Protein 3KLD (pdb70)

Nearest PDB structures (foldseek):
  3kld-assembly1_A  TM=1.003E+00  e=3.729E-74  Mus musculus
  3jxa-assembly2_B  TM=9.283E-01  e=9.295E-67  Mus musculus
  3jxa-assembly1_A  TM=9.192E-01  e=3.477E-63  Mus musculus
  1cs6-assembly1_A-2  TM=8.653E-01  e=1.131E-44  Gallus gallus
  8k53-assembly1_B  TM=8.735E-01  e=2.070E-40  Homo sapiens

InterPro domains:
  IPR003598 Immunoglobulin subtype 2 [SM00408] (41-107)
  IPR003598 Immunoglobulin subtype 2 [SM00408] (238-302)
  IPR003598 Immunoglobulin subtype 2 [SM00408] (328-391)
  IPR003598 Immunoglobulin subtype 2 [SM00408] (420-484)
  IPR003598 Immunoglobulin subtype 2 [SM00408] (510-583)
  IPR003599 Immunoglobulin domain subtype [SM00409] (32-119)
  IPR003599 Immunoglobulin domain subtype [SM00409] (129-215)
  IPR003599 Immunoglobulin domain subtype [SM00409] (232-313)
  IPR003599 Immunoglobulin domain subtype [SM00409] (322-402)
  IPR003599 Immunoglobulin domain subtype [SM00409] (414-495)
  IPR003599 Immunoglobulin domain subtype [SM00409] (504-594)
  IPR003961 Fibronectin type III [PF00041] (599-690)
  IPR003961 Fibronectin type III [PF00041] (804-894)
  IPR003961 Fibronectin type III [PS50853] (599-697)
  IPR003961 Fibronectin type III [PS50853] (702-799)
  IPR003961 Fibronectin type III [PS50853] (804-899)
  IPR003961 Fibronectin type III [PS50853] (900-995)
  IPR003961 Fibronectin type III [SM00060] (597-683)
  IPR003961 Fibronectin type III [SM00060] (700-786)
  IPR003961 Fibronectin type III [SM00060] (801-886)

Sequence (638 aa):
GSGPVFVQEPSHVMFPLDSEEKKVKLSCEVKGNPKPHIRWKLNGTDVDIRYSVVDGSLLINNPNKTQDAGTYQCIATNSFGTIVSREAKLQFAYLENFKTRTRSTVSVRRGQGMVLLCGPPPHSGELSYAWIFNEYPSYQDNRRFVSQETGNLYIAKVEKSDVGNYTCVVTNTVTNHKVLGPPTPLILRNDGVMGEYEPKIEVQFPETVPAEKGTTVKLECFALGNPVPTILWRRADGKPIARKARRHKSNGILEIPNFQQEDAGSYECVAENSRGKNVAKGQLTFYAQPNWVQIINDIHVAMEESVFWECKANGRPKPTYRWLKNGDPLLTRDRIQIEQGTLNITIVNLSDAGMYQCVAENKHGVIFSSAELSVIGDPYWAYSGAYGPEHWVTSSVSCGGSHQSPIDILDHHARVYQELQLDGFDNESSNKTWMKNTGKTVAILLKDDYFVSGAGLPGRFKAEKVEFHWGHSNGSAGSEHSVNGRRFPVEMQIFFYNPDDFDSFQTAISENRIIGAMAIFFQVSPRDNSALDPIIHGLKGVVHHEKETFLDPFILRDLLPASLGSYYRYTGSLTTPPCSEIVEWIVFRRPVPISYHQLEAFYSIFTTEQQDHVKSVEYLRNNFRPQQALNDRVVSKS

Structure (mmCIF, N/CA/C/O backbone):
data_3KLD
#
_entry.id   3KLD
#
_cell.length_a   100.432
_cell.length_b   138.957
_cell.length_c   50.565
_cell.angle_alpha   90.000
_cell.angle_beta   90.000
_cell.angle_gamma   90.000
#
_symmetry.space_group_name_H-M   'P 21 21 2'
#
loop_
_entity.id
_entity.type
_entity.pdbx_description
1 polymer 'Contactin 4'
2 polymer 'Receptor-type tyrosine-protein phosphatase gamma'
3 non-polymer 2-acetamido-2-deoxy-beta-D-glucopyranose
4 water water
#
loop_
_atom_site.group_PDB
_atom_site.id
_atom_site.type_symbol
_atom_site.label_atom_id
_atom_site.label_alt_id
_atom_site.label_comp_id
_atom_site.label_asym_id
_atom_site.label_entity_id
_atom_site.label_seq_id
_atom_site.pdbx_PDB_ins_code
_atom_site.Cartn_x
_atom_site.Cartn_y
_atom_site.Cartn_z
_atom_site.occupancy
_atom_site.B_iso_or_equiv
_atom_site.auth_seq_id
_atom_site.auth_comp_id
_atom_site.auth_asym_id
_atom_site.auth_atom_id
_atom_site.pdbx_PDB_model_num
ATOM 1 N N . GLY A 1 3 ? 15.739 26.905 33.141 1.00 56.20 23 GLY A N 1
ATOM 2 C CA . GLY A 1 3 ? 17.167 27.121 33.246 1.00 44.25 23 GLY A CA 1
ATOM 3 C C . GLY A 1 3 ? 17.757 27.685 31.966 1.00 30.61 23 GLY A C 1
ATOM 4 O O . GLY A 1 3 ? 18.459 26.957 31.238 1.00 24.78 23 GLY A O 1
ATOM 5 N N . SER A 1 4 ? 17.490 28.962 31.662 1.00 22.59 24 SER A N 1
ATOM 6 C CA . SER A 1 4 ? 18.165 29.585 30.501 1.00 24.76 24 SER A CA 1
ATOM 7 C C . SER A 1 4 ? 18.210 31.120 30.545 1.00 20.53 24 SER A C 1
ATOM 8 O O . SER A 1 4 ? 17.271 31.769 31.032 1.00 23.44 24 SER A O 1
ATOM 11 N N . GLY A 1 5 ? 19.316 31.667 30.058 1.00 22.73 25 GLY A N 1
ATOM 12 C CA . GLY A 1 5 ? 19.512 33.109 29.944 1.00 24.70 25 GLY A CA 1
ATOM 13 C C . GLY A 1 5 ? 18.623 33.687 28.852 1.00 24.97 25 GLY A C 1
ATOM 14 O O . GLY A 1 5 ? 17.965 32.931 28.122 1.00 24.44 25 GLY A O 1
ATOM 15 N N . PRO A 1 6 ? 18.578 35.024 28.747 1.00 25.04 26 PRO A N 1
ATOM 16 C CA . PRO A 1 6 ? 17.694 35.690 27.802 1.00 19.65 26 PRO A CA 1
ATOM 17 C C . PRO A 1 6 ? 18.075 35.428 26.348 1.00 23.64 26 PRO A C 1
ATOM 18 O O . PRO A 1 6 ? 19.266 35.498 25.980 1.00 21.05 26 PRO A O 1
ATOM 22 N N . VAL A 1 7 ? 17.032 35.188 25.557 1.00 14.48 27 VAL A N 1
ATOM 23 C CA . VAL A 1 7 ? 17.073 35.005 24.108 1.00 16.94 27 VAL A CA 1
ATOM 24 C C . VAL A 1 7 ? 16.107 35.982 23.459 1.00 23.89 27 VAL A C 1
ATOM 25 O O . VAL A 1 7 ? 14.931 36.085 23.864 1.00 22.10 27 VAL A O 1
ATOM 29 N N . PHE A 1 8 ? 16.576 36.708 22.444 1.00 19.43 28 PHE A N 1
ATOM 30 C CA . PHE A 1 8 ? 15.689 37.627 21.765 1.00 17.43 28 PHE A CA 1
ATOM 31 C C . PHE A 1 8 ? 14.658 36.899 20.925 1.00 26.36 28 PHE A C 1
ATOM 32 O O . PHE A 1 8 ? 15.020 36.161 20.025 1.00 22.90 28 PHE A O 1
ATOM 40 N N . VAL A 1 9 ? 13.387 37.180 21.185 1.00 25.90 29 VAL A N 1
ATOM 41 C CA . VAL A 1 9 ? 12.266 36.701 20.385 1.00 24.91 29 VAL A CA 1
ATOM 42 C C . VAL A 1 9 ? 11.851 37.779 19.377 1.00 23.87 29 VAL A C 1
ATOM 43 O O . VAL A 1 9 ? 11.422 37.508 18.218 1.00 26.53 29 VAL A O 1
ATOM 47 N N . GLN A 1 10 ? 11.974 39.022 19.826 1.00 23.61 30 GLN A N 1
ATOM 48 C CA . GLN A 1 10 ? 11.665 40.148 18.963 1.00 29.89 30 GLN A CA 1
ATOM 49 C C . GLN A 1 10 ? 12.571 41.279 19.376 1.00 31.05 30 GLN A C 1
ATOM 50 O O . GLN A 1 10 ? 12.238 42.066 20.273 1.00 33.23 30 GLN A O 1
ATOM 56 N N . GLU A 1 11 ? 13.730 41.333 18.735 1.00 24.40 31 GLU A N 1
ATOM 57 C CA . GLU A 1 11 ? 14.724 42.372 19.006 1.00 27.81 31 GLU A CA 1
ATOM 58 C C . GLU A 1 11 ? 14.291 43.687 18.369 1.00 26.00 31 GLU A C 1
ATOM 59 O O . GLU A 1 11 ? 13.755 43.683 17.270 1.00 32.12 31 GLU A O 1
ATOM 65 N N . PRO A 1 12 ? 14.531 44.827 19.043 1.00 24.13 32 PRO A N 1
ATOM 66 C CA . PRO A 1 12 ? 14.128 46.120 18.472 1.00 26.41 32 PRO A CA 1
ATOM 67 C C . PRO A 1 12 ? 14.478 46.261 16.987 1.00 28.06 32 PRO A C 1
ATOM 68 O O . PRO A 1 12 ? 15.628 46.069 16.600 1.00 28.78 32 PRO A O 1
ATOM 72 N N . SER A 1 13 ? 13.496 46.625 16.174 1.00 27.72 33 SER A N 1
ATOM 73 C CA . SER A 1 13 ? 13.730 46.918 14.762 1.00 32.16 33 SER A CA 1
ATOM 74 C C . SER A 1 13 ? 13.463 48.383 14.486 1.00 31.22 33 SER A C 1
ATOM 75 O O . SER A 1 13 ? 12.679 49.007 15.206 1.00 31.60 33 SER A O 1
ATOM 78 N N . HIS A 1 14 ? 14.104 48.930 13.452 1.00 28.67 34 HIS A N 1
ATOM 79 C CA . HIS A 1 14 ? 13.787 50.290 12.980 1.00 36.62 34 HIS A CA 1
ATOM 80 C C . HIS A 1 14 ? 12.280 50.502 12.767 1.00 40.72 34 HIS A C 1
ATOM 81 O O . HIS A 1 14 ? 11.591 49.649 12.191 1.00 38.86 34 HIS A O 1
ATOM 88 N N . VAL A 1 15 ? 11.767 51.630 13.262 1.00 35.51 35 VAL A N 1
ATOM 89 C CA . VAL A 1 15 ? 10.353 51.949 13.094 1.00 31.61 35 VAL A CA 1
ATOM 90 C C . VAL A 1 15 ? 10.195 53.268 12.350 1.00 37.15 35 VAL A C 1
ATOM 91 O O . VAL A 1 15 ? 10.813 54.282 12.684 1.00 36.06 35 VAL A O 1
ATOM 95 N N . MET A 1 16 ? 9.399 53.229 11.295 1.00 38.70 36 MET A N 1
ATOM 96 C CA . MET A 1 16 ? 9.042 54.436 10.587 1.00 38.04 36 MET A CA 1
ATOM 97 C C . MET A 1 16 ? 7.608 54.759 10.977 1.00 43.43 36 MET A C 1
ATOM 98 O O . MET A 1 16 ? 6.684 53.988 10.725 1.00 47.55 36 MET A O 1
ATOM 103 N N . PHE A 1 17 ? 7.434 55.889 11.635 1.00 42.36 37 PHE A N 1
ATOM 104 C CA . PHE A 1 17 ? 6.120 56.358 11.999 1.00 51.68 37 PHE A CA 1
ATOM 105 C C . PHE A 1 17 ? 5.810 57.556 11.104 1.00 56.30 37 PHE A C 1
ATOM 106 O O . PHE A 1 17 ? 6.602 58.495 11.035 1.00 55.35 37 PHE A O 1
ATOM 114 N N . PRO A 1 18 ? 4.677 57.510 10.385 1.00 59.16 38 PRO A N 1
ATOM 115 C CA . PRO A 1 18 ? 4.172 58.649 9.607 1.00 58.25 38 PRO A CA 1
ATOM 116 C C . PRO A 1 18 ? 3.569 59.684 10.551 1.00 56.72 38 PRO A C 1
ATOM 117 O O . PRO A 1 18 ? 2.620 59.351 11.251 1.00 50.74 38 PRO A O 1
ATOM 121 N N . LEU A 1 19 ? 4.097 60.905 10.588 1.00 67.87 39 LEU A N 1
ATOM 122 C CA . LEU A 1 19 ? 3.658 61.885 11.592 1.00 83.93 39 LEU A CA 1
ATOM 123 C C . LEU A 1 19 ? 2.152 62.172 11.524 1.00 92.20 39 LEU A C 1
ATOM 124 O O . LEU A 1 19 ? 1.489 62.358 12.550 1.00 89.74 39 LEU A O 1
ATOM 129 N N . ASP A 1 20 ? 1.612 62.203 10.313 1.00 102.23 40 ASP A N 1
ATOM 130 C CA . ASP A 1 20 ? 0.190 62.455 10.148 1.00 112.92 40 ASP A CA 1
ATOM 131 C C . ASP A 1 20 ? -0.556 61.139 10.068 1.00 113.76 40 ASP A C 1
ATOM 132 O O . ASP A 1 20 ? -1.453 60.967 9.251 1.00 112.88 40 ASP A O 1
ATOM 137 N N . SER A 1 21 ? -0.163 60.208 10.926 1.00 117.07 41 SER A N 1
ATOM 138 C CA . SER A 1 21 ? -0.833 58.926 11.026 1.00 122.15 41 SER A CA 1
ATOM 139 C C . SER A 1 21 ? -2.132 59.130 11.779 1.00 133.21 41 SER A C 1
ATOM 140 O O . SER A 1 21 ? -2.555 60.261 12.014 1.00 134.36 41 SER A O 1
ATOM 143 N N . GLU A 1 22 ? -2.764 58.029 12.157 1.00 143.24 42 GLU A N 1
ATOM 144 C CA . GLU A 1 22 ? -3.979 58.100 12.943 1.00 154.20 42 GLU A CA 1
ATOM 145 C C . GLU A 1 22 ? -3.775 57.403 14.280 1.00 155.01 42 GLU A C 1
ATOM 146 O O . GLU A 1 22 ? -4.611 57.507 15.174 1.00 158.68 42 GLU A O 1
ATOM 152 N N . GLU A 1 23 ? -2.659 56.693 14.413 1.00 150.14 43 GLU A N 1
ATOM 153 C CA . GLU A 1 23 ? -2.319 56.048 15.677 1.00 145.01 43 GLU A CA 1
ATOM 154 C C . GLU A 1 23 ? -1.607 57.002 16.608 1.00 138.43 43 GLU A C 1
ATOM 155 O O . GLU A 1 23 ? -0.563 57.548 16.269 1.00 138.26 43 GLU A O 1
ATOM 161 N N . LYS A 1 24 ? -2.176 57.199 17.789 1.00 134.47 44 LYS A N 1
ATOM 162 C CA . LYS A 1 24 ? -1.551 58.049 18.788 1.00 131.28 44 LYS A CA 1
ATOM 163 C C . LYS A 1 24 ? -0.422 57.287 19.460 1.00 118.30 44 LYS A C 1
ATOM 164 O O . LYS A 1 24 ? 0.032 57.659 20.539 1.00 120.47 44 LYS A O 1
ATOM 170 N N . LYS A 1 25 ? 0.033 56.215 18.823 1.00 102.70 45 LYS A N 1
ATOM 171 C CA . LYS A 1 25 ? 1.013 55.353 19.467 1.00 88.22 45 LYS A CA 1
ATOM 172 C C . LYS A 1 25 ? 1.955 54.653 18.503 1.00 66.64 45 LYS A C 1
ATOM 173 O O . LYS A 1 25 ? 1.586 54.287 17.388 1.00 56.26 45 LYS A O 1
ATOM 179 N N . VAL A 1 26 ? 3.188 54.492 18.954 1.00 56.24 46 VAL A N 1
ATOM 180 C CA . VAL A 1 26 ? 4.159 53.703 18.235 1.00 52.82 46 VAL A CA 1
ATOM 181 C C . VAL A 1 26 ? 4.691 52.629 19.168 1.00 55.86 46 VAL A C 1
ATOM 182 O O . VAL A 1 26 ? 4.676 52.802 20.394 1.00 58.93 46 VAL A O 1
ATOM 186 N N . LYS A 1 27 ? 5.157 51.526 18.589 1.00 50.73 47 LYS A N 1
ATOM 187 C CA . LYS A 1 27 ? 5.693 50.419 19.375 1.00 45.08 47 LYS A CA 1
ATOM 188 C C . LYS A 1 27 ? 7.139 50.131 19.019 1.00 36.59 47 LYS A C 1
ATOM 189 O O . LYS A 1 27 ? 7.488 50.039 17.842 1.00 37.40 47 LYS A O 1
ATOM 195 N N . LEU A 1 28 ? 7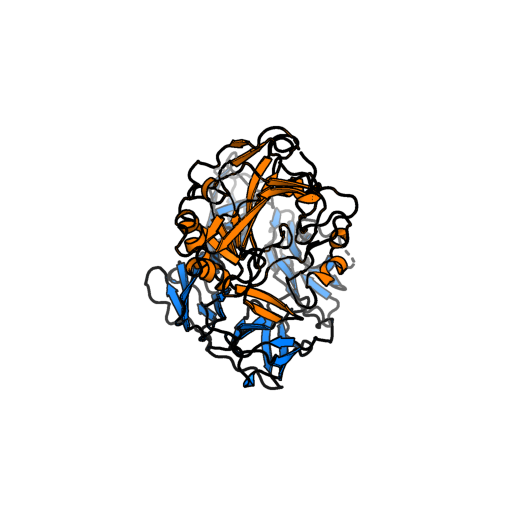.972 50.000 20.055 1.00 36.79 48 LEU A N 1
ATOM 196 C CA . LEU A 1 28 ? 9.342 49.509 19.911 1.00 33.91 48 LEU A CA 1
ATOM 197 C C . LEU A 1 28 ? 9.446 48.140 20.590 1.00 35.45 48 LEU A C 1
ATOM 198 O O . LEU A 1 28 ? 9.194 47.998 21.791 1.00 29.36 48 LEU A O 1
ATOM 203 N N . SER A 1 29 ? 9.778 47.124 19.795 1.00 30.73 49 SER A N 1
ATOM 204 C CA . SER A 1 29 ? 9.739 45.752 20.276 1.00 31.19 49 SER A CA 1
ATOM 205 C C . SER A 1 29 ? 10.968 45.414 21.086 1.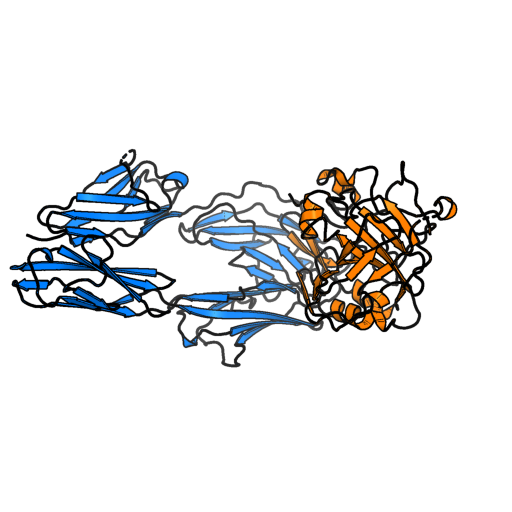00 26.60 49 SER A C 1
ATOM 206 O O . SER A 1 29 ? 12.073 45.816 20.737 1.00 29.24 49 SER A O 1
ATOM 209 N N . CYS A 1 30 ? 10.764 44.643 22.154 1.00 26.30 50 CYS A N 1
ATOM 210 C CA . CYS A 1 30 ? 11.849 43.990 22.859 1.00 26.32 50 CYS A CA 1
ATOM 211 C C . CYS A 1 30 ? 11.259 42.812 23.586 1.00 31.71 50 CYS A C 1
ATOM 212 O O . CYS A 1 30 ? 11.048 42.831 24.812 1.00 32.50 50 CYS A O 1
ATOM 215 N N . GLU A 1 31 ? 10.964 41.775 22.831 1.00 23.47 51 GLU A N 1
ATOM 216 C CA . GLU A 1 31 ? 10.396 40.589 23.457 1.00 24.39 51 GLU A CA 1
ATOM 217 C C . GLU A 1 31 ? 11.517 39.578 23.625 1.00 25.40 51 GLU A C 1
ATOM 218 O O . GLU A 1 31 ? 12.251 39.268 22.670 1.00 30.87 51 GLU A O 1
ATOM 224 N N . VAL A 1 32 ? 11.651 39.054 24.833 1.00 18.66 52 VAL A N 1
ATOM 225 C CA . VAL A 1 32 ? 12.779 38.211 25.182 1.00 22.52 52 VAL A CA 1
ATOM 226 C C . VAL A 1 32 ? 12.283 37.015 25.963 1.00 29.75 52 VAL A C 1
ATOM 227 O O . VAL A 1 32 ? 11.367 37.131 26.782 1.00 34.28 52 VAL A O 1
ATOM 231 N N . LYS A 1 33 ? 12.913 35.871 25.761 1.00 22.39 53 LYS A N 1
ATOM 232 C CA . LYS A 1 33 ? 12.493 34.680 26.485 1.00 19.90 53 LYS A CA 1
ATOM 233 C C . LYS A 1 33 ? 13.651 34.143 27.312 1.00 18.46 53 LYS A C 1
ATOM 234 O O . LYS A 1 33 ? 14.782 33.997 26.817 1.00 23.78 53 LYS A O 1
ATOM 240 N N . GLY A 1 34 ? 13.379 33.881 28.583 1.00 22.07 54 GLY A N 1
ATOM 241 C CA . GLY A 1 34 ? 14.318 33.192 29.445 1.00 19.14 54 GLY A CA 1
ATOM 242 C C . GLY A 1 34 ? 13.567 32.479 30.571 1.00 23.56 54 GLY A C 1
ATOM 243 O O . GLY A 1 34 ? 12.395 32.742 30.789 1.00 24.86 54 GLY A O 1
ATOM 244 N N . ASN A 1 35 ? 14.245 31.580 31.270 1.00 21.73 55 ASN A N 1
ATOM 245 C CA . ASN A 1 35 ? 13.759 31.015 32.538 1.00 25.76 55 ASN A CA 1
ATOM 246 C C . ASN A 1 35 ? 14.852 31.151 33.586 1.00 24.76 55 ASN A C 1
ATOM 247 O O . ASN A 1 35 ? 15.831 30.399 33.560 1.00 22.90 55 ASN A O 1
ATOM 252 N N . PRO A 1 36 ? 14.689 32.094 34.524 1.00 26.68 56 PRO A N 1
ATOM 253 C CA . PRO A 1 36 ? 13.478 32.908 34.725 1.00 23.53 56 PRO A CA 1
ATOM 254 C C . PRO A 1 36 ? 13.256 34.000 33.690 1.00 26.42 56 PRO A C 1
ATOM 255 O O . PRO A 1 36 ? 14.178 34.402 32.969 1.00 27.46 56 PRO A O 1
ATOM 259 N N . LYS A 1 37 ? 12.016 34.469 33.643 1.00 26.30 57 LYS A N 1
ATOM 260 C CA . LYS A 1 37 ? 11.617 35.552 32.799 1.00 32.09 57 LYS A CA 1
ATOM 261 C C . LYS A 1 37 ? 12.487 36.772 33.075 1.00 35.37 57 LYS A C 1
ATOM 262 O O . LYS A 1 37 ? 12.610 37.217 34.217 1.00 24.88 57 LYS A O 1
ATOM 268 N N . PRO A 1 38 ? 13.095 37.315 32.011 1.00 31.52 58 PRO A N 1
ATOM 269 C CA . PRO A 1 38 ? 14.038 38.434 32.081 1.00 21.88 58 PRO A CA 1
ATOM 270 C C . PRO A 1 38 ? 13.340 39.765 32.406 1.00 28.45 58 PRO A C 1
ATOM 271 O O . PRO A 1 38 ? 12.164 39.951 32.089 1.00 31.59 58 PRO A O 1
ATOM 275 N N . HIS A 1 39 ? 14.062 40.690 33.022 1.00 24.30 59 HIS A N 1
ATOM 276 C CA . HIS A 1 39 ? 13.542 42.037 33.129 1.00 27.02 59 HIS A CA 1
ATOM 277 C C . HIS A 1 39 ? 14.246 42.871 32.087 1.00 28.21 59 HIS A C 1
ATOM 278 O O . HIS A 1 39 ? 15.374 42.593 31.729 1.00 33.76 59 HIS A O 1
ATOM 285 N N . ILE A 1 40 ? 13.560 43.893 31.614 1.00 27.60 60 ILE A N 1
ATOM 286 C CA . ILE A 1 40 ? 13.975 44.622 30.453 1.00 23.51 60 ILE A CA 1
ATOM 287 C C . ILE A 1 40 ? 14.035 46.131 30.699 1.00 32.37 60 ILE A C 1
ATOM 288 O O . ILE A 1 40 ? 13.158 46.719 31.336 1.00 30.25 60 ILE A O 1
ATOM 293 N N . ARG A 1 41 ? 15.087 46.757 30.207 1.00 25.72 61 ARG A N 1
ATOM 294 C CA . ARG A 1 41 ? 15.138 48.190 30.254 1.00 29.62 61 ARG A CA 1
ATOM 295 C C . ARG A 1 41 ? 15.440 48.793 28.892 1.00 23.16 61 ARG A C 1
ATOM 296 O O . ARG A 1 41 ? 15.990 48.126 28.012 1.00 22.52 61 ARG A O 1
ATOM 304 N N . TRP A 1 42 ? 15.072 50.062 28.742 1.00 26.38 62 TRP A N 1
ATOM 305 C CA . TRP A 1 42 ? 15.182 50.763 27.482 1.00 28.14 62 TRP A CA 1
ATOM 306 C C . TRP A 1 42 ? 16.151 51.944 27.576 1.00 29.75 62 TRP A C 1
ATOM 307 O O . TRP A 1 42 ? 16.189 52.664 28.601 1.00 27.74 62 TRP A O 1
ATOM 318 N N . LYS A 1 43 ? 16.925 52.136 26.508 1.00 26.93 63 LYS A N 1
ATOM 319 C CA . LYS A 1 43 ? 17.757 53.335 26.331 1.00 33.47 63 LYS A CA 1
ATOM 320 C C . LYS A 1 43 ? 17.337 54.192 25.132 1.00 34.25 63 LYS A C 1
ATOM 321 O O . LYS A 1 43 ? 16.846 53.688 24.126 1.00 26.99 63 LYS A O 1
ATOM 327 N N . LEU A 1 44 ? 17.532 55.498 25.231 1.00 35.19 64 LEU A N 1
ATOM 328 C CA . LEU A 1 44 ? 17.297 56.364 24.077 1.00 32.63 64 LEU A CA 1
ATOM 329 C C . LEU A 1 44 ? 18.414 57.393 24.010 1.00 26.63 64 LEU A C 1
ATOM 330 O O . LEU A 1 44 ? 18.656 58.103 24.967 1.00 26.34 64 LEU A O 1
ATOM 335 N N . ASN A 1 45 ? 19.103 57.441 22.880 1.00 31.26 65 ASN A N 1
ATOM 336 C CA . ASN A 1 45 ? 20.289 58.269 22.728 1.00 39.39 65 ASN A CA 1
ATOM 337 C C . ASN A 1 45 ? 21.244 58.083 23.897 1.00 37.82 65 ASN A C 1
ATOM 338 O O . ASN A 1 45 ? 21.820 59.038 24.402 1.00 38.58 65 ASN A O 1
ATOM 343 N N . GLY A 1 46 ? 21.390 56.843 24.336 1.00 37.64 66 GLY A N 1
ATOM 344 C CA . GLY A 1 46 ? 22.377 56.518 25.346 1.00 36.46 66 GLY A CA 1
ATOM 345 C C . GLY A 1 46 ? 22.013 56.834 26.784 1.00 39.91 66 GLY A C 1
ATOM 346 O O . GLY A 1 46 ? 22.845 56.675 27.670 1.00 43.80 66 GLY A O 1
ATOM 347 N N . THR A 1 47 ? 20.785 57.281 27.023 1.00 35.06 67 THR A N 1
ATOM 348 C CA . THR A 1 47 ? 20.323 57.526 28.385 1.00 32.39 67 THR A CA 1
ATOM 349 C C . THR A 1 47 ? 19.107 56.655 28.619 1.00 29.67 67 THR A C 1
ATOM 350 O O . THR A 1 47 ? 18.427 56.257 27.680 1.00 32.88 67 THR A O 1
ATOM 354 N N . ASP A 1 48 ? 18.820 56.358 29.870 1.00 30.86 68 ASP A N 1
ATOM 355 C CA . ASP A 1 48 ? 17.724 55.449 30.172 1.00 33.52 68 ASP A CA 1
ATOM 356 C C . ASP A 1 48 ? 16.359 56.079 30.098 1.00 38.97 68 ASP A C 1
ATOM 357 O O . ASP A 1 48 ? 16.156 57.250 30.470 1.00 41.58 68 ASP A O 1
ATOM 362 N N . VAL A 1 49 ? 15.430 55.276 29.596 1.00 35.46 69 VAL A N 1
ATOM 363 C CA . VAL A 1 49 ? 14.044 55.671 29.479 1.00 34.28 69 VAL A CA 1
ATOM 364 C C . VAL A 1 49 ? 13.384 55.412 30.819 1.00 36.79 69 VAL A C 1
ATOM 365 O O . VAL A 1 49 ? 13.135 54.277 31.214 1.00 37.30 69 VAL A O 1
ATOM 369 N N . ASP A 1 50 ? 13.151 56.479 31.544 1.00 42.01 70 ASP A N 1
ATOM 370 C CA . ASP A 1 50 ? 12.510 56.385 32.836 1.00 54.73 70 ASP A CA 1
ATOM 371 C C . ASP A 1 50 ? 11.004 56.422 32.602 1.00 55.18 70 ASP A C 1
ATOM 372 O O . ASP A 1 50 ? 10.418 57.496 32.421 1.00 48.15 70 ASP A O 1
ATOM 377 N N . ILE A 1 51 ? 10.383 55.251 32.580 1.00 50.98 71 ILE A N 1
ATOM 378 C CA . ILE A 1 51 ? 8.956 55.161 32.290 1.00 55.23 71 ILE A CA 1
ATOM 379 C C . ILE A 1 51 ? 8.093 56.053 33.170 1.00 51.88 71 ILE A C 1
ATOM 380 O O . ILE A 1 51 ? 8.372 56.222 34.355 1.00 58.51 71 ILE A O 1
ATOM 385 N N . ARG A 1 56 ? 4.113 59.178 30.040 1.00 63.40 76 ARG A N 1
ATOM 386 C CA . ARG A 1 56 ? 3.300 58.626 28.949 1.00 67.59 76 ARG A CA 1
ATOM 387 C C . ARG A 1 56 ? 3.926 57.404 28.248 1.00 67.58 76 ARG A C 1
ATOM 388 O O . ARG A 1 56 ? 3.399 56.882 27.249 1.00 56.56 76 ARG A O 1
ATOM 396 N N . TYR A 1 57 ? 5.069 56.964 28.754 1.00 65.62 77 TYR A N 1
ATOM 397 C CA . TYR A 1 57 ? 5.674 55.743 28.260 1.00 53.63 77 TYR A CA 1
ATOM 398 C C . TYR A 1 57 ? 5.072 54.561 28.982 1.00 58.52 77 TYR A C 1
ATOM 399 O O . TYR A 1 57 ? 4.806 54.609 30.185 1.00 63.17 77 TYR A O 1
ATOM 408 N N . SER A 1 58 ? 4.910 53.484 28.233 1.00 57.96 78 SER A N 1
ATOM 409 C CA . SER A 1 58 ? 4.367 52.237 28.723 1.00 54.84 78 SER A CA 1
ATOM 410 C C . SER A 1 58 ? 5.345 51.121 28.351 1.00 55.34 78 SER A C 1
ATOM 411 O O . SER A 1 58 ? 6.101 51.264 27.394 1.00 54.44 78 SER A O 1
ATOM 414 N N . VAL A 1 59 ? 5.338 50.013 29.091 1.00 54.59 79 VAL A N 1
ATOM 415 C CA . VAL A 1 59 ? 6.132 48.838 28.704 1.00 56.25 79 VAL A CA 1
ATOM 416 C C . VAL A 1 59 ? 5.340 47.539 28.856 1.00 59.49 79 VAL A C 1
ATOM 417 O O . VAL A 1 59 ? 5.069 47.090 29.968 1.00 61.43 79 VAL A O 1
ATOM 421 N N . VAL A 1 60 ? 4.974 46.930 27.736 1.00 58.45 80 VAL A N 1
ATOM 422 C CA . VAL A 1 60 ? 4.188 45.709 27.773 1.00 60.54 80 VAL A CA 1
ATOM 423 C C . VAL A 1 60 ? 4.961 44.527 27.204 1.00 56.74 80 VAL A C 1
ATOM 424 O O . VAL A 1 60 ? 5.385 44.556 26.047 1.00 55.53 80 VAL A O 1
ATOM 428 N N . ASP A 1 61 ? 5.144 43.487 28.014 1.00 60.14 81 ASP A N 1
ATOM 429 C CA . ASP A 1 61 ? 5.930 42.333 27.582 1.00 62.04 81 ASP A CA 1
ATOM 430 C C . ASP A 1 61 ? 7.274 42.776 27.014 1.00 54.81 81 ASP A C 1
ATOM 431 O O . ASP A 1 61 ? 7.701 42.301 25.948 1.00 54.19 81 ASP A O 1
ATOM 436 N N . GLY A 1 62 ? 7.917 43.710 27.713 1.00 48.96 82 GLY A N 1
ATOM 437 C CA . GLY A 1 62 ? 9.208 44.224 27.300 1.00 39.52 82 GLY A CA 1
ATOM 438 C C . GLY A 1 62 ? 9.169 45.296 26.224 1.00 36.62 82 GLY A C 1
ATOM 439 O O . GLY A 1 62 ? 10.149 46.018 26.038 1.00 39.02 82 GLY A O 1
ATOM 440 N N . SER A 1 63 ? 8.057 45.404 25.502 1.00 32.21 83 SER A N 1
ATOM 441 C CA . SER A 1 63 ? 7.993 46.351 24.394 1.00 40.45 83 SER A CA 1
ATOM 442 C C . SER A 1 63 ? 7.591 47.754 24.849 1.00 40.87 83 SER A C 1
ATOM 443 O O . SER A 1 63 ? 6.668 47.922 25.638 1.00 51.05 83 SER A O 1
ATOM 446 N N . LEU A 1 64 ? 8.328 48.752 24.373 1.00 33.14 84 LEU A N 1
ATOM 447 C CA . LEU A 1 64 ? 8.106 50.140 24.729 1.00 36.51 84 LEU A CA 1
ATOM 448 C C . LEU A 1 64 ? 6.967 50.734 23.897 1.00 41.10 84 LEU A C 1
ATOM 449 O O . LEU A 1 64 ? 7.045 50.785 22.663 1.00 38.59 84 LEU A O 1
ATOM 454 N N . LEU A 1 65 ? 5.904 51.152 24.581 1.00 33.13 85 LEU A N 1
ATOM 455 C CA . LEU A 1 65 ? 4.748 51.756 23.931 1.00 44.54 85 LEU A CA 1
ATOM 456 C C . LEU A 1 65 ? 4.704 53.224 24.241 1.00 44.83 85 LEU A C 1
ATOM 457 O O . LEU A 1 65 ? 4.675 53.620 25.418 1.00 47.39 85 LEU A O 1
ATOM 462 N N . ILE A 1 66 ? 4.706 54.030 23.186 1.00 48.89 86 ILE A N 1
ATOM 463 C CA . ILE A 1 66 ? 4.617 55.482 23.341 1.00 49.54 86 ILE A CA 1
ATOM 464 C C . ILE A 1 66 ? 3.259 56.013 22.897 1.00 49.94 86 ILE A C 1
ATOM 465 O O . ILE A 1 66 ? 2.889 55.896 21.734 1.00 52.78 86 ILE A O 1
ATOM 470 N N . ASN A 1 67 ? 2.506 56.578 23.830 1.00 53.60 87 ASN A N 1
ATOM 471 C CA . ASN A 1 67 ? 1.313 57.313 23.447 1.00 65.26 87 ASN A CA 1
ATOM 472 C C . ASN A 1 67 ? 1.679 58.741 23.080 1.00 64.52 87 ASN A C 1
ATOM 473 O O . ASN A 1 67 ? 2.574 59.336 23.679 1.00 60.50 87 ASN A O 1
ATOM 478 N N . ASN A 1 68 ? 0.985 59.281 22.087 1.00 71.94 88 ASN A N 1
ATOM 479 C CA . ASN A 1 68 ? 1.240 60.636 21.630 1.00 75.26 88 ASN A CA 1
ATOM 480 C C . ASN A 1 68 ? 2.686 60.816 21.214 1.00 63.85 88 ASN A C 1
ATOM 481 O O . ASN A 1 68 ? 3.384 61.659 21.772 1.00 66.33 88 ASN A O 1
ATOM 486 N N . PRO A 1 69 ? 3.151 60.017 20.248 1.00 56.78 89 PRO A N 1
ATOM 487 C CA . PRO A 1 69 ? 4.522 60.170 19.759 1.00 55.95 89 PRO A CA 1
ATOM 488 C C . PRO A 1 69 ? 4.769 61.595 19.296 1.00 57.79 89 PRO A C 1
ATOM 489 O O . PRO A 1 69 ? 3.872 62.234 18.758 1.00 65.34 89 PRO A O 1
ATOM 493 N N . ASN A 1 70 ? 5.980 62.090 19.504 1.00 58.40 90 ASN A N 1
ATOM 494 C CA . ASN A 1 70 ? 6.303 63.478 19.181 1.00 63.34 90 ASN A CA 1
ATOM 495 C C . ASN A 1 70 ? 7.740 63.561 18.693 1.00 57.94 90 ASN A C 1
ATOM 496 O O . ASN A 1 70 ? 8.673 63.314 19.456 1.00 62.65 90 ASN A O 1
ATOM 501 N N . LYS A 1 71 ? 7.912 63.871 17.414 1.00 56.36 91 LYS A N 1
ATOM 502 C CA . LYS A 1 71 ? 9.233 63.919 16.803 1.00 57.95 91 LYS A CA 1
ATOM 503 C C . LYS A 1 71 ? 10.289 64.424 17.792 1.00 60.45 91 LYS A C 1
ATOM 504 O O . LYS A 1 71 ? 11.325 63.799 18.008 1.00 54.60 91 LYS A O 1
ATOM 510 N N . THR A 1 72 ? 10.000 65.549 18.426 1.00 62.25 92 THR A N 1
ATOM 511 C CA . THR A 1 72 ? 10.971 66.203 19.292 1.00 62.66 92 THR A CA 1
ATOM 512 C C . THR A 1 72 ? 11.482 65.366 20.467 1.00 58.75 92 THR A C 1
ATOM 513 O O . THR A 1 72 ? 12.687 65.261 20.686 1.00 61.99 92 THR A O 1
ATOM 517 N N . GLN A 1 73 ? 10.569 64.795 21.240 1.00 54.05 93 GLN A N 1
ATOM 518 C CA . GLN A 1 73 ? 10.963 64.023 22.409 1.00 57.25 93 GLN A CA 1
ATOM 519 C C . GLN A 1 73 ? 11.257 62.543 22.105 1.00 55.51 93 GLN A C 1
ATOM 520 O O . GLN A 1 73 ? 12.021 61.905 22.834 1.00 52.82 93 GLN A O 1
ATOM 526 N N . ASP A 1 74 ? 10.664 62.009 21.035 1.00 44.35 94 ASP A N 1
ATOM 527 C CA . ASP A 1 74 ? 10.679 60.562 20.795 1.00 40.22 94 ASP A CA 1
ATOM 528 C C . ASP A 1 74 ? 11.615 60.088 19.678 1.00 40.85 94 ASP A C 1
ATOM 529 O O . ASP A 1 74 ? 12.126 58.970 19.743 1.00 45.70 94 ASP A O 1
ATOM 534 N N . ALA A 1 75 ? 11.842 60.909 18.658 1.00 37.93 95 ALA A N 1
ATOM 535 C CA . ALA A 1 75 ? 12.767 60.531 17.574 1.00 39.29 95 ALA A CA 1
ATOM 536 C C . ALA A 1 75 ? 14.178 60.294 18.122 1.00 43.42 95 ALA A C 1
ATOM 537 O O . ALA A 1 75 ? 14.655 61.078 18.948 1.00 36.32 95 ALA A O 1
ATOM 539 N N . GLY A 1 76 ? 14.830 59.206 17.695 1.00 40.84 96 GLY A N 1
ATOM 540 C CA . GLY A 1 76 ? 16.185 58.905 18.136 1.00 31.23 96 GLY A CA 1
ATOM 541 C C . GLY A 1 76 ? 16.564 57.436 18.037 1.00 29.64 96 GLY A C 1
ATOM 542 O O . GLY A 1 76 ? 15.852 56.666 17.397 1.00 29.85 96 GLY A O 1
ATOM 543 N N . THR A 1 77 ? 17.686 57.065 18.662 1.00 26.66 97 THR A N 1
ATOM 544 C CA . THR A 1 77 ? 18.219 55.701 18.620 1.00 30.38 97 THR A CA 1
ATOM 545 C C . THR A 1 77 ? 17.894 54.955 19.927 1.00 28.55 97 THR A C 1
ATOM 546 O O . THR A 1 77 ? 18.316 55.382 21.000 1.00 26.93 97 THR A O 1
ATOM 550 N N . TYR A 1 78 ? 17.128 53.866 19.836 1.00 24.56 98 TYR A N 1
ATOM 551 C CA . TYR A 1 78 ? 16.728 53.095 21.017 1.00 25.97 98 TYR A CA 1
ATOM 552 C C . TYR A 1 78 ? 17.518 51.802 21.119 1.00 31.51 98 TYR A C 1
ATOM 553 O O . TYR A 1 78 ? 18.075 51.329 20.136 1.00 29.75 98 TYR A O 1
ATOM 562 N N . GLN A 1 79 ? 17.532 51.223 22.311 1.00 33.22 99 GLN A N 1
ATOM 563 C CA . GLN A 1 79 ? 18.191 49.938 22.537 1.00 29.45 99 GLN A CA 1
ATOM 564 C C . GLN A 1 79 ? 17.569 49.347 23.787 1.00 22.81 99 GLN A C 1
ATOM 565 O O . GLN A 1 79 ? 17.215 50.082 24.707 1.00 23.96 99 GLN A O 1
ATOM 571 N N . CYS A 1 80 ? 17.386 48.034 23.824 1.00 21.13 100 CYS A N 1
ATOM 572 C CA . CYS A 1 80 ? 16.943 47.426 25.056 1.00 24.44 100 CYS A CA 1
ATOM 573 C C . CYS A 1 80 ? 18.016 46.487 25.597 1.00 25.49 100 CYS A C 1
ATOM 574 O O . CYS A 1 80 ? 18.933 46.066 24.864 1.00 24.87 100 CYS A O 1
ATOM 577 N N . ILE A 1 81 ? 17.890 46.181 26.888 1.00 23.16 101 ILE A N 1
ATOM 578 C CA . ILE A 1 81 ? 18.826 45.350 27.623 1.00 24.57 101 ILE A CA 1
ATOM 579 C C . ILE A 1 81 ? 18.003 44.425 28.473 1.00 30.41 101 ILE A C 1
ATOM 580 O O . ILE A 1 81 ? 17.135 44.890 29.206 1.00 27.10 101 ILE A O 1
ATOM 585 N N . ALA A 1 82 ? 18.251 43.120 28.354 1.00 27.55 102 ALA A N 1
ATOM 586 C CA . ALA A 1 82 ? 17.446 42.114 29.030 1.00 23.62 102 ALA A CA 1
ATOM 587 C C . ALA A 1 82 ? 18.323 41.354 29.986 1.00 22.91 102 ALA A C 1
ATOM 588 O O . ALA A 1 82 ? 19.432 40.961 29.644 1.00 26.00 102 ALA A O 1
ATOM 590 N N . THR A 1 83 ? 17.805 41.101 31.180 1.00 18.99 103 THR A N 1
ATOM 591 C CA . THR A 1 83 ? 18.584 40.445 32.201 1.00 19.52 103 THR A CA 1
ATOM 592 C C . THR A 1 83 ? 17.746 39.432 32.955 1.00 24.57 103 THR A C 1
ATOM 593 O O . THR A 1 83 ? 16.607 39.724 33.316 1.00 27.53 103 THR A O 1
ATOM 597 N N . ASN A 1 84 ? 18.307 38.250 33.183 1.00 21.87 104 ASN A N 1
ATOM 598 C CA . ASN A 1 84 ? 17.806 37.367 34.229 1.00 20.82 104 ASN A CA 1
ATOM 599 C C . ASN A 1 84 ? 18.946 36.791 35.058 1.00 25.54 104 ASN A C 1
ATOM 600 O O . ASN A 1 84 ? 20.068 37.251 34.945 1.00 23.69 104 ASN A O 1
ATOM 605 N N . SER A 1 85 ? 18.666 35.804 35.902 1.00 23.78 105 SER A N 1
ATOM 606 C CA . SER A 1 85 ? 19.711 35.294 36.813 1.00 32.50 105 SER A CA 1
ATOM 607 C C . SER A 1 85 ? 20.936 34.731 36.093 1.00 28.70 105 SER A C 1
ATOM 608 O O . SER A 1 85 ? 22.035 34.741 36.643 1.00 21.00 105 SER A O 1
ATOM 611 N N . PHE A 1 86 ? 20.753 34.244 34.867 1.00 19.89 106 PHE A N 1
ATOM 612 C CA . PHE A 1 86 ? 21.882 33.724 34.085 1.00 27.13 106 PHE A CA 1
ATOM 613 C C . PHE A 1 86 ? 22.706 34.769 33.328 1.00 29.12 106 PHE A C 1
ATOM 614 O O . PHE A 1 86 ? 23.785 34.455 32.795 1.00 27.33 106 PHE A O 1
ATOM 622 N N . GLY A 1 87 ? 22.209 35.998 33.280 1.00 23.91 107 GLY A N 1
ATOM 623 C CA . GLY A 1 87 ? 23.011 37.098 32.770 1.00 16.89 107 GLY A CA 1
ATOM 624 C C . GLY A 1 87 ? 22.258 38.078 31.901 1.00 24.42 107 GLY A C 1
ATOM 625 O O . GLY A 1 87 ? 21.023 38.068 31.832 1.00 22.91 107 GLY A O 1
ATOM 626 N N . THR A 1 88 ? 23.025 38.881 31.175 1.00 20.52 108 THR A N 1
ATOM 627 C CA . THR A 1 88 ? 22.495 40.031 30.464 1.00 20.56 108 THR A CA 1
ATOM 628 C C . THR A 1 88 ? 22.906 40.092 28.992 1.00 19.60 108 THR A C 1
ATOM 629 O O . THR A 1 88 ? 24.057 39.805 28.652 1.00 22.43 108 THR A O 1
ATOM 633 N N . ILE A 1 89 ? 21.962 40.450 28.121 1.00 21.61 109 ILE A N 1
ATOM 634 C CA . ILE A 1 89 ? 22.296 40.765 26.736 1.00 20.07 109 ILE A CA 1
ATOM 635 C C . ILE A 1 89 ? 21.823 42.186 26.352 1.00 22.39 109 ILE A C 1
ATOM 636 O O . ILE A 1 89 ? 20.816 42.670 26.882 1.00 20.55 109 ILE A O 1
ATOM 641 N N . VAL A 1 90 ? 22.541 42.814 25.432 1.00 22.34 110 VAL A N 1
ATOM 642 C CA . VAL A 1 90 ? 22.132 44.084 24.826 1.00 23.63 110 VAL A CA 1
ATOM 643 C C . VAL A 1 90 ? 21.623 43.913 23.390 1.00 25.43 110 VAL A C 1
ATOM 644 O O . VAL A 1 90 ? 22.176 43.125 22.625 1.00 25.63 110 VAL A O 1
ATOM 648 N N . SER A 1 91 ? 20.573 44.642 23.026 1.00 21.70 111 SER A N 1
ATOM 649 C CA . SER A 1 91 ? 20.009 44.569 21.660 1.00 19.72 111 SER A CA 1
ATOM 650 C C . SER A 1 91 ? 20.811 45.386 20.663 1.00 24.95 111 SER A C 1
ATOM 651 O O . SER A 1 91 ? 21.603 46.250 21.032 1.00 26.60 111 SER A O 1
ATOM 654 N N . ARG A 1 92 ? 20.580 45.132 19.389 1.00 25.75 112 ARG A N 1
ATOM 655 C CA . ARG A 1 92 ? 21.038 46.055 18.357 1.00 33.82 112 ARG A CA 1
ATOM 656 C C . ARG A 1 92 ? 20.338 47.376 18.618 1.00 37.61 112 ARG A C 1
ATOM 657 O O . ARG A 1 92 ? 19.303 47.394 19.280 1.00 34.26 112 ARG A O 1
ATOM 665 N N . GLU A 1 93 ? 20.877 48.464 18.061 1.00 34.44 113 GLU A N 1
ATOM 666 C CA . GLU A 1 93 ? 20.216 49.768 18.070 1.00 34.53 113 GLU A CA 1
ATOM 667 C C . GLU A 1 93 ? 19.097 49.829 17.030 1.00 38.40 113 GLU A C 1
ATOM 668 O O . GLU A 1 93 ? 19.171 49.189 15.990 1.00 36.66 113 GLU A O 1
ATOM 674 N N . ALA A 1 94 ? 18.030 50.559 17.335 1.00 31.41 114 ALA A N 1
ATOM 675 C CA . ALA A 1 94 ? 16.945 50.716 16.383 1.00 25.77 114 ALA A CA 1
ATOM 676 C C . ALA A 1 94 ? 16.556 52.182 16.352 1.00 28.95 114 ALA A C 1
ATOM 677 O O . ALA A 1 94 ? 16.358 52.790 17.399 1.00 29.65 114 ALA A O 1
ATOM 679 N N . LYS A 1 95 ? 16.427 52.746 15.156 1.00 33.32 115 LYS A N 1
ATOM 680 C CA . LYS A 1 95 ? 15.996 54.131 15.038 1.00 40.96 115 LYS A CA 1
ATOM 681 C C . LYS A 1 95 ? 14.477 54.277 14.887 1.00 34.98 115 LYS A C 1
ATOM 682 O O . LYS A 1 95 ? 13.838 53.606 14.079 1.00 38.21 115 LYS A O 1
ATOM 688 N N . LEU A 1 96 ? 13.910 55.158 15.697 1.00 33.26 116 LEU A N 1
ATOM 689 C CA . LEU A 1 96 ? 12.530 55.551 15.563 1.00 28.65 116 LEU A CA 1
ATOM 690 C C . LEU A 1 96 ? 12.526 56.842 14.776 1.00 33.12 116 LEU A C 1
ATOM 691 O O . LEU A 1 96 ? 13.098 57.839 15.207 1.00 33.04 116 LEU A O 1
ATOM 696 N N . GLN A 1 97 ? 11.853 56.831 13.640 1.00 28.84 117 GLN A N 1
ATOM 697 C CA . GLN A 1 97 ? 11.922 57.931 12.721 1.00 35.60 117 GLN A CA 1
ATOM 698 C C . GLN A 1 97 ? 10.514 58.423 12.462 1.00 42.88 117 GLN A C 1
ATOM 699 O O . GLN A 1 97 ? 9.597 57.632 12.240 1.00 45.43 117 GLN A O 1
ATOM 705 N N . PHE A 1 98 ? 10.331 59.733 12.531 1.00 38.99 118 PHE A N 1
ATOM 706 C CA . PHE A 1 98 ? 9.059 60.306 12.157 1.00 43.60 118 PHE A CA 1
ATOM 707 C C . PHE A 1 98 ? 9.198 60.796 10.726 1.00 46.44 118 PHE A C 1
ATOM 708 O O . PHE A 1 98 ? 9.995 61.683 10.461 1.00 54.72 118 PHE A O 1
ATOM 716 N N . ALA A 1 99 ? 8.451 60.188 9.807 1.00 42.77 119 ALA A N 1
ATOM 717 C CA . ALA A 1 99 ? 8.455 60.592 8.406 1.00 43.81 119 ALA A CA 1
ATOM 718 C C . ALA A 1 99 ? 7.385 61.652 8.114 1.00 43.72 119 ALA A C 1
ATOM 719 O O . ALA A 1 99 ? 6.193 61.422 8.319 1.00 44.85 119 ALA A O 1
ATOM 721 N N . TYR A 1 100 ? 7.800 62.812 7.622 1.00 40.16 120 TYR A N 1
ATOM 722 C CA . TYR A 1 100 ? 6.829 63.867 7.376 1.00 28.01 120 TYR A CA 1
ATOM 723 C C . TYR A 1 100 ? 7.257 64.804 6.256 1.00 31.73 120 TYR A C 1
ATOM 724 O O . TYR A 1 100 ? 8.398 64.776 5.823 1.00 40.31 120 TYR A O 1
ATOM 733 N N . LEU A 1 101 ? 6.323 65.610 5.776 1.00 29.06 121 LEU A N 1
ATOM 734 C CA . LEU A 1 101 ? 6.631 66.677 4.809 1.00 28.56 121 LEU A CA 1
ATOM 735 C C . LEU A 1 101 ? 5.677 67.870 4.928 1.00 36.03 121 LEU A C 1
ATOM 736 O O . LEU A 1 101 ? 4.512 67.785 4.561 1.00 37.00 121 LEU A O 1
ATOM 741 N N . GLU A 1 102 ? 6.176 69.000 5.403 1.00 35.15 122 GLU A N 1
ATOM 742 C CA . GLU A 1 102 ? 5.306 70.162 5.588 1.00 40.20 122 GLU A CA 1
ATOM 743 C C . GLU A 1 102 ? 4.898 70.871 4.282 1.00 45.47 122 GLU A C 1
ATOM 744 O O . GLU A 1 102 ? 5.460 70.643 3.214 1.00 39.38 122 GLU A O 1
ATOM 750 N N . ASN A 1 103 ? 3.903 71.739 4.366 1.00 41.32 123 ASN A N 1
ATOM 751 C CA . ASN A 1 103 ? 3.580 72.531 3.211 1.00 44.27 123 ASN A CA 1
ATOM 752 C C . ASN A 1 103 ? 4.609 73.637 3.098 1.00 40.07 123 ASN A C 1
ATOM 753 O O . ASN A 1 103 ? 5.345 73.918 4.052 1.00 37.15 123 ASN A O 1
ATOM 758 N N . PHE A 1 104 ? 4.707 74.218 1.912 1.00 39.67 124 PHE A N 1
ATOM 759 C CA . PHE A 1 104 ? 5.543 75.382 1.735 1.00 41.62 124 PHE A CA 1
ATOM 760 C C . PHE A 1 104 ? 4.861 76.505 2.524 1.00 43.98 124 PHE A C 1
ATOM 761 O O . PHE A 1 104 ? 3.641 76.650 2.448 1.00 43.58 124 PHE A O 1
ATOM 769 N N . LYS A 1 105 ? 5.634 77.277 3.280 1.00 47.10 125 LYS A N 1
ATOM 770 C CA . LYS A 1 105 ? 5.068 78.349 4.095 1.00 60.50 125 LYS A CA 1
ATOM 771 C C . LYS A 1 105 ? 4.531 79.488 3.243 1.00 63.07 125 LYS A C 1
ATOM 772 O O . LYS A 1 105 ? 3.315 79.653 3.086 1.00 62.18 125 LYS A O 1
ATOM 778 N N . THR A 1 106 ? 5.441 80.294 2.710 1.00 66.99 126 THR A N 1
ATOM 779 C CA . THR A 1 106 ? 5.027 81.459 1.925 1.00 71.97 126 THR A CA 1
ATOM 780 C C . THR A 1 106 ? 4.250 80.995 0.703 1.00 66.66 126 THR A C 1
ATOM 781 O O . THR A 1 106 ? 4.657 80.051 0.023 1.00 61.96 126 THR A O 1
ATOM 785 N N . ARG A 1 107 ? 3.122 81.642 0.440 1.00 66.37 127 ARG A N 1
ATOM 786 C CA . ARG A 1 107 ? 2.292 81.254 -0.683 1.00 69.68 127 ARG A CA 1
ATOM 787 C C . ARG A 1 107 ? 2.511 82.156 -1.884 1.00 66.96 127 ARG A C 1
ATOM 788 O O . ARG A 1 107 ? 1.674 82.189 -2.789 1.00 78.07 127 ARG A O 1
ATOM 796 N N . THR A 1 108 ? 3.637 82.872 -1.908 1.00 43.98 128 THR A N 1
ATOM 797 C CA . THR A 1 108 ? 3.814 83.890 -2.925 1.00 60.17 128 THR A CA 1
ATOM 798 C C . THR A 1 108 ? 5.247 84.067 -3.441 1.00 64.47 128 THR A C 1
ATOM 799 O O . THR A 1 108 ? 6.184 84.298 -2.667 1.00 63.94 128 THR A O 1
ATOM 803 N N . ARG A 1 109 ? 5.396 83.986 -4.761 1.00 57.98 129 ARG A N 1
ATOM 804 C CA . ARG A 1 109 ? 6.679 84.225 -5.398 1.00 47.60 129 ARG A CA 1
ATOM 805 C C . ARG A 1 109 ? 6.702 85.545 -6.175 1.00 45.96 129 ARG A C 1
ATOM 806 O O . ARG A 1 109 ? 5.734 85.909 -6.841 1.00 39.55 129 ARG A O 1
ATOM 814 N N . SER A 1 110 ? 7.814 86.261 -6.093 1.00 46.32 130 SER A N 1
ATOM 815 C CA . SER A 1 110 ? 7.979 87.436 -6.941 1.00 50.00 130 SER A CA 1
ATOM 816 C C . SER A 1 110 ? 8.174 86.970 -8.375 1.00 43.62 130 SER A C 1
ATOM 817 O O . SER A 1 110 ? 8.698 85.869 -8.627 1.00 39.27 130 SER A O 1
ATOM 820 N N . THR A 1 111 ? 7.713 87.789 -9.306 1.00 37.64 131 THR A N 1
ATOM 821 C CA . THR A 1 111 ? 7.962 87.551 -10.703 1.00 33.24 131 THR A CA 1
ATOM 822 C C . THR A 1 111 ? 9.453 87.724 -10.849 1.00 36.37 131 THR A C 1
ATOM 823 O O . THR A 1 111 ? 10.047 88.613 -10.253 1.00 40.51 131 THR A O 1
ATOM 827 N N . VAL A 1 112 ? 10.065 86.865 -11.643 1.00 32.77 132 VAL A N 1
ATOM 828 C CA . VAL A 1 112 ? 11.482 86.969 -11.881 1.00 30.00 132 VAL A CA 1
ATOM 829 C C . VAL A 1 112 ? 11.726 87.160 -13.378 1.00 34.75 132 VAL A C 1
ATOM 830 O O . VAL A 1 112 ? 10.968 86.665 -14.201 1.00 35.42 132 VAL A O 1
ATOM 834 N N . SER A 1 113 ? 12.779 87.888 -13.720 1.00 31.81 133 SER A N 1
ATOM 835 C CA . SER A 1 113 ? 13.091 88.139 -15.105 1.00 31.76 133 SER A CA 1
ATOM 836 C C . SER A 1 113 ? 14.499 87.664 -15.417 1.00 24.15 133 SER A C 1
ATOM 837 O O . SER A 1 113 ? 15.452 87.890 -14.675 1.00 27.94 133 SER A O 1
ATOM 840 N N . VAL A 1 114 ? 14.619 86.965 -16.522 1.00 29.61 134 VAL A N 1
ATOM 841 C CA . VAL A 1 114 ? 15.899 86.489 -17.011 1.00 29.78 134 VAL A CA 1
ATOM 842 C C . VAL A 1 114 ? 16.013 86.848 -18.513 1.00 35.28 134 VAL A C 1
ATOM 843 O O . VAL A 1 114 ? 15.016 87.024 -19.205 1.00 32.57 134 VAL A O 1
ATOM 847 N N . ARG A 1 115 ? 17.238 86.904 -19.006 1.00 28.12 135 ARG A N 1
ATOM 848 C CA . ARG A 1 115 ? 17.524 87.363 -20.347 1.00 31.86 135 ARG A CA 1
ATOM 849 C C . ARG A 1 115 ? 17.689 86.157 -21.290 1.00 33.58 135 ARG A C 1
ATOM 850 O O . ARG A 1 115 ? 18.134 85.072 -20.877 1.00 32.00 135 ARG A O 1
ATOM 858 N N . ARG A 1 116 ? 17.281 86.307 -22.544 1.00 31.34 136 ARG A N 1
ATOM 859 C CA . ARG A 1 116 ? 17.416 85.198 -23.465 1.00 30.70 136 ARG A CA 1
ATOM 860 C C . ARG A 1 116 ? 18.873 84.814 -23.556 1.00 27.97 136 ARG A C 1
ATOM 861 O O . ARG A 1 116 ? 19.741 85.670 -23.645 1.00 28.07 136 ARG A O 1
ATOM 869 N N . GLY A 1 117 ? 19.139 83.514 -23.568 1.00 23.84 137 GLY A N 1
ATOM 870 C CA . GLY A 1 117 ? 20.509 83.032 -23.609 1.00 29.34 137 GLY A CA 1
ATOM 871 C C . GLY A 1 117 ? 21.160 82.847 -22.237 1.00 33.00 137 GLY A C 1
ATOM 872 O O . GLY A 1 117 ? 22.278 82.326 -22.134 1.00 25.23 137 GLY A O 1
ATOM 873 N N . GLN A 1 118 ? 20.494 83.298 -21.178 1.00 27.51 138 GLN A N 1
ATOM 874 C CA . GLN A 1 118 ? 21.114 83.278 -19.862 1.00 22.90 138 GLN A CA 1
ATOM 875 C C . GLN A 1 118 ? 20.939 81.913 -19.161 1.00 26.24 138 GLN A C 1
ATOM 876 O O . GLN A 1 118 ? 19.942 81.215 -19.371 1.00 26.80 138 GLN A O 1
ATOM 882 N N . GLY A 1 119 ? 21.909 81.533 -18.330 1.00 23.65 139 GLY A N 1
ATOM 883 C CA . GLY A 1 119 ? 21.768 80.338 -17.523 1.00 24.14 139 GLY A CA 1
ATOM 884 C C . GLY A 1 119 ? 21.154 80.701 -16.178 1.00 29.39 139 GLY A C 1
ATOM 885 O O . GLY A 1 119 ? 21.476 81.756 -15.584 1.00 25.25 139 GLY A O 1
ATOM 886 N N . MET A 1 120 ? 20.271 79.829 -15.700 1.00 19.35 140 MET A N 1
ATOM 887 C CA . MET A 1 120 ? 19.607 80.032 -14.413 1.00 21.77 140 MET A CA 1
ATOM 888 C C . MET A 1 120 ? 19.209 78.736 -13.702 1.00 23.92 140 MET A C 1
ATOM 889 O O . MET A 1 120 ? 19.136 77.657 -14.311 1.00 26.69 140 MET A O 1
ATOM 894 N N . VAL A 1 121 ? 18.938 78.872 -12.406 1.00 21.30 141 VAL A N 1
ATOM 895 C CA . VAL A 1 121 ? 18.391 77.814 -11.588 1.00 18.26 141 VAL A CA 1
ATOM 896 C C . VAL A 1 121 ? 17.112 78.316 -10.928 1.00 29.18 141 VAL A C 1
ATOM 897 O O . VAL A 1 121 ? 17.082 79.406 -10.334 1.00 28.83 141 VAL A O 1
ATOM 901 N N . LEU A 1 122 ? 16.051 77.536 -11.054 1.00 22.89 142 LEU A N 1
ATOM 902 C CA . LEU A 1 122 ? 14.856 77.749 -10.250 1.00 28.38 142 LEU A CA 1
ATOM 903 C C . LEU A 1 122 ? 15.017 76.889 -8.990 1.00 29.16 142 LEU A C 1
ATOM 904 O O . LEU A 1 122 ? 15.229 75.674 -9.091 1.00 25.87 142 LEU A O 1
ATOM 909 N N . LEU A 1 123 ? 14.933 77.521 -7.825 1.00 25.82 143 LEU A N 1
ATOM 910 C CA . LEU A 1 123 ? 15.173 76.849 -6.568 1.00 32.50 143 LEU A CA 1
ATOM 911 C C . LEU A 1 123 ? 13.881 76.250 -6.025 1.00 32.48 143 LEU A C 1
ATOM 912 O O . LEU A 1 123 ? 12.855 76.925 -5.955 1.00 30.07 143 LEU A O 1
ATOM 917 N N . CYS A 1 124 ? 13.944 74.988 -5.623 1.00 27.24 144 CYS A N 1
ATOM 918 C CA . CYS A 1 124 ? 12.780 74.360 -5.024 1.00 26.25 144 CYS A CA 1
ATOM 919 C C . CYS A 1 124 ? 12.535 74.905 -3.630 1.00 27.50 144 CYS A C 1
ATOM 920 O O . CYS A 1 124 ? 11.439 75.364 -3.319 1.00 34.35 144 CYS A O 1
ATOM 923 N N . GLY A 1 125 ? 13.550 74.831 -2.779 1.00 27.73 145 GLY A N 1
ATOM 924 C CA . GLY A 1 125 ? 13.391 75.249 -1.398 1.00 32.03 145 GLY A CA 1
ATOM 925 C C . GLY A 1 125 ? 12.336 74.430 -0.674 1.00 32.57 145 GLY A C 1
ATOM 926 O O . GLY A 1 125 ? 11.353 74.948 -0.169 1.00 27.29 145 GLY A O 1
ATOM 927 N N . PRO A 1 126 ? 12.551 73.126 -0.610 1.00 31.83 146 PRO A N 1
ATOM 928 C CA . PRO A 1 126 ? 11.617 72.182 -0.017 1.00 34.39 146 PRO A CA 1
ATOM 929 C C . PRO A 1 126 ? 11.381 72.514 1.447 1.00 32.88 146 PRO A C 1
ATOM 930 O O . PRO A 1 126 ? 12.305 72.962 2.110 1.00 30.10 146 PRO A O 1
ATOM 934 N N . PRO A 1 127 ? 10.167 72.270 1.949 1.00 30.12 147 PRO A N 1
ATOM 935 C CA . PRO A 1 127 ? 9.801 72.527 3.342 1.00 32.47 147 PRO A CA 1
ATOM 936 C C . PRO A 1 127 ? 10.460 71.508 4.268 1.00 29.57 147 PRO A C 1
ATOM 937 O O . PRO A 1 127 ? 10.997 70.498 3.792 1.00 35.42 147 PRO A O 1
ATOM 941 N N . PRO A 1 128 ? 10.438 71.778 5.583 1.00 30.95 148 PRO A N 1
ATOM 942 C CA . PRO A 1 128 ? 10.891 70.815 6.580 1.00 37.22 148 PRO A CA 1
ATOM 943 C C . PRO A 1 128 ? 10.218 69.450 6.353 1.00 36.29 148 PRO A C 1
ATOM 944 O O . PRO A 1 128 ? 9.015 69.332 6.085 1.00 34.42 148 PRO A O 1
ATOM 948 N N . HIS A 1 129 ? 11.021 68.417 6.485 1.00 34.64 149 HIS A N 1
ATOM 949 C CA . HIS A 1 129 ? 10.579 67.081 6.176 1.00 40.88 149 HIS A CA 1
ATOM 950 C C . HIS A 1 129 ? 11.512 66.117 6.857 1.00 44.33 149 HIS A C 1
ATOM 951 O O . HIS A 1 129 ? 12.576 66.493 7.334 1.00 42.53 149 HIS A O 1
ATOM 958 N N . SER A 1 130 ? 11.098 64.861 6.900 1.00 43.74 150 SER A N 1
ATOM 959 C CA . SER A 1 130 ? 11.983 63.788 7.277 1.00 41.70 150 SER A CA 1
ATOM 960 C C . SER A 1 130 ? 11.641 62.614 6.386 1.00 36.17 150 SER A C 1
ATOM 961 O O . SER A 1 130 ? 10.476 62.244 6.257 1.00 34.45 150 SER A O 1
ATOM 964 N N . GLY A 1 131 ? 12.661 62.053 5.757 1.00 35.70 151 GLY A N 1
ATOM 965 C CA . GLY A 1 131 ? 12.474 60.975 4.809 1.00 36.90 151 GLY A CA 1
ATOM 966 C C . GLY A 1 131 ? 12.995 61.460 3.480 1.00 38.22 151 GLY A C 1
ATOM 967 O O . GLY A 1 131 ? 13.037 62.667 3.228 1.00 40.25 151 GLY A O 1
ATOM 968 N N . GLU A 1 132 ? 13.395 60.524 2.631 1.00 30.46 152 GLU A N 1
ATOM 969 C CA . GLU A 1 132 ? 13.928 60.865 1.327 1.00 35.05 152 GLU A CA 1
ATOM 970 C C . GLU A 1 132 ? 12.847 61.484 0.422 1.00 36.65 152 GLU A C 1
ATOM 971 O O . GLU A 1 132 ? 11.713 60.993 0.351 1.00 37.65 152 GLU A O 1
ATOM 977 N N . LEU A 1 133 ? 13.220 62.554 -0.274 1.00 32.38 153 LEU A N 1
ATOM 978 C CA . LEU A 1 133 ? 12.305 63.294 -1.122 1.00 29.07 153 LEU A CA 1
ATOM 979 C C . LEU A 1 133 ? 12.651 63.032 -2.576 1.00 32.33 153 LEU A C 1
ATOM 980 O O . LEU A 1 133 ? 13.818 62.862 -2.898 1.00 30.27 153 LEU A O 1
ATOM 985 N N . SER A 1 134 ? 11.658 63.028 -3.460 1.00 31.01 154 SER A N 1
ATOM 986 C CA . SER A 1 134 ? 11.973 63.109 -4.883 1.00 31.27 154 SER A CA 1
ATOM 987 C C . SER A 1 134 ? 11.274 64.324 -5.498 1.00 33.29 154 SER A C 1
ATOM 988 O O . SER A 1 134 ? 10.320 64.844 -4.924 1.00 31.51 154 SER A O 1
ATOM 991 N N . TYR A 1 135 ? 11.733 64.770 -6.667 1.00 31.56 155 TYR A N 1
ATOM 992 C CA . TYR A 1 135 ? 11.267 66.050 -7.202 1.00 28.37 155 TYR A CA 1
ATOM 993 C C . TYR A 1 135 ? 10.835 66.047 -8.662 1.00 32.24 155 TYR A C 1
ATOM 994 O O . TYR A 1 135 ? 11.399 65.328 -9.510 1.00 32.08 155 TYR A O 1
ATOM 1003 N N . ALA A 1 136 ? 9.848 66.897 -8.947 1.00 27.70 156 ALA A N 1
ATOM 1004 C CA . ALA A 1 136 ? 9.409 67.174 -10.310 1.00 30.67 156 ALA A CA 1
ATOM 1005 C C . ALA A 1 136 ? 8.963 68.644 -10.387 1.00 38.48 156 ALA A C 1
ATOM 1006 O O . ALA A 1 136 ? 8.656 69.243 -9.358 1.00 38.96 156 ALA A O 1
ATOM 1008 N N . TRP A 1 137 ? 8.968 69.234 -11.584 1.00 32.80 157 TRP A N 1
ATOM 1009 C CA . TRP A 1 137 ? 8.427 70.575 -11.738 1.00 32.88 157 TRP A CA 1
ATOM 1010 C C . TRP A 1 137 ? 7.276 70.580 -12.713 1.00 33.06 157 TRP A C 1
ATOM 1011 O O . TRP A 1 137 ? 7.176 69.713 -13.578 1.00 35.89 157 TRP A O 1
ATOM 1022 N N . ILE A 1 138 ? 6.401 71.565 -12.553 1.00 33.83 158 ILE A N 1
ATOM 1023 C CA . ILE A 1 138 ? 5.314 71.799 -13.489 1.00 33.14 158 ILE A CA 1
ATOM 1024 C C . ILE A 1 138 ? 5.545 73.121 -14.179 1.00 40.54 158 ILE A C 1
ATOM 1025 O O . ILE A 1 138 ? 5.732 74.130 -13.505 1.00 40.00 158 ILE A O 1
ATOM 1030 N N . PHE A 1 139 ? 5.534 73.116 -15.513 1.00 42.44 159 PHE A N 1
ATOM 1031 C CA . PHE A 1 139 ? 5.713 74.338 -16.300 1.00 38.73 159 PHE A CA 1
ATOM 1032 C C . PHE A 1 139 ? 4.457 74.626 -17.112 1.00 41.00 159 PHE A C 1
ATOM 1033 O O . PHE A 1 139 ? 4.016 73.784 -17.899 1.00 36.61 159 PHE A O 1
ATOM 1041 N N . ASN A 1 140 ? 3.895 75.818 -16.920 1.00 35.33 160 ASN A N 1
ATOM 1042 C CA . ASN A 1 140 ? 2.628 76.158 -17.533 1.00 39.76 160 ASN A CA 1
ATOM 1043 C C . ASN A 1 140 ? 1.679 74.980 -17.524 1.00 48.81 160 ASN A C 1
ATOM 1044 O O . ASN A 1 140 ? 1.071 74.672 -18.555 1.00 52.27 160 ASN A O 1
ATOM 1049 N N . GLU A 1 141 ? 1.610 74.300 -16.376 1.00 44.11 161 GLU A N 1
ATOM 1050 C CA . GLU A 1 141 ? 0.554 73.328 -16.100 1.00 48.44 161 GLU A CA 1
ATOM 1051 C C . GLU A 1 141 ? 0.791 71.926 -16.684 1.00 46.39 161 GLU A C 1
ATOM 1052 O O . GLU A 1 141 ? -0.120 71.091 -16.695 1.00 41.99 161 GLU A O 1
ATOM 1058 N N . TYR A 1 142 ? 1.995 71.703 -17.201 1.00 44.38 162 TYR A N 1
ATOM 1059 C CA . TYR A 1 142 ? 2.379 70.449 -17.839 1.00 48.18 162 TYR A CA 1
ATOM 1060 C C . TYR A 1 142 ? 3.739 70.079 -17.262 1.00 38.19 162 TYR A C 1
ATOM 1061 O O . TYR A 1 142 ? 4.543 70.968 -16.979 1.00 38.93 162 TYR A O 1
ATOM 1070 N N . PRO A 1 143 ? 3.997 68.777 -17.054 1.00 35.60 163 PRO A N 1
ATOM 1071 C CA . PRO A 1 143 ? 5.335 68.461 -16.540 1.00 34.49 163 PRO A CA 1
ATOM 1072 C C . PRO A 1 143 ? 6.377 69.244 -17.349 1.00 41.06 163 PRO A C 1
ATOM 1073 O O . PRO A 1 143 ? 6.221 69.400 -18.563 1.00 42.30 163 PRO A O 1
ATOM 1077 N N . SER A 1 144 ? 7.401 69.757 -16.685 1.00 42.63 164 SER A N 1
ATOM 1078 C CA . SER A 1 144 ? 8.471 70.457 -17.370 1.00 39.77 164 SER A CA 1
ATOM 1079 C C . SER A 1 144 ? 9.372 69.433 -18.054 1.00 39.78 164 SER A C 1
ATOM 1080 O O . SER A 1 144 ? 9.951 68.573 -17.391 1.00 39.14 164 SER A O 1
ATOM 1083 N N . TYR A 1 145 ? 9.452 69.499 -19.384 1.00 41.46 165 TYR A N 1
ATOM 1084 C CA . TYR A 1 145 ? 10.214 68.521 -20.163 1.00 46.46 165 TYR A CA 1
ATOM 1085 C C . TYR A 1 145 ? 11.721 68.652 -19.884 1.00 43.31 165 TYR A C 1
ATOM 1086 O O . TYR A 1 145 ? 12.254 69.763 -19.834 1.00 38.26 165 TYR A O 1
ATOM 1095 N N . GLN A 1 146 ? 12.414 67.535 -19.684 1.00 36.12 166 GLN A N 1
ATOM 1096 C CA . GLN A 1 146 ? 13.846 67.629 -19.448 1.00 28.45 166 GLN A CA 1
ATOM 1097 C C . GLN A 1 146 ? 14.619 67.194 -20.672 1.00 36.03 166 GLN A C 1
ATOM 1098 O O . GLN A 1 146 ? 14.109 66.451 -21.501 1.00 41.47 166 GLN A O 1
ATOM 1104 N N . ASP A 1 147 ? 15.845 67.677 -20.798 1.00 28.68 167 ASP A N 1
ATOM 1105 C CA . ASP A 1 147 ? 16.646 67.408 -21.982 1.00 30.47 167 ASP A CA 1
ATOM 1106 C C . ASP A 1 147 ? 18.026 67.981 -21.742 1.00 32.05 167 ASP A C 1
ATOM 1107 O O . ASP A 1 147 ? 18.383 68.227 -20.595 1.00 31.16 167 ASP A O 1
ATOM 1112 N N . ASN A 1 148 ? 18.816 68.183 -22.796 1.00 30.70 168 ASN A N 1
ATOM 1113 C CA . ASN A 1 148 ? 20.180 68.647 -22.564 1.00 30.41 168 ASN A CA 1
ATOM 1114 C C . ASN A 1 148 ? 20.206 70.058 -21.970 1.00 29.99 168 ASN A C 1
ATOM 1115 O O . ASN A 1 148 ? 21.244 70.497 -21.489 1.00 31.73 168 ASN A O 1
ATOM 1120 N N . ARG A 1 149 ? 19.060 70.743 -21.994 1.00 27.91 169 ARG A N 1
ATOM 1121 C CA . ARG A 1 149 ? 18.988 72.193 -21.717 1.00 30.11 169 ARG A CA 1
ATOM 1122 C C . ARG A 1 149 ? 18.265 72.461 -20.399 1.00 35.29 169 ARG A C 1
ATOM 1123 O O . ARG A 1 149 ? 18.455 73.520 -19.775 1.00 29.69 169 ARG A O 1
ATOM 1131 N N . ARG A 1 150 ? 17.460 71.482 -19.972 1.00 30.08 170 ARG A N 1
ATOM 1132 C CA . ARG A 1 150 ? 16.656 71.593 -18.766 1.00 27.58 170 ARG A CA 1
ATOM 1133 C C . ARG A 1 150 ? 16.788 70.335 -17.927 1.00 30.66 170 ARG A C 1
ATOM 1134 O O . ARG A 1 150 ? 16.588 69.233 -18.421 1.00 32.77 170 ARG A O 1
ATOM 1142 N N . PHE A 1 151 ? 17.110 70.492 -16.648 1.00 29.37 171 PHE A N 1
ATOM 1143 C CA . PHE A 1 151 ? 17.384 69.322 -15.808 1.00 26.03 171 PHE A CA 1
ATOM 1144 C C . PHE A 1 151 ? 16.887 69.523 -14.388 1.00 27.81 171 PHE A C 1
ATOM 1145 O O . PHE A 1 151 ? 17.174 70.560 -13.760 1.00 25.39 171 PHE A O 1
ATOM 1153 N N . VAL A 1 152 ? 16.180 68.539 -13.852 1.00 24.54 172 VAL A N 1
ATOM 1154 C CA . VAL A 1 152 ? 15.820 68.567 -12.421 1.00 23.18 172 VAL A CA 1
ATOM 1155 C C . VAL A 1 152 ? 16.706 67.703 -11.526 1.00 30.27 172 VAL A C 1
ATOM 1156 O O . VAL A 1 152 ? 16.832 66.484 -11.727 1.00 29.00 172 VAL A O 1
ATOM 1160 N N . SER A 1 153 ? 17.320 68.314 -10.522 1.00 21.50 173 SER A N 1
ATOM 1161 C CA . SER A 1 153 ? 18.150 67.532 -9.584 1.00 24.81 173 SER A CA 1
ATOM 1162 C C . SER A 1 153 ? 17.286 66.773 -8.602 1.00 24.34 173 SER A C 1
ATOM 1163 O O . SER A 1 153 ? 16.327 67.333 -8.090 1.00 27.16 173 SER A O 1
ATOM 1166 N N . GLN A 1 154 ? 17.610 65.505 -8.331 1.00 27.58 174 GLN A N 1
ATOM 1167 C CA . GLN A 1 154 ? 16.901 64.787 -7.293 1.00 25.67 174 GLN A CA 1
ATOM 1168 C C . GLN A 1 154 ? 17.565 64.970 -5.945 1.00 24.77 174 GLN A C 1
ATOM 1169 O O . GLN A 1 154 ? 17.023 64.550 -4.952 1.00 33.16 174 GLN A O 1
ATOM 1175 N N . GLU A 1 155 ? 18.750 65.571 -5.900 1.00 25.52 175 GLU A N 1
ATOM 1176 C CA . GLU A 1 155 ? 19.348 65.903 -4.593 1.00 29.63 175 GLU A CA 1
ATOM 1177 C C . GLU A 1 155 ? 18.843 67.261 -4.066 1.00 30.48 175 GLU A C 1
ATOM 1178 O O . GLU A 1 155 ? 18.446 67.381 -2.901 1.00 30.85 175 GLU A O 1
ATOM 1184 N N . THR A 1 156 ? 18.891 68.291 -4.917 1.00 27.71 176 THR A N 1
ATOM 1185 C CA . THR A 1 156 ? 18.409 69.617 -4.497 1.00 28.54 176 THR A CA 1
ATOM 1186 C C . THR A 1 156 ? 16.936 69.856 -4.791 1.00 28.45 176 THR A C 1
ATOM 1187 O O . THR A 1 156 ? 16.255 70.642 -4.118 1.00 32.14 176 THR A O 1
ATOM 1191 N N . GLY A 1 157 ? 16.451 69.216 -5.837 1.00 32.17 177 GLY A N 1
ATOM 1192 C CA . GLY A 1 157 ? 15.110 69.470 -6.313 1.00 28.76 177 GLY A CA 1
ATOM 1193 C C . GLY A 1 157 ? 15.070 70.705 -7.188 1.00 25.53 177 GLY A C 1
ATOM 1194 O O . GLY A 1 157 ? 14.000 71.077 -7.628 1.00 26.08 177 GLY A O 1
ATOM 1195 N N . ASN A 1 158 ? 16.224 71.327 -7.456 1.00 20.18 178 ASN A N 1
ATOM 1196 C CA . ASN A 1 158 ? 16.259 72.499 -8.335 1.00 23.97 178 ASN A CA 1
ATOM 1197 C C . ASN A 1 158 ? 16.086 72.206 -9.801 1.00 24.56 178 ASN A C 1
ATOM 1198 O O . ASN A 1 158 ? 16.414 71.123 -10.269 1.00 21.41 178 ASN A O 1
ATOM 1203 N N . LEU A 1 159 ? 15.600 73.201 -10.542 1.00 21.05 179 LEU A N 1
ATOM 1204 C CA . LEU A 1 159 ? 15.445 73.046 -11.959 1.00 24.75 179 LEU A CA 1
ATOM 1205 C C . LEU A 1 159 ? 16.517 73.915 -12.602 1.00 26.92 179 LEU A C 1
ATOM 1206 O O . LEU A 1 159 ? 16.551 75.120 -12.396 1.00 25.44 179 LEU A O 1
ATOM 1211 N N . TYR A 1 160 ? 17.410 73.283 -13.352 1.00 22.80 180 TYR A N 1
ATOM 1212 C CA . TYR A 1 160 ? 18.538 73.969 -13.960 1.00 20.44 180 TYR A CA 1
ATOM 1213 C C . TYR A 1 160 ? 18.254 74.222 -15.437 1.00 23.03 180 TYR A C 1
ATOM 1214 O O . TYR A 1 160 ? 17.861 73.302 -16.144 1.00 24.49 180 TYR A O 1
ATOM 1223 N N . ILE A 1 161 ? 18.397 75.475 -15.889 1.00 20.52 181 ILE A N 1
ATOM 1224 C CA . ILE A 1 161 ? 18.147 75.809 -17.294 1.00 20.04 181 ILE A CA 1
ATOM 1225 C C . ILE A 1 161 ? 19.405 76.377 -17.912 1.00 27.00 181 ILE A C 1
ATOM 1226 O O . ILE A 1 161 ? 19.804 77.489 -17.616 1.00 25.66 181 ILE A O 1
ATOM 1231 N N . ALA A 1 162 ? 20.046 75.586 -18.754 1.00 26.15 182 ALA A N 1
ATOM 1232 C CA . ALA A 1 162 ? 21.383 75.912 -19.222 1.00 27.80 182 ALA A CA 1
ATOM 1233 C C . ALA A 1 162 ? 21.442 77.256 -19.931 1.00 24.99 182 ALA A C 1
ATOM 1234 O O . ALA A 1 162 ? 22.409 78.004 -19.794 1.00 25.82 182 ALA A O 1
ATOM 1236 N N . LYS A 1 163 ? 20.390 77.541 -20.684 1.00 28.25 183 LYS A N 1
ATOM 1237 C CA . LYS A 1 163 ? 20.332 78.690 -21.572 1.00 31.45 183 LYS A CA 1
ATOM 1238 C C . LYS A 1 163 ? 18.862 78.966 -21.781 1.00 28.69 183 LYS A C 1
ATOM 1239 O O . LYS A 1 163 ? 18.147 78.148 -22.337 1.00 29.33 183 LYS A O 1
ATOM 1245 N N . VAL A 1 164 ? 18.410 80.109 -21.304 1.00 25.06 184 VAL A N 1
ATOM 1246 C CA . VAL A 1 164 ? 17.002 80.425 -21.341 1.00 26.07 184 VAL A CA 1
ATOM 1247 C C . VAL A 1 164 ? 16.604 80.787 -22.771 1.00 36.56 184 VAL A C 1
ATOM 1248 O O . VAL A 1 164 ? 17.362 81.452 -23.473 1.00 36.97 184 VAL A O 1
ATOM 1252 N N . GLU A 1 165 ? 15.433 80.339 -23.210 1.00 27.97 185 GLU A N 1
ATOM 1253 C CA . GLU A 1 165 ? 14.910 80.724 -24.514 1.00 35.04 185 GLU A CA 1
ATOM 1254 C C . GLU A 1 165 ? 13.522 81.306 -24.315 1.00 33.97 185 GLU A C 1
ATOM 1255 O O . GLU A 1 165 ? 12.947 81.204 -23.225 1.00 31.16 185 GLU A O 1
ATOM 1261 N N . LYS A 1 166 ? 12.965 81.884 -25.371 1.00 36.68 186 LYS A N 1
ATOM 1262 C CA . LYS A 1 166 ? 11.691 82.595 -25.248 1.00 42.08 186 LYS A CA 1
ATOM 1263 C C . LYS A 1 166 ? 10.578 81.657 -24.786 1.00 41.33 186 LYS A C 1
ATOM 1264 O O . LYS A 1 166 ? 9.688 82.059 -24.032 1.00 38.16 186 LYS A O 1
ATOM 1270 N N . SER A 1 167 ? 10.629 80.408 -25.231 1.00 34.09 187 SER A N 1
ATOM 1271 C CA . SER A 1 167 ? 9.583 79.458 -24.876 1.00 38.91 187 SER A CA 1
ATOM 1272 C C . SER A 1 167 ? 9.517 79.158 -23.367 1.00 43.41 187 SER A C 1
ATOM 1273 O O . SER A 1 167 ? 8.502 78.676 -22.870 1.00 38.52 187 SER A O 1
ATOM 1276 N N . ASP A 1 168 ? 10.585 79.463 -22.635 1.00 46.32 188 ASP A N 1
ATOM 1277 C CA . ASP A 1 168 ? 10.595 79.223 -21.184 1.00 36.64 188 ASP A CA 1
ATOM 1278 C C . ASP A 1 168 ? 9.712 80.169 -20.363 1.00 32.71 188 ASP A C 1
ATOM 1279 O O . ASP A 1 168 ? 9.567 79.985 -19.159 1.00 27.60 188 ASP A O 1
ATOM 1284 N N . VAL A 1 169 ? 9.154 81.204 -20.985 1.00 30.06 189 VAL A N 1
ATOM 1285 C CA . VAL A 1 169 ? 8.371 82.158 -20.210 1.00 32.87 189 VAL A CA 1
ATOM 1286 C C . VAL A 1 169 ? 7.114 81.492 -19.706 1.00 36.55 189 VAL A C 1
ATOM 1287 O O . VAL A 1 169 ? 6.398 80.835 -20.467 1.00 40.80 189 VAL A O 1
ATOM 1291 N N . GLY A 1 170 ? 6.847 81.665 -18.420 1.00 34.93 190 GLY A N 1
ATOM 1292 C CA . GLY A 1 170 ? 5.644 81.121 -17.835 1.00 34.31 190 GLY A CA 1
ATOM 1293 C C . GLY A 1 170 ? 5.812 80.814 -16.369 1.00 39.78 190 GLY A C 1
ATOM 1294 O O . GLY A 1 170 ? 6.710 81.355 -15.712 1.00 42.35 190 GLY A O 1
ATOM 1295 N N . ASN A 1 171 ? 4.953 79.933 -15.863 1.00 35.81 191 ASN A N 1
ATOM 1296 C CA . ASN A 1 171 ? 4.869 79.656 -14.433 1.00 38.21 191 ASN A CA 1
ATOM 1297 C C . ASN A 1 171 ? 5.462 78.306 -14.075 1.00 40.23 191 ASN A C 1
ATOM 1298 O O . ASN A 1 171 ? 5.184 77.300 -14.739 1.00 40.12 191 ASN A O 1
ATOM 1303 N N . TYR A 1 172 ? 6.265 78.286 -13.022 1.00 35.68 192 TYR A N 1
ATOM 1304 C CA . TYR A 1 172 ? 6.919 77.043 -12.606 1.00 38.96 192 TYR A CA 1
ATOM 1305 C C . TYR A 1 172 ? 6.600 76.681 -11.156 1.00 36.62 192 TYR A C 1
ATOM 1306 O O . TYR A 1 172 ? 6.818 77.490 -10.249 1.00 40.87 192 TYR A O 1
ATOM 1315 N N . THR A 1 173 ? 6.095 75.473 -10.925 1.00 37.43 193 THR A N 1
ATOM 1316 C CA . THR A 1 173 ? 5.902 75.024 -9.555 1.00 37.44 193 THR A CA 1
ATOM 1317 C C . THR A 1 173 ? 6.677 73.729 -9.270 1.00 32.63 193 THR A C 1
ATOM 1318 O O . THR A 1 173 ? 6.757 72.835 -10.106 1.00 32.01 193 THR A O 1
ATOM 1322 N N . CYS A 1 174 ? 7.274 73.664 -8.089 1.00 32.20 194 CYS A N 1
ATOM 1323 C CA . CYS A 1 174 ? 8.082 72.529 -7.711 1.00 30.10 194 CYS A CA 1
ATOM 1324 C C . CYS A 1 174 ? 7.165 71.510 -7.074 1.00 29.32 194 CYS A C 1
ATOM 1325 O O . CYS A 1 174 ? 6.354 71.851 -6.218 1.00 33.55 194 CYS A O 1
ATOM 1328 N N . VAL A 1 175 ? 7.262 70.254 -7.482 1.00 30.20 195 VAL A N 1
ATOM 1329 C CA . VAL A 1 175 ? 6.444 69.247 -6.820 1.00 30.06 195 VAL A CA 1
ATOM 1330 C C . VAL A 1 175 ? 7.306 68.271 -6.019 1.00 29.38 195 VAL A C 1
ATOM 1331 O O . VAL A 1 175 ? 8.214 67.624 -6.543 1.00 28.91 195 VAL A O 1
ATOM 1335 N N . VAL A 1 176 ? 7.051 68.214 -4.724 1.00 25.73 196 VAL A N 1
ATOM 1336 C CA . VAL A 1 176 ? 7.944 67.471 -3.839 1.00 26.73 196 VAL A CA 1
ATOM 1337 C C . VAL A 1 176 ? 7.203 66.318 -3.210 1.00 28.28 196 VAL A C 1
ATOM 1338 O O . VAL A 1 176 ? 6.071 66.464 -2.759 1.00 24.10 196 VAL A O 1
ATOM 1342 N N . THR A 1 177 ? 7.839 65.155 -3.247 1.00 26.32 197 THR A N 1
ATOM 1343 C CA . THR A 1 177 ? 7.201 63.912 -2.852 1.00 32.64 197 THR A CA 1
ATOM 1344 C C . THR A 1 177 ? 8.050 63.307 -1.770 1.00 26.46 197 THR A C 1
ATOM 1345 O O . THR A 1 177 ? 9.257 63.179 -1.943 1.00 27.17 197 THR A O 1
ATOM 1349 N N . ASN A 1 178 ? 7.436 62.960 -0.642 1.00 23.91 198 ASN A N 1
ATOM 1350 C CA . ASN A 1 178 ? 8.158 62.208 0.379 1.00 23.36 198 ASN A CA 1
ATOM 1351 C C . ASN A 1 178 ? 8.111 60.720 -0.008 1.00 24.82 198 ASN A C 1
ATOM 1352 O O . ASN A 1 178 ? 7.027 60.138 -0.036 1.00 34.17 198 ASN A O 1
ATOM 1357 N N . THR A 1 179 ? 9.267 60.133 -0.332 1.00 26.94 199 THR A N 1
ATOM 1358 C CA . THR A 1 179 ? 9.327 58.721 -0.763 1.00 34.73 199 THR A CA 1
ATOM 1359 C C . THR A 1 179 ? 8.919 57.702 0.308 1.00 42.30 199 THR A C 1
ATOM 1360 O O . THR A 1 179 ? 8.689 56.528 0.000 1.00 47.38 199 THR A O 1
ATOM 1364 N N . VAL A 1 180 ? 8.826 58.134 1.563 1.00 42.06 200 VAL A N 1
ATOM 1365 C CA . VAL A 1 180 ? 8.468 57.215 2.650 1.00 35.70 200 VAL A CA 1
ATOM 1366 C C . VAL A 1 180 ? 6.965 57.139 2.880 1.00 39.48 200 VAL A C 1
ATOM 1367 O O . VAL A 1 180 ? 6.422 56.064 3.128 1.00 39.50 200 VAL A O 1
ATOM 1371 N N . THR A 1 181 ? 6.287 58.279 2.797 1.00 36.10 201 THR A N 1
ATOM 1372 C CA . THR A 1 181 ? 4.844 58.309 3.033 1.00 38.46 201 THR A CA 1
ATOM 1373 C C . THR A 1 181 ? 4.073 58.380 1.715 1.00 41.35 201 THR A C 1
ATOM 1374 O O . THR A 1 181 ? 2.850 58.258 1.685 1.00 36.67 201 THR A O 1
ATOM 1378 N N . ASN A 1 182 ? 4.810 58.575 0.627 1.00 43.74 202 ASN A N 1
ATOM 1379 C CA . ASN A 1 182 ? 4.221 58.824 -0.680 1.00 47.71 202 ASN A CA 1
ATOM 1380 C C . ASN A 1 182 ? 3.368 60.098 -0.711 1.00 42.90 202 ASN A C 1
ATOM 1381 O O . ASN A 1 182 ? 2.512 60.268 -1.577 1.00 44.68 202 ASN A O 1
ATOM 1386 N N . HIS A 1 183 ? 3.591 60.991 0.241 1.00 37.12 203 HIS A N 1
ATOM 1387 C CA . HIS A 1 183 ? 2.883 62.273 0.222 1.00 33.91 203 HIS A CA 1
ATOM 1388 C C . HIS A 1 183 ? 3.550 63.280 -0.703 1.00 31.76 203 HIS A C 1
ATOM 1389 O O . HIS A 1 183 ? 4.771 63.378 -0.762 1.00 29.08 203 HIS A O 1
ATOM 1396 N N . LYS A 1 184 ? 2.727 64.038 -1.417 1.00 34.96 204 LYS A N 1
ATOM 1397 C CA . LYS A 1 184 ? 3.174 65.069 -2.350 1.00 33.87 204 LYS A CA 1
ATOM 1398 C C . LYS A 1 184 ? 2.734 66.483 -1.904 1.00 40.02 204 LYS A C 1
ATOM 1399 O O . LYS A 1 184 ? 1.603 66.678 -1.437 1.00 37.29 204 LYS A O 1
ATOM 1405 N N . VAL A 1 185 ? 3.621 67.466 -2.042 1.00 35.04 205 VAL A N 1
ATOM 1406 C CA . VAL A 1 185 ? 3.231 68.869 -1.842 1.00 37.90 205 VAL A CA 1
ATOM 1407 C C . VAL A 1 185 ? 3.731 69.788 -2.970 1.00 37.90 205 VAL A C 1
ATOM 1408 O O . VAL A 1 185 ? 4.835 69.605 -3.494 1.00 37.65 205 VAL A O 1
ATOM 1412 N N . LEU A 1 186 ? 2.893 70.758 -3.332 1.00 34.64 206 LEU A N 1
ATOM 1413 C CA . LEU A 1 186 ? 3.194 71.753 -4.354 1.00 36.61 206 LEU A CA 1
ATOM 1414 C C . LEU A 1 186 ? 3.598 73.061 -3.702 1.00 41.17 206 LEU A C 1
ATOM 1415 O O . LEU A 1 186 ? 2.962 73.503 -2.745 1.00 39.58 206 LEU A O 1
ATOM 1420 N N . GLY A 1 187 ? 4.627 73.689 -4.253 1.00 39.68 207 GLY A N 1
ATOM 1421 C CA . GLY A 1 187 ? 5.021 75.011 -3.826 1.00 36.97 207 GLY A CA 1
ATOM 1422 C C . GLY A 1 187 ? 4.269 76.042 -4.624 1.00 38.20 207 GLY A C 1
ATOM 1423 O O . GLY A 1 187 ? 3.662 75.716 -5.636 1.00 34.46 207 GLY A O 1
ATOM 1424 N N . PRO A 1 188 ? 4.319 77.305 -4.177 1.00 37.96 208 PRO A N 1
ATOM 1425 C CA . PRO A 1 188 ? 3.772 78.437 -4.938 1.00 34.01 208 PRO A CA 1
ATOM 1426 C C . PRO A 1 188 ? 4.488 78.593 -6.284 1.00 35.66 208 PRO A C 1
ATOM 1427 O O . PRO A 1 188 ? 5.705 78.422 -6.361 1.00 34.01 208 PRO A O 1
ATOM 1431 N N . PRO A 1 189 ? 3.746 78.956 -7.335 1.00 39.59 209 PRO A N 1
ATOM 1432 C CA . PRO A 1 189 ? 4.362 79.100 -8.656 1.00 33.23 209 PRO A CA 1
ATOM 1433 C C . PRO A 1 189 ? 5.258 80.326 -8.696 1.00 33.09 209 PRO A C 1
ATOM 1434 O O . PRO A 1 189 ? 4.913 81.370 -8.150 1.00 39.45 209 PRO A O 1
ATOM 1438 N N . THR A 1 190 ? 6.399 80.202 -9.348 1.00 33.47 210 THR A N 1
ATOM 1439 C CA . THR A 1 190 ? 7.233 81.359 -9.578 1.00 43.16 210 THR A CA 1
ATOM 1440 C C . THR A 1 190 ? 7.064 81.828 -11.032 1.00 40.17 210 THR A C 1
ATOM 1441 O O . THR A 1 190 ? 7.383 81.117 -11.989 1.00 36.23 210 THR A O 1
ATOM 1445 N N . PRO A 1 191 ? 6.522 83.027 -11.207 1.00 39.04 211 PRO A N 1
ATOM 1446 C CA . PRO A 1 191 ? 6.241 83.457 -12.571 1.00 37.01 211 PRO A CA 1
ATOM 1447 C C . PRO A 1 191 ? 7.531 83.962 -13.173 1.00 35.57 211 PRO A C 1
ATOM 1448 O O . PRO A 1 191 ? 8.193 84.792 -12.556 1.00 38.88 211 PRO A O 1
ATOM 1452 N N . LEU A 1 192 ? 7.913 83.472 -14.340 1.00 33.12 212 LEU A N 1
ATOM 1453 C CA . LEU A 1 192 ? 9.128 83.984 -14.946 1.00 34.36 212 LEU A CA 1
ATOM 1454 C C . LEU A 1 192 ? 8.922 84.631 -16.324 1.00 32.27 212 LEU A C 1
ATOM 1455 O O . LEU A 1 192 ? 8.208 84.111 -17.187 1.00 3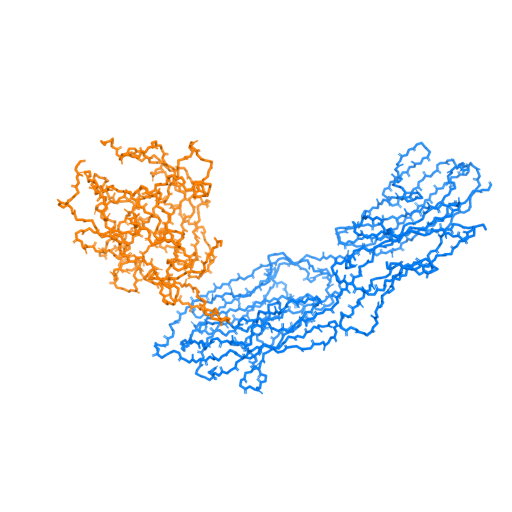5.99 212 LEU A O 1
ATOM 1460 N N . ILE A 1 193 ? 9.560 85.781 -16.523 1.00 29.49 213 ILE A N 1
ATOM 1461 C CA . ILE A 1 193 ? 9.409 86.507 -17.778 1.00 28.76 213 ILE A CA 1
ATOM 1462 C C . ILE A 1 193 ? 10.760 86.847 -18.395 1.00 32.26 213 ILE A C 1
ATOM 1463 O O . ILE A 1 193 ? 11.795 86.819 -17.722 1.00 31.88 213 ILE A O 1
ATOM 1468 N N . LEU A 1 194 ? 10.754 87.146 -19.688 1.00 32.40 214 LEU A N 1
ATOM 1469 C CA . LEU A 1 194 ? 11.960 87.645 -20.320 1.00 34.53 214 LEU A CA 1
ATOM 1470 C C . LEU A 1 194 ? 12.211 89.072 -19.872 1.00 35.28 214 LEU A C 1
ATOM 1471 O O . LEU A 1 194 ? 11.290 89.887 -19.829 1.00 35.03 214 LEU A O 1
ATOM 1476 N N . ARG A 1 195 ? 13.456 89.373 -19.532 1.00 33.72 215 ARG A N 1
ATOM 1477 C CA . ARG A 1 195 ? 13.867 90.763 -19.399 1.00 33.71 215 ARG A CA 1
ATOM 1478 C C . ARG A 1 195 ? 14.332 91.155 -20.796 1.00 33.97 215 ARG A C 1
ATOM 1479 O O . ARG A 1 195 ? 15.094 90.429 -21.449 1.00 38.17 215 ARG A O 1
ATOM 1487 N N . ASN A 1 196 ? 13.842 92.278 -21.267 1.00 28.44 216 ASN A N 1
ATOM 1488 C CA . ASN A 1 196 ? 14.090 92.669 -22.647 1.00 28.06 216 ASN A CA 1
ATOM 1489 C C . ASN A 1 196 ? 15.290 93.572 -22.793 1.00 31.26 216 ASN A C 1
ATOM 1490 O O . ASN A 1 196 ? 15.205 94.620 -23.422 1.00 31.05 216 ASN A O 1
ATOM 1495 N N . ASP A 1 197 ? 16.406 93.181 -22.193 1.00 31.09 217 ASP A N 1
ATOM 1496 C CA . ASP A 1 197 ? 17.658 93.755 -22.611 1.00 35.50 217 ASP A CA 1
ATOM 1497 C C . ASP A 1 197 ? 18.217 92.830 -23.683 1.00 37.61 217 ASP A C 1
ATOM 1498 O O . ASP A 1 197 ? 17.463 92.311 -24.506 1.00 48.39 217 ASP A O 1
ATOM 1503 N N . GLY A 1 198 ? 19.509 92.596 -23.716 1.00 36.07 218 GLY A N 1
ATOM 1504 C CA . GLY A 1 198 ? 19.987 91.806 -24.839 1.00 39.60 218 GLY A CA 1
ATOM 1505 C C . GLY A 1 198 ? 19.679 90.324 -24.828 1.00 41.10 218 GLY A C 1
ATOM 1506 O O . GLY A 1 198 ? 18.783 89.827 -24.142 1.00 42.92 218 GLY A O 1
ATOM 1507 N N . VAL A 1 199 ? 20.440 89.626 -25.651 1.00 32.83 219 VAL A N 1
ATOM 1508 C CA . VAL A 1 199 ? 20.691 88.227 -25.468 1.00 34.14 219 VAL A CA 1
ATOM 1509 C C . VAL A 1 199 ? 21.997 88.127 -24.690 1.00 31.27 219 VAL A C 1
ATOM 1510 O O . VAL A 1 199 ? 22.857 89.001 -24.819 1.00 32.85 219 VAL A O 1
ATOM 1514 N N . MET A 1 200 ? 22.157 87.058 -23.911 1.00 29.98 220 MET A N 1
ATOM 1515 C CA . MET A 1 200 ? 23.374 86.816 -23.156 1.00 26.58 220 MET A CA 1
ATOM 1516 C C . MET A 1 200 ? 24.454 86.388 -24.142 1.00 35.00 220 MET A C 1
ATOM 1517 O O . MET A 1 200 ? 24.180 85.643 -25.066 1.00 27.84 220 MET A O 1
ATOM 1522 N N . GLY A 1 201 ? 25.684 86.836 -23.953 1.00 28.92 221 GLY A N 1
ATOM 1523 C CA . GLY A 1 201 ? 26.745 86.354 -24.807 1.00 31.25 221 GLY A CA 1
ATOM 1524 C C . GLY A 1 201 ? 27.111 84.936 -24.418 1.00 34.34 221 GLY A C 1
ATOM 1525 O O . GLY A 1 201 ? 26.510 84.344 -23.512 1.00 32.16 221 GLY A O 1
ATOM 1526 N N . GLU A 1 202 ? 28.105 84.388 -25.107 1.00 31.26 222 GLU A N 1
ATOM 1527 C CA . GLU A 1 202 ? 28.566 83.017 -24.873 1.00 30.22 222 GLU A CA 1
ATOM 1528 C C . GLU A 1 202 ? 29.668 82.932 -23.838 1.00 36.10 222 GLU A C 1
ATOM 1529 O O . GLU A 1 202 ? 30.336 83.936 -23.529 1.00 31.52 222 GLU A O 1
ATOM 1535 N N . TYR A 1 203 ? 29.853 81.731 -23.279 1.00 30.91 223 TYR A N 1
ATOM 1536 C CA . TYR A 1 203 ? 30.761 81.570 -22.155 1.00 19.11 223 TYR A CA 1
ATOM 1537 C C . TYR A 1 203 ? 30.893 80.105 -21.753 1.00 28.19 223 TYR A C 1
ATOM 1538 O O . TYR A 1 203 ? 29.994 79.328 -22.066 1.00 29.31 223 TYR A O 1
ATOM 1547 N N . GLU A 1 204 ? 32.014 79.772 -21.087 1.00 23.80 224 GLU A N 1
ATOM 1548 C CA . GLU A 1 204 ? 32.387 78.417 -20.590 1.00 21.61 224 GLU A CA 1
ATOM 1549 C C . GLU A 1 204 ? 31.237 77.791 -19.844 1.00 26.97 224 GLU A C 1
ATOM 1550 O O . GLU A 1 204 ? 30.499 78.499 -19.151 1.00 26.15 224 GLU A O 1
ATOM 1556 N N . PRO A 1 205 ? 31.147 76.450 -19.861 1.00 26.36 225 PRO A N 1
ATOM 1557 C CA . PRO A 1 205 ? 30.143 75.866 -18.979 1.00 20.15 225 PRO A CA 1
ATOM 1558 C C . PRO A 1 205 ? 30.433 76.145 -17.500 1.00 29.60 225 PRO A C 1
ATOM 1559 O O . PRO A 1 205 ? 31.597 76.120 -17.093 1.00 34.08 225 PRO A O 1
ATOM 1563 N N . LYS A 1 206 ? 29.388 76.412 -16.715 1.00 24.05 226 LYS A N 1
ATOM 1564 C CA . LYS A 1 206 ? 29.510 76.414 -15.252 1.00 23.44 226 LYS A CA 1
ATOM 1565 C C . LYS A 1 206 ? 28.784 75.220 -14.659 1.00 27.03 226 LYS A C 1
ATOM 1566 O O . LYS A 1 206 ? 27.566 75.163 -14.673 1.00 30.89 226 LYS A O 1
ATOM 1572 N N . ILE A 1 207 ? 29.535 74.269 -14.129 1.00 24.50 227 ILE A N 1
ATOM 1573 C CA . ILE A 1 207 ? 28.912 73.134 -13.484 1.00 23.55 227 ILE A CA 1
ATOM 1574 C C . ILE A 1 207 ? 28.228 73.596 -12.229 1.00 24.70 227 ILE A C 1
ATOM 1575 O O . ILE A 1 207 ? 28.883 74.061 -11.283 1.00 19.59 227 ILE A O 1
ATOM 1580 N N . GLU A 1 208 ? 26.906 73.496 -12.237 1.00 22.18 228 GLU A N 1
ATOM 1581 C CA . GLU A 1 208 ? 26.100 74.150 -11.231 1.00 21.74 228 GLU A CA 1
ATOM 1582 C C . GLU A 1 208 ? 25.643 73.188 -10.139 1.00 28.36 228 GLU A C 1
ATOM 1583 O O . GLU A 1 208 ? 25.304 73.615 -9.033 1.00 24.08 228 GLU A O 1
ATOM 1589 N N . VAL A 1 209 ? 25.638 71.894 -10.457 1.00 24.21 229 VAL A N 1
ATOM 1590 C CA . VAL A 1 209 ? 25.344 70.847 -9.462 1.00 26.15 229 VAL A CA 1
ATOM 1591 C C . VAL A 1 209 ? 26.279 69.714 -9.742 1.00 27.59 229 VAL A C 1
ATOM 1592 O O . VAL A 1 209 ? 26.439 69.324 -10.880 1.00 26.84 229 VAL A O 1
ATOM 1596 N N . GLN A 1 210 ? 26.878 69.149 -8.715 1.00 25.83 230 GLN A N 1
ATOM 1597 C CA . GLN A 1 210 ? 27.726 68.011 -8.964 1.00 24.52 230 GLN A CA 1
ATOM 1598 C C . GLN A 1 210 ? 27.842 67.126 -7.738 1.00 24.54 230 GLN A C 1
ATOM 1599 O O . GLN A 1 210 ? 27.541 67.518 -6.613 1.00 30.72 230 GLN A O 1
ATOM 1605 N N . PHE A 1 211 ? 28.303 65.919 -7.983 1.00 26.67 231 PHE A N 1
ATOM 1606 C CA . PHE A 1 211 ? 28.568 64.963 -6.926 1.00 25.13 231 PHE A CA 1
ATOM 1607 C C . PHE A 1 211 ? 29.819 65.381 -6.126 1.00 26.99 231 PHE A C 1
ATOM 1608 O O . PHE A 1 211 ? 30.697 66.061 -6.651 1.00 29.15 231 PHE A O 1
ATOM 1616 N N . PRO A 1 212 ? 29.881 64.998 -4.842 1.00 29.30 232 PRO A N 1
ATOM 1617 C CA . PRO A 1 212 ? 30.967 65.282 -3.890 1.00 32.82 232 PRO A CA 1
ATOM 1618 C C . PRO A 1 212 ? 32.319 64.728 -4.324 1.00 34.96 232 PRO A C 1
ATOM 1619 O O . PRO A 1 212 ? 32.361 63.777 -5.115 1.00 27.02 232 PRO A O 1
ATOM 1623 N N . GLU A 1 213 ? 33.413 65.264 -3.777 1.00 26.32 233 GLU A N 1
ATOM 1624 C CA . GLU A 1 213 ? 34.751 64.699 -4.058 1.00 32.36 233 GLU A CA 1
ATOM 1625 C C . GLU A 1 213 ? 34.915 63.283 -3.527 1.00 25.31 233 GLU A C 1
ATOM 1626 O O . GLU A 1 213 ? 35.784 62.555 -3.974 1.00 26.07 233 GLU A O 1
ATOM 1632 N N . THR A 1 214 ? 34.139 62.955 -2.507 1.00 24.54 234 THR A N 1
ATOM 1633 C CA . THR A 1 214 ? 34.201 61.650 -1.880 1.00 33.40 234 THR A CA 1
ATOM 1634 C C . THR A 1 214 ? 32.792 61.145 -1.739 1.00 27.19 234 THR A C 1
ATOM 1635 O O . THR A 1 214 ? 31.942 61.837 -1.169 1.00 24.18 234 THR A O 1
ATOM 1639 N N . VAL A 1 215 ? 32.546 59.951 -2.272 1.00 22.81 235 VAL A N 1
ATOM 1640 C CA . VAL A 1 215 ? 31.213 59.358 -2.294 1.00 17.88 235 VAL A CA 1
ATOM 1641 C C . VAL A 1 215 ? 31.255 57.956 -1.688 1.00 23.23 235 VAL A C 1
ATOM 1642 O O . VAL A 1 215 ? 31.781 57.046 -2.294 1.00 28.60 235 VAL A O 1
ATOM 1646 N N . PRO A 1 216 ? 30.717 57.792 -0.470 1.00 24.99 236 PRO A N 1
ATOM 1647 C CA . PRO A 1 216 ? 30.647 56.439 0.066 1.00 25.90 236 PRO A CA 1
ATOM 1648 C C . PRO A 1 216 ? 29.604 55.690 -0.741 1.00 25.55 236 PRO A C 1
ATOM 1649 O O . PRO A 1 216 ? 28.502 56.181 -0.918 1.00 27.79 236 PRO A O 1
ATOM 1653 N N . ALA A 1 217 ? 29.954 54.512 -1.235 1.00 20.21 237 ALA A N 1
ATOM 1654 C CA . ALA A 1 217 ? 29.084 53.809 -2.135 1.00 15.89 237 ALA A CA 1
ATOM 1655 C C . ALA A 1 217 ? 28.743 52.433 -1.567 1.00 24.47 237 ALA A C 1
ATOM 1656 O O . ALA A 1 217 ? 29.583 51.533 -1.577 1.00 26.98 237 ALA A O 1
ATOM 1658 N N . GLU A 1 218 ? 27.514 52.263 -1.089 1.00 26.09 238 GLU A N 1
ATOM 1659 C CA . GLU A 1 218 ? 27.169 51.064 -0.341 1.00 21.12 238 GLU A CA 1
ATOM 1660 C C . GLU A 1 218 ? 26.910 49.835 -1.217 1.00 26.01 238 GLU A C 1
ATOM 1661 O O . GLU A 1 218 ? 26.080 49.866 -2.126 1.00 24.31 238 GLU A O 1
ATOM 1667 N N . LYS A 1 219 ? 27.588 48.745 -0.904 1.00 25.71 239 LYS A N 1
ATOM 1668 C CA . LYS A 1 219 ? 27.334 47.454 -1.565 1.00 24.13 239 LYS A CA 1
ATOM 1669 C C . LYS A 1 219 ? 25.848 47.192 -1.766 1.00 23.42 239 LYS A C 1
ATOM 1670 O O . LYS A 1 219 ? 25.039 47.323 -0.838 1.00 23.22 239 LYS A O 1
ATOM 1676 N N . GLY A 1 220 ? 25.480 46.840 -2.988 1.00 25.48 240 GLY A N 1
ATOM 1677 C CA . GLY A 1 220 ? 24.123 46.404 -3.244 1.00 26.37 240 GLY A CA 1
ATOM 1678 C C . GLY A 1 220 ? 23.147 47.523 -3.524 1.00 36.96 240 GLY A C 1
ATOM 1679 O O . GLY A 1 220 ? 22.072 47.279 -4.065 1.00 46.99 240 GLY A O 1
ATOM 1680 N N . THR A 1 221 ? 23.498 48.752 -3.171 1.00 30.44 241 THR A N 1
ATOM 1681 C CA . THR A 1 221 ? 22.567 49.850 -3.386 1.00 31.39 241 THR A CA 1
ATOM 1682 C C . THR A 1 221 ? 22.748 50.521 -4.766 1.00 27.35 241 THR A C 1
ATOM 1683 O O . THR A 1 221 ? 23.717 50.269 -5.488 1.00 28.08 241 THR A O 1
ATOM 1687 N N . THR A 1 222 ? 21.820 51.381 -5.134 1.00 25.20 242 THR A N 1
ATOM 1688 C CA . THR A 1 222 ? 22.077 52.194 -6.305 1.00 22.77 242 THR A CA 1
ATOM 1689 C C . THR A 1 222 ? 22.630 53.570 -5.937 1.00 29.22 242 THR A C 1
ATOM 1690 O O . THR A 1 222 ? 22.024 54.352 -5.193 1.00 29.45 242 THR A O 1
ATOM 1694 N N . VAL A 1 223 ? 23.832 53.841 -6.420 1.00 26.99 243 VAL A N 1
ATOM 1695 C CA . VAL A 1 223 ? 24.439 55.119 -6.118 1.00 29.45 243 VAL A CA 1
ATOM 1696 C C . VAL A 1 223 ? 24.213 56.103 -7.267 1.00 24.30 243 VAL A C 1
ATOM 1697 O O . VAL A 1 223 ? 24.379 55.765 -8.444 1.00 23.53 243 VAL A O 1
ATOM 1701 N N . LYS A 1 224 ? 23.779 57.307 -6.922 1.00 22.71 244 LYS A N 1
ATOM 1702 C CA . LYS A 1 224 ? 23.437 58.275 -7.935 1.00 26.15 244 LYS A CA 1
ATOM 1703 C C . LYS A 1 224 ? 24.412 59.433 -7.887 1.00 30.40 244 LYS A C 1
ATOM 1704 O O . LYS A 1 224 ? 24.652 59.992 -6.814 1.00 29.20 244 LYS A O 1
ATOM 1710 N N . LEU A 1 225 ? 24.966 59.784 -9.053 1.00 24.09 245 LEU A N 1
ATOM 1711 C CA . LEU A 1 225 ? 25.887 60.914 -9.190 1.00 28.66 245 LEU A CA 1
ATOM 1712 C C . LEU A 1 225 ? 25.226 61.958 -10.083 1.00 31.38 245 LEU A C 1
ATOM 1713 O O . LEU A 1 225 ? 24.669 61.603 -11.123 1.00 29.12 245 LEU A O 1
ATOM 1718 N N . GLU A 1 226 ? 25.282 63.227 -9.699 1.00 21.44 246 GLU A N 1
ATOM 1719 C CA . GLU A 1 226 ? 24.707 64.287 -10.538 1.00 21.52 246 GLU A CA 1
ATOM 1720 C C . GLU A 1 226 ? 25.794 65.165 -11.142 1.00 24.27 246 GLU A C 1
ATOM 1721 O O . GLU A 1 226 ? 26.855 65.347 -10.550 1.00 26.43 246 GLU A O 1
ATOM 1727 N N . CYS A 1 227 ? 25.517 65.722 -12.312 1.00 22.74 247 CYS A N 1
ATOM 1728 C CA . CYS A 1 227 ? 26.390 66.729 -12.909 1.00 24.93 247 CYS A CA 1
ATOM 1729 C C . CYS A 1 227 ? 25.593 67.483 -13.971 1.00 26.84 247 CYS A C 1
ATOM 1730 O O . CYS A 1 227 ? 25.080 66.885 -14.912 1.00 19.30 247 CYS A O 1
ATOM 1733 N N . PHE A 1 228 ? 25.429 68.791 -13.788 1.00 19.24 248 PHE A N 1
ATOM 1734 C CA . PHE A 1 228 ? 24.793 69.582 -14.830 1.00 25.47 248 PHE A CA 1
ATOM 1735 C C . PHE A 1 228 ? 25.355 71.000 -14.828 1.00 20.70 248 PHE A C 1
ATOM 1736 O O . PHE A 1 228 ? 25.684 71.526 -13.760 1.00 26.27 248 PHE A O 1
ATOM 1744 N N . ALA A 1 229 ? 25.486 71.578 -16.026 1.00 24.57 249 ALA A N 1
ATOM 1745 C CA . ALA A 1 229 ? 26.135 72.879 -16.234 1.00 24.12 249 ALA A CA 1
ATOM 1746 C C . ALA A 1 229 ? 25.248 73.898 -16.956 1.00 24.85 249 ALA A C 1
ATOM 1747 O O . ALA A 1 229 ? 24.427 73.550 -17.811 1.00 21.47 249 ALA A O 1
ATOM 1749 N N . LEU A 1 230 ? 25.409 75.172 -16.595 1.00 24.72 250 LEU A N 1
ATOM 1750 C CA . LEU A 1 230 ? 24.762 76.238 -17.322 1.00 24.50 250 LEU A CA 1
ATOM 1751 C C . LEU A 1 230 ? 25.799 76.691 -18.350 1.00 30.74 250 LEU A C 1
ATOM 1752 O O . LEU A 1 230 ? 27.012 76.543 -18.130 1.00 30.01 250 LEU A O 1
ATOM 1757 N N . GLY A 1 231 ? 25.338 77.217 -19.473 1.00 25.12 251 GLY A N 1
ATOM 1758 C CA . GLY A 1 231 ? 26.264 77.523 -20.545 1.00 27.37 251 GLY A CA 1
ATOM 1759 C C . GLY A 1 231 ? 25.596 77.917 -21.840 1.00 31.81 251 GLY A C 1
ATOM 1760 O O . GLY A 1 231 ? 24.487 77.481 -22.159 1.00 27.77 251 GLY A O 1
ATOM 1761 N N . ASN A 1 232 ? 26.293 78.770 -22.585 1.00 25.84 252 ASN A N 1
ATOM 1762 C CA . ASN A 1 232 ? 25.845 79.210 -23.865 1.00 32.46 252 ASN A CA 1
ATOM 1763 C C . ASN A 1 232 ? 27.055 79.147 -24.776 1.00 38.26 252 ASN A C 1
ATOM 1764 O O . ASN A 1 232 ? 28.018 79.898 -24.556 1.00 35.08 252 ASN A O 1
ATOM 1769 N N . PRO A 1 233 ? 27.034 78.252 -25.787 1.00 35.43 253 PRO A N 1
ATOM 1770 C CA . PRO A 1 233 ? 25.986 77.272 -26.103 1.00 35.09 253 PRO A CA 1
ATOM 1771 C C . PRO A 1 233 ? 25.761 76.260 -24.996 1.00 31.67 253 PRO A C 1
ATOM 1772 O O . PRO A 1 233 ? 26.619 76.065 -24.127 1.00 30.72 253 PRO A O 1
ATOM 1776 N N . VAL A 1 234 ? 24.612 75.596 -25.048 1.00 30.40 254 VAL A N 1
ATOM 1777 C CA . VAL A 1 234 ? 24.254 74.614 -24.039 1.00 32.26 254 VAL A CA 1
ATOM 1778 C C . VAL A 1 234 ? 25.407 73.610 -23.957 1.00 33.81 254 VAL A C 1
ATOM 1779 O O . VAL A 1 234 ? 25.882 73.141 -24.982 1.00 30.41 254 VAL A O 1
ATOM 1783 N N . PRO A 1 235 ? 25.887 73.304 -22.749 1.00 30.12 255 PRO A N 1
ATOM 1784 C CA . PRO A 1 235 ? 26.991 72.350 -22.672 1.00 32.17 255 PRO A CA 1
ATOM 1785 C C . PRO A 1 235 ? 26.567 70.918 -23.004 1.00 32.60 255 PRO A C 1
ATOM 1786 O O . PRO A 1 235 ? 25.388 70.568 -22.938 1.00 28.39 255 PRO A O 1
ATOM 1790 N N . THR A 1 236 ? 27.544 70.123 -23.406 1.00 24.99 256 THR A N 1
ATOM 1791 C CA . THR A 1 236 ? 27.380 68.675 -23.423 1.00 21.86 256 THR A CA 1
ATOM 1792 C C . THR A 1 236 ? 27.906 68.169 -22.090 1.00 26.73 256 THR A C 1
ATOM 1793 O O . THR A 1 236 ? 28.825 68.765 -21.523 1.00 34.96 256 THR A O 1
ATOM 1797 N N . ILE A 1 237 ? 27.318 67.083 -21.590 1.00 28.58 257 ILE A N 1
ATOM 1798 C CA . ILE A 1 237 ? 27.750 66.441 -20.359 1.00 28.01 257 ILE A CA 1
ATOM 1799 C C . ILE A 1 237 ? 28.237 65.051 -20.718 1.00 32.91 257 ILE A C 1
ATOM 1800 O O . ILE A 1 237 ? 27.533 64.309 -21.384 1.00 31.16 257 ILE A O 1
ATOM 1805 N N . LEU A 1 238 ? 29.453 64.721 -20.301 1.00 30.61 258 LEU A N 1
ATOM 1806 C CA . LEU A 1 238 ? 30.054 63.430 -20.563 1.00 27.84 258 LEU A CA 1
ATOM 1807 C C . LEU A 1 238 ? 30.517 62.786 -19.260 1.00 29.11 258 LEU A C 1
ATOM 1808 O O . LEU A 1 238 ? 31.239 63.412 -18.482 1.00 28.30 258 LEU A O 1
ATOM 1813 N N . TRP A 1 239 ? 30.082 61.551 -19.022 1.00 28.26 259 TRP A N 1
ATOM 1814 C CA . TRP A 1 239 ? 30.571 60.727 -17.911 1.00 29.12 259 TRP A CA 1
ATOM 1815 C C . TRP A 1 239 ? 31.671 59.746 -18.345 1.00 32.17 259 TRP A C 1
ATOM 1816 O O . TRP A 1 239 ? 31.573 59.111 -19.405 1.00 28.89 259 TRP A O 1
ATOM 1827 N N . ARG A 1 240 ? 32.701 59.611 -17.513 1.00 22.48 260 ARG A N 1
ATOM 1828 C CA . ARG A 1 240 ? 33.756 58.628 -17.725 1.00 28.25 260 ARG A CA 1
ATOM 1829 C C . ARG A 1 240 ? 34.397 58.262 -16.376 1.00 31.13 260 ARG A C 1
ATOM 1830 O O . ARG A 1 240 ? 34.180 58.942 -15.361 1.00 25.75 260 ARG A O 1
ATOM 1838 N N . ARG A 1 241 ? 35.173 57.185 -16.376 1.00 27.12 261 ARG A N 1
ATOM 1839 C CA . ARG A 1 241 ? 36.018 56.840 -15.244 1.00 26.58 261 ARG A CA 1
ATOM 1840 C C . ARG A 1 241 ? 37.424 57.336 -15.530 1.00 32.71 261 ARG A C 1
ATOM 1841 O O . ARG A 1 241 ? 37.938 57.181 -16.648 1.00 34.95 261 ARG A O 1
ATOM 1849 N N . ALA A 1 242 ? 38.031 57.954 -14.525 1.00 31.08 262 ALA A N 1
ATOM 1850 C CA . ALA A 1 242 ? 39.327 58.561 -14.710 1.00 28.09 262 ALA A CA 1
ATOM 1851 C C . ALA A 1 242 ? 40.270 57.528 -15.265 1.00 29.21 262 ALA A C 1
ATOM 1852 O O . ALA A 1 242 ? 41.125 57.838 -16.087 1.00 38.14 262 ALA A O 1
ATOM 1854 N N . ASP A 1 243 ? 40.113 56.283 -14.820 1.00 35.25 263 ASP A N 1
ATOM 1855 C CA . ASP A 1 243 ? 41.065 55.248 -15.195 1.00 35.67 263 ASP A CA 1
ATOM 1856 C C . ASP A 1 243 ? 40.805 54.630 -16.566 1.00 40.09 263 ASP A C 1
ATOM 1857 O O . ASP A 1 243 ? 41.447 53.646 -16.925 1.00 45.61 263 ASP A O 1
ATOM 1862 N N . GLY A 1 244 ? 39.868 55.189 -17.329 1.00 38.45 264 GLY A N 1
ATOM 1863 C CA . GLY A 1 244 ? 39.653 54.737 -18.703 1.00 39.63 264 GLY A CA 1
ATOM 1864 C C . GLY A 1 244 ? 38.802 53.487 -18.886 1.00 42.60 264 GLY A C 1
ATOM 1865 O O . GLY A 1 244 ? 38.421 53.148 -20.007 1.00 42.82 264 GLY A O 1
ATOM 1866 N N . LYS A 1 245 ? 38.509 52.786 -17.793 1.00 45.47 265 LYS A N 1
ATOM 1867 C CA . LYS A 1 245 ? 37.614 51.639 -17.863 1.00 41.59 265 LYS A CA 1
ATOM 1868 C C . LYS A 1 245 ? 36.234 52.142 -18.204 1.00 36.46 265 LYS A C 1
ATOM 1869 O O . LYS A 1 245 ? 35.851 53.228 -17.770 1.00 30.88 265 LYS A O 1
ATOM 1875 N N . PRO A 1 246 ? 35.468 51.342 -18.950 1.00 40.65 266 PRO A N 1
ATOM 1876 C CA . PRO A 1 246 ? 34.098 51.673 -19.333 1.00 42.72 266 PRO A CA 1
ATOM 1877 C C . PRO A 1 246 ? 33.221 51.629 -18.100 1.00 38.70 266 PRO A C 1
ATOM 1878 O O . PRO A 1 246 ? 33.445 50.811 -17.216 1.00 36.24 266 PRO A O 1
ATOM 1882 N N . ILE A 1 247 ? 32.237 52.514 -18.054 1.00 36.36 267 ILE A N 1
ATOM 1883 C CA . ILE A 1 247 ? 31.235 52.513 -17.013 1.00 35.71 267 ILE A CA 1
ATOM 1884 C C . ILE A 1 247 ? 30.341 51.272 -17.212 1.00 31.70 267 ILE A C 1
ATOM 1885 O O . ILE A 1 247 ? 30.026 50.927 -18.333 1.00 28.62 267 ILE A O 1
ATOM 1890 N N . ALA A 1 248 ? 29.942 50.603 -16.138 1.00 31.44 268 ALA A N 1
ATOM 1891 C CA . ALA A 1 248 ? 29.190 49.345 -16.262 1.00 33.01 268 ALA A CA 1
ATOM 1892 C C . ALA A 1 248 ? 27.907 49.504 -17.066 1.00 35.22 268 ALA A C 1
ATOM 1893 O O . ALA A 1 248 ? 27.207 50.540 -16.990 1.00 25.16 268 ALA A O 1
ATOM 1895 N N . ARG A 1 249 ? 27.579 48.491 -17.854 1.00 29.32 269 ARG A N 1
ATOM 1896 C CA . ARG A 1 249 ? 26.424 48.667 -18.723 1.00 32.20 269 ARG A CA 1
ATOM 1897 C C . ARG A 1 249 ? 25.134 48.769 -17.946 1.00 25.43 269 ARG A C 1
ATOM 1898 O O . ARG A 1 249 ? 24.160 49.296 -18.452 1.00 27.02 269 ARG A O 1
ATOM 1906 N N . LYS A 1 250 ? 25.112 48.205 -16.740 1.00 19.32 270 LYS A N 1
ATOM 1907 C CA . LYS A 1 250 ? 23.947 48.294 -15.863 1.00 24.09 270 LYS A CA 1
ATOM 1908 C C . LYS A 1 250 ? 23.656 49.734 -15.430 1.00 25.45 270 LYS A C 1
ATOM 1909 O O . LYS A 1 250 ? 22.546 50.043 -15.021 1.00 27.81 270 LYS A O 1
ATOM 1915 N N . ALA A 1 251 ? 24.654 50.602 -15.472 1.00 28.82 271 ALA A N 1
ATOM 1916 C CA . ALA A 1 251 ? 24.426 52.008 -15.073 1.00 28.74 271 ALA A CA 1
ATOM 1917 C C . ALA A 1 251 ? 23.386 52.685 -15.983 1.00 34.08 271 ALA A C 1
ATOM 1918 O O . ALA A 1 251 ? 23.341 52.411 -17.191 1.00 36.36 271 ALA A O 1
ATOM 1920 N N . ARG A 1 252 ? 22.540 53.541 -15.400 1.00 31.36 272 ARG A N 1
ATOM 1921 C CA . ARG A 1 252 ? 21.539 54.277 -16.170 1.00 28.83 272 ARG A CA 1
ATOM 1922 C C . ARG A 1 252 ? 21.867 55.759 -16.221 1.00 27.81 272 ARG A C 1
ATOM 1923 O O . ARG A 1 252 ? 22.320 56.338 -15.234 1.00 28.72 272 ARG A O 1
ATOM 1931 N N . ARG A 1 253 ? 21.616 56.373 -17.371 1.00 27.23 273 ARG A N 1
ATOM 1932 C CA . ARG A 1 253 ? 21.749 57.819 -17.526 1.00 25.48 273 ARG A CA 1
ATOM 1933 C C . ARG A 1 253 ? 20.382 58.478 -17.696 1.00 28.21 273 ARG A C 1
ATOM 1934 O O . ARG A 1 253 ? 19.554 58.047 -18.492 1.00 31.29 273 ARG A O 1
ATOM 1942 N N . HIS A 1 254 ? 20.160 59.534 -16.928 1.00 26.62 274 HIS A N 1
ATOM 1943 C CA . HIS A 1 254 ? 19.017 60.394 -17.095 1.00 27.52 274 HIS A CA 1
ATOM 1944 C C . HIS A 1 254 ? 19.025 60.957 -18.526 1.00 27.37 274 HIS A C 1
ATOM 1945 O O . HIS A 1 254 ? 20.088 61.153 -19.105 1.00 32.92 274 HIS A O 1
ATOM 1952 N N . LYS A 1 255 ? 17.858 61.228 -19.096 1.00 27.90 275 LYS A N 1
ATOM 1953 C CA . LYS A 1 255 ? 17.784 61.742 -20.471 1.00 31.46 275 LYS A CA 1
ATOM 1954 C C . LYS A 1 255 ? 18.526 63.070 -20.707 1.00 32.10 275 LYS A C 1
ATOM 1955 O O . LYS A 1 255 ? 18.903 63.396 -21.828 1.00 32.00 275 LYS A O 1
ATOM 1961 N N . SER A 1 256 ? 18.749 63.834 -19.654 1.00 27.21 276 SER A N 1
ATOM 1962 C CA . SER A 1 256 ? 19.419 65.118 -19.824 1.00 30.00 276 SER A CA 1
ATOM 1963 C C . SER A 1 256 ? 20.895 64.839 -19.591 1.00 34.47 276 SER A C 1
ATOM 1964 O O . SER A 1 256 ? 21.736 65.719 -19.743 1.00 32.33 276 SER A O 1
ATOM 1967 N N . ASN A 1 257 ? 21.198 63.583 -19.247 1.00 26.20 277 ASN A N 1
ATOM 1968 C CA . ASN A 1 257 ? 22.563 63.160 -18.919 1.00 24.82 277 ASN A CA 1
ATOM 1969 C C . ASN A 1 257 ? 23.073 63.732 -17.607 1.00 28.92 277 ASN A C 1
ATOM 1970 O O . ASN A 1 257 ? 24.273 63.619 -17.302 1.00 29.63 277 ASN A O 1
ATOM 1975 N N . GLY A 1 258 ? 22.161 64.324 -16.833 1.00 27.49 278 GLY A N 1
ATOM 1976 C CA . GLY A 1 258 ? 22.517 64.972 -15.588 1.00 28.39 278 GLY A CA 1
ATOM 1977 C C . GLY A 1 258 ? 22.660 64.079 -14.368 1.00 27.36 278 GLY A C 1
ATOM 1978 O O . GLY A 1 258 ? 23.140 64.533 -13.317 1.00 22.49 278 GLY A O 1
ATOM 1979 N N . ILE A 1 259 ? 22.237 62.821 -14.500 1.00 26.14 279 ILE A N 1
ATOM 1980 C CA . ILE A 1 259 ? 22.360 61.854 -13.412 1.00 22.02 279 ILE A CA 1
ATOM 1981 C C . ILE A 1 259 ? 22.909 60.542 -13.940 1.00 23.78 279 ILE A C 1
ATOM 1982 O O . ILE A 1 259 ? 22.376 59.989 -14.894 1.00 22.49 279 ILE A O 1
ATOM 1987 N N . LEU A 1 260 ? 23.975 60.047 -13.332 1.00 21.91 280 LEU A N 1
ATOM 1988 C CA . LEU A 1 260 ? 24.418 58.678 -13.604 1.00 24.56 280 LEU A CA 1
ATOM 1989 C C . LEU A 1 260 ? 24.000 57.810 -12.411 1.00 27.65 280 LEU A C 1
ATOM 1990 O O . LEU A 1 260 ? 24.322 58.142 -11.267 1.00 29.55 280 LEU A O 1
ATOM 1995 N N . GLU A 1 261 ? 23.274 56.718 -12.666 1.00 24.71 281 GLU A N 1
ATOM 1996 C CA . GLU A 1 261 ? 22.835 55.816 -11.591 1.00 22.36 281 GLU A CA 1
ATOM 1997 C C . GLU A 1 261 ? 23.477 54.454 -11.741 1.00 25.68 281 GLU A C 1
ATOM 1998 O O . GLU A 1 261 ? 23.351 53.813 -12.777 1.00 21.40 281 GLU A O 1
ATOM 2004 N N . ILE A 1 262 ? 24.154 54.021 -10.689 1.00 24.58 282 ILE A N 1
ATOM 2005 C CA . ILE A 1 262 ? 24.845 52.748 -10.686 1.00 24.20 282 ILE A CA 1
ATOM 2006 C C . ILE A 1 262 ? 24.124 51.825 -9.708 1.00 26.95 282 ILE A C 1
ATOM 2007 O O . ILE A 1 262 ? 24.341 51.880 -8.499 1.00 25.18 282 ILE A O 1
ATOM 2012 N N . PRO A 1 263 ? 23.259 50.974 -10.246 1.00 25.34 283 PRO A N 1
ATOM 2013 C CA . PRO A 1 263 ? 22.437 50.045 -9.488 1.00 28.16 283 PRO A CA 1
ATOM 2014 C C . PRO A 1 263 ? 23.288 48.878 -8.903 1.00 25.21 283 PRO A C 1
ATOM 2015 O O . PRO A 1 263 ? 24.385 48.605 -9.382 1.00 21.60 283 PRO A O 1
ATOM 2019 N N . ASN A 1 264 ? 22.778 48.211 -7.871 1.00 24.46 284 ASN A N 1
ATOM 2020 C CA . ASN A 1 264 ? 23.478 47.048 -7.304 1.00 29.94 284 ASN A CA 1
ATOM 2021 C C . ASN A 1 264 ? 24.980 47.277 -7.157 1.00 23.40 284 ASN A C 1
ATOM 2022 O O . ASN A 1 264 ? 25.786 46.510 -7.677 1.00 17.28 284 ASN A O 1
ATOM 2027 N N . PHE A 1 265 ? 25.368 48.313 -6.424 1.00 25.42 285 PHE A N 1
ATOM 2028 C CA . PHE A 1 265 ? 26.769 48.699 -6.403 1.00 23.05 285 PHE A CA 1
ATOM 2029 C C . PHE A 1 265 ? 27.706 47.613 -5.885 1.00 25.80 285 PHE A C 1
ATOM 2030 O O . PHE A 1 265 ? 27.487 47.046 -4.809 1.00 26.88 285 PHE A O 1
ATOM 2038 N N . GLN A 1 266 ? 28.755 47.331 -6.660 1.00 21.54 286 GLN A N 1
ATOM 2039 C CA . GLN A 1 266 ? 29.737 46.302 -6.305 1.00 21.71 286 GLN A CA 1
ATOM 2040 C C . GLN A 1 266 ? 31.154 46.880 -6.341 1.00 28.98 286 GLN A C 1
ATOM 2041 O O . GLN A 1 266 ? 31.379 47.974 -6.883 1.00 26.06 286 GLN A O 1
ATOM 2047 N N . GLN A 1 267 ? 32.108 46.156 -5.765 1.00 23.74 287 GLN A N 1
ATOM 2048 C CA . GLN A 1 267 ? 33.473 46.673 -5.629 1.00 26.31 287 GLN A CA 1
ATOM 2049 C C . GLN A 1 267 ? 34.056 47.193 -6.951 1.00 25.94 287 GLN A C 1
ATOM 2050 O O . GLN A 1 267 ? 34.686 48.259 -6.989 1.00 29.04 287 GLN A O 1
ATOM 2056 N N . GLU A 1 268 ? 33.867 46.435 -8.026 1.00 19.46 288 GLU A N 1
ATOM 2057 C CA . GLU A 1 268 ? 34.464 46.795 -9.323 1.00 26.76 288 GLU A CA 1
ATOM 2058 C C . GLU A 1 268 ? 33.898 48.111 -9.872 1.00 29.87 288 GLU A C 1
ATOM 2059 O O . GLU A 1 268 ? 34.490 48.725 -10.767 1.00 33.60 288 GLU A O 1
ATOM 2065 N N . ASP A 1 269 ? 32.771 48.555 -9.315 1.00 23.15 289 ASP A N 1
ATOM 2066 C CA . ASP A 1 269 ? 32.135 49.782 -9.764 1.00 23.36 289 ASP A CA 1
ATOM 2067 C C . ASP A 1 269 ? 32.780 51.018 -9.136 1.00 26.66 289 ASP A C 1
ATOM 2068 O O . ASP A 1 269 ? 32.511 52.147 -9.559 1.00 28.41 289 ASP A O 1
ATOM 2073 N N . ALA A 1 270 ? 33.611 50.812 -8.117 1.00 25.98 290 ALA A N 1
ATOM 2074 C CA . ALA A 1 270 ? 34.233 51.929 -7.392 1.00 28.09 290 ALA A CA 1
ATOM 2075 C C . ALA A 1 270 ? 35.335 52.616 -8.191 1.00 27.22 290 ALA A C 1
ATOM 2076 O O . ALA A 1 270 ? 35.752 52.146 -9.238 1.00 24.22 290 ALA A O 1
ATOM 2078 N N . GLY A 1 271 ? 35.826 53.724 -7.665 1.00 22.29 291 GLY A N 1
ATOM 2079 C CA . GLY A 1 271 ? 37.001 54.359 -8.213 1.00 21.52 291 GLY A CA 1
ATOM 2080 C C . GLY A 1 271 ? 36.651 55.784 -8.606 1.00 28.57 291 GLY A C 1
ATOM 2081 O O . GLY A 1 271 ? 35.552 56.244 -8.332 1.00 21.34 291 GLY A O 1
ATOM 2082 N N . SER A 1 272 ? 37.570 56.480 -9.263 1.00 28.15 292 SER A N 1
ATOM 2083 C CA . SER A 1 272 ? 37.323 57.883 -9.612 1.00 30.96 292 SER A CA 1
ATOM 2084 C C . SER A 1 272 ? 36.444 58.038 -10.858 1.00 27.85 292 SER A C 1
ATOM 2085 O O . SER A 1 272 ? 36.717 57.445 -11.900 1.00 25.93 292 SER A O 1
ATOM 2088 N N . TYR A 1 273 ? 35.370 58.809 -10.719 1.00 25.65 293 TYR A N 1
ATOM 2089 C CA . TYR A 1 273 ? 34.527 59.157 -11.850 1.00 23.75 293 TYR A CA 1
ATOM 2090 C C . TYR A 1 273 ? 34.707 60.643 -12.195 1.00 24.87 293 TYR A C 1
ATOM 2091 O O . TYR A 1 273 ? 34.980 61.474 -11.317 1.00 27.47 293 TYR A O 1
ATOM 2100 N N . GLU A 1 274 ? 34.525 60.960 -13.467 1.00 26.88 294 GLU A N 1
ATOM 2101 C CA . GLU A 1 274 ? 34.597 62.331 -13.949 1.00 24.19 294 GLU A CA 1
ATOM 2102 C C . GLU A 1 274 ? 33.367 62.695 -14.742 1.00 28.76 294 GLU A C 1
ATOM 2103 O O . GLU A 1 274 ? 32.823 61.894 -15.515 1.00 28.74 294 GLU A O 1
ATOM 2109 N N . CYS A 1 275 ? 32.965 63.945 -14.605 1.00 28.11 295 CYS A N 1
ATOM 2110 C CA . CYS A 1 275 ? 31.963 64.478 -15.488 1.00 22.46 295 CYS A CA 1
ATOM 2111 C C . CYS A 1 275 ? 32.612 65.633 -16.247 1.00 26.59 295 CYS A C 1
ATOM 2112 O O . CYS A 1 275 ? 33.255 66.481 -15.639 1.00 27.48 295 CYS A O 1
ATOM 2115 N N . VAL A 1 276 ? 32.467 65.651 -17.561 1.00 24.91 296 VAL A N 1
ATOM 2116 C CA . VAL A 1 276 ? 33.052 66.727 -18.353 1.00 28.65 296 VAL A CA 1
ATOM 2117 C C . VAL A 1 276 ? 31.926 67.527 -18.947 1.00 27.00 296 VAL A C 1
ATOM 2118 O O . VAL A 1 276 ? 31.081 66.976 -19.646 1.00 32.35 296 VAL A O 1
ATOM 2122 N N . ALA A 1 277 ? 31.901 68.826 -18.657 1.00 24.32 297 ALA A N 1
ATOM 2123 C CA . ALA A 1 277 ? 30.954 69.730 -19.291 1.00 20.05 297 ALA A CA 1
ATOM 2124 C C . ALA A 1 277 ? 31.711 70.596 -20.263 1.00 28.27 297 ALA A C 1
ATOM 2125 O O . ALA A 1 277 ? 32.689 71.277 -19.894 1.00 28.24 297 ALA A O 1
ATOM 2127 N N . GLU A 1 278 ? 31.260 70.576 -21.512 1.00 29.98 298 GLU A N 1
ATOM 2128 C CA . GLU A 1 278 ? 31.968 71.284 -22.563 1.00 29.83 298 GLU A CA 1
ATOM 2129 C C . GLU A 1 278 ? 31.062 72.021 -23.535 1.00 31.57 298 GLU A C 1
ATOM 2130 O O . GLU A 1 278 ? 29.957 71.569 -23.861 1.00 30.34 298 GLU A O 1
ATOM 2136 N N . ASN A 1 279 ? 31.548 73.173 -23.997 1.00 30.62 299 ASN A N 1
ATOM 2137 C CA . ASN A 1 279 ? 30.944 73.831 -25.126 1.00 31.25 299 ASN A CA 1
ATOM 2138 C C . ASN A 1 279 ? 32.032 74.497 -25.968 1.00 39.15 299 ASN A C 1
ATOM 2139 O O . ASN A 1 279 ? 33.218 74.307 -25.702 1.00 35.66 299 ASN A O 1
ATOM 2144 N N . SER A 1 280 ? 31.634 75.283 -26.969 1.00 32.76 300 SER A N 1
ATOM 2145 C CA . SER A 1 280 ? 32.612 75.836 -27.898 1.00 29.22 300 SER A CA 1
ATOM 2146 C C . SER A 1 280 ? 33.508 76.857 -27.195 1.00 39.62 300 SER A C 1
ATOM 2147 O O . SER A 1 280 ? 34.537 77.251 -27.735 1.00 39.46 300 SER A O 1
ATOM 2150 N N . ARG A 1 281 ? 33.122 77.280 -25.985 1.00 37.37 301 ARG A N 1
ATOM 2151 C CA . ARG A 1 281 ? 33.894 78.271 -25.230 1.00 31.25 301 ARG A CA 1
ATOM 2152 C C . ARG A 1 281 ? 34.839 77.732 -24.152 1.00 34.93 301 ARG A C 1
ATOM 2153 O O . ARG A 1 281 ? 35.579 78.506 -23.542 1.00 35.26 301 ARG A O 1
ATOM 2161 N N . GLY A 1 282 ? 34.809 76.433 -23.875 1.00 29.34 302 GLY A N 1
ATOM 2162 C CA . GLY A 1 282 ? 35.668 75.902 -22.841 1.00 29.32 302 GLY A CA 1
ATOM 2163 C C . GLY A 1 282 ? 35.103 74.672 -22.144 1.00 34.92 302 GLY A C 1
ATOM 2164 O O . GLY A 1 282 ? 34.032 74.165 -22.487 1.00 39.08 302 GLY A O 1
ATOM 2165 N N . LYS A 1 283 ? 35.844 74.178 -21.165 1.00 35.46 303 LYS A N 1
ATOM 2166 C CA . LYS A 1 283 ? 35.531 72.901 -20.529 1.00 35.86 303 LYS A CA 1
ATOM 2167 C C . LYS A 1 283 ? 35.762 72.998 -19.048 1.00 40.77 303 LYS A C 1
ATOM 2168 O O . LYS A 1 283 ? 36.713 73.641 -18.613 1.00 42.42 303 LYS A O 1
ATOM 2174 N N . ASN A 1 284 ? 34.926 72.311 -18.279 1.00 35.54 304 ASN A N 1
ATOM 2175 C CA . ASN A 1 284 ? 35.182 72.131 -16.861 1.00 32.41 304 ASN A CA 1
ATOM 2176 C C . ASN A 1 284 ? 34.864 70.687 -16.483 1.00 31.86 304 ASN A C 1
ATOM 2177 O O . ASN A 1 284 ? 34.128 70.002 -17.189 1.00 32.12 304 ASN A O 1
ATOM 2182 N N . VAL A 1 285 ? 35.458 70.210 -15.399 1.00 33.75 305 VAL A N 1
ATOM 2183 C CA . VAL A 1 285 ? 35.292 68.812 -15.003 1.00 35.56 305 VAL A CA 1
ATOM 2184 C C . VAL A 1 285 ? 34.994 68.718 -13.508 1.00 39.11 305 VAL A C 1
ATOM 2185 O O . VAL A 1 285 ? 35.580 69.440 -12.705 1.00 44.43 305 VAL A O 1
ATOM 2189 N N . ALA A 1 286 ? 34.042 67.863 -13.149 1.00 26.95 306 ALA A N 1
ATOM 2190 C CA . ALA A 1 286 ? 33.833 67.499 -11.768 1.00 25.65 306 ALA A CA 1
ATOM 2191 C C . ALA A 1 286 ? 34.384 66.086 -11.614 1.00 25.74 306 ALA A C 1
ATOM 2192 O O . ALA A 1 286 ? 34.179 65.239 -12.476 1.00 32.91 306 ALA A O 1
ATOM 2194 N N . LYS A 1 287 ? 35.104 65.866 -10.528 1.00 26.57 307 LYS A N 1
ATOM 2195 C CA . LYS A 1 287 ? 35.724 64.588 -10.231 1.00 33.11 307 LYS A CA 1
ATOM 2196 C C . LYS A 1 287 ? 35.380 64.178 -8.795 1.00 31.06 307 LYS A C 1
ATOM 2197 O O . LYS A 1 287 ? 35.184 65.026 -7.937 1.00 31.36 307 LYS A O 1
ATOM 2203 N N . GLY A 1 288 ? 35.309 62.875 -8.539 1.00 22.63 308 GLY A N 1
ATOM 2204 C CA . GLY A 1 288 ? 35.021 62.380 -7.212 1.00 19.92 308 GLY A CA 1
ATOM 2205 C C . GLY A 1 288 ? 35.385 60.905 -7.151 1.00 26.02 308 GLY A C 1
ATOM 2206 O O . GLY A 1 288 ? 35.419 60.224 -8.178 1.00 27.50 308 GLY A O 1
ATOM 2207 N N . GLN A 1 289 ? 35.709 60.436 -5.953 1.00 27.67 309 GLN A N 1
ATOM 2208 C CA . GLN A 1 289 ? 36.050 59.037 -5.723 1.00 31.81 309 GLN A CA 1
ATOM 2209 C C . GLN A 1 289 ? 34.876 58.313 -5.074 1.00 27.29 309 GLN A C 1
ATOM 2210 O O . GLN A 1 289 ? 34.385 58.742 -4.034 1.00 27.33 309 GLN A O 1
ATOM 2216 N N . LEU A 1 290 ? 34.410 57.233 -5.684 1.00 26.69 310 LEU A N 1
ATOM 2217 C CA . LEU A 1 290 ? 33.372 56.431 -5.061 1.00 23.14 310 LEU A CA 1
ATOM 2218 C C . LEU A 1 290 ? 34.132 55.344 -4.330 1.00 25.64 310 LEU A C 1
ATOM 2219 O O . LEU A 1 290 ? 34.969 54.661 -4.937 1.00 25.05 310 LEU A O 1
ATOM 2224 N N . THR A 1 291 ? 33.872 55.216 -3.035 1.00 28.41 311 THR A N 1
ATOM 2225 C CA . THR A 1 291 ? 34.549 54.227 -2.188 1.00 26.21 311 THR A CA 1
ATOM 2226 C C . THR A 1 291 ? 33.568 53.165 -1.752 1.00 22.86 311 THR A C 1
ATOM 2227 O O . THR A 1 291 ? 32.595 53.458 -1.050 1.00 22.84 311 THR A O 1
ATOM 2231 N N . PHE A 1 292 ? 33.810 51.934 -2.176 1.00 20.63 312 PHE A N 1
ATOM 2232 C CA . PHE A 1 292 ? 32.909 50.835 -1.862 1.00 19.27 312 PHE A CA 1
ATOM 2233 C C . PHE A 1 292 ? 32.865 50.604 -0.364 1.00 21.32 312 PHE A C 1
ATOM 2234 O O . PHE A 1 292 ? 33.904 50.604 0.287 1.00 32.19 312 PHE A O 1
ATOM 2242 N N . TYR A 1 293 ? 31.682 50.375 0.199 1.00 26.79 313 TYR A N 1
ATOM 2243 C CA . TYR A 1 293 ? 31.626 49.867 1.576 1.00 25.77 313 TYR A CA 1
ATOM 2244 C C . TYR A 1 293 ? 30.479 48.898 1.805 1.00 24.73 313 TYR A C 1
ATOM 2245 O O . TYR A 1 293 ? 29.532 48.837 1.019 1.00 22.65 313 TYR A O 1
ATOM 2254 N N . ALA A 1 294 ? 30.590 48.114 2.871 1.00 18.01 314 ALA A N 1
ATOM 2255 C CA . ALA A 1 294 ? 29.508 47.225 3.255 1.00 18.98 314 ALA A CA 1
ATOM 2256 C C . ALA A 1 294 ? 29.448 47.123 4.762 1.00 21.76 314 ALA A C 1
ATOM 2257 O O . ALA A 1 294 ? 30.470 46.885 5.428 1.00 28.19 314 ALA A O 1
ATOM 2259 N N . GLN A 1 295 ? 28.257 47.305 5.302 1.00 22.86 315 GLN A N 1
ATOM 2260 C CA . GLN A 1 295 ? 28.047 47.059 6.719 1.00 29.88 315 GLN A CA 1
ATOM 2261 C C . GLN A 1 295 ? 28.385 45.588 7.045 1.00 32.25 315 GLN A C 1
ATOM 2262 O O . GLN A 1 295 ? 28.369 44.726 6.163 1.00 26.37 315 GLN A O 1
ATOM 2268 N N . PRO A 1 296 ? 28.726 45.310 8.307 1.00 27.51 316 PRO A N 1
ATOM 2269 C CA . PRO A 1 296 ? 29.099 43.933 8.654 1.00 19.42 316 PRO A CA 1
ATOM 2270 C C . PRO A 1 296 ? 27.943 42.957 8.466 1.00 25.87 316 PRO A C 1
ATOM 2271 O O . PRO A 1 296 ? 26.796 43.305 8.674 1.00 22.61 316 PRO A O 1
ATOM 2275 N N . ASN A 1 297 ? 28.262 41.744 8.046 1.00 23.21 317 ASN A N 1
ATOM 2276 C CA . ASN A 1 297 ? 27.280 40.666 7.976 1.00 29.44 317 ASN A CA 1
ATOM 2277 C C . ASN A 1 297 ? 27.828 39.429 8.692 1.00 18.03 317 ASN A C 1
ATOM 2278 O O . ASN A 1 297 ? 28.998 39.104 8.570 1.00 22.82 317 ASN A O 1
ATOM 2283 N N . TRP A 1 298 ? 26.980 38.743 9.440 1.00 15.52 318 TRP A N 1
ATOM 2284 C CA . TRP A 1 298 ? 27.432 37.543 10.122 1.00 23.50 318 TRP A CA 1
ATOM 2285 C C . TRP A 1 298 ? 27.709 36.413 9.144 1.00 25.00 318 TRP A C 1
ATOM 2286 O O . TRP A 1 298 ? 26.881 36.109 8.316 1.00 27.68 318 TRP A O 1
ATOM 2297 N N . VAL A 1 299 ? 28.887 35.816 9.280 1.00 22.25 319 VAL A N 1
ATOM 2298 C CA . VAL A 1 299 ? 29.279 34.619 8.577 1.00 21.09 319 VAL A CA 1
ATOM 2299 C C . VAL A 1 299 ? 29.278 33.389 9.531 1.00 27.97 319 VAL A C 1
ATOM 2300 O O . VAL A 1 299 ? 28.886 32.278 9.137 1.00 25.04 319 VAL A O 1
ATOM 2304 N N . GLN A 1 300 ? 29.742 33.599 10.762 1.00 17.41 320 GLN A N 1
ATOM 2305 C CA . GLN A 1 300 ? 29.704 32.578 11.832 1.00 23.27 320 GLN A CA 1
ATOM 2306 C C . GLN A 1 300 ? 29.355 33.228 13.179 1.00 31.96 320 GLN A C 1
ATOM 2307 O O . GLN A 1 300 ? 30.055 34.136 13.636 1.00 35.12 320 GLN A O 1
ATOM 2313 N N . ILE A 1 301 ? 28.282 32.770 13.817 1.00 26.18 321 ILE A N 1
ATOM 2314 C CA . ILE A 1 301 ? 27.896 33.311 15.139 1.00 24.39 321 ILE A CA 1
ATOM 2315 C C . ILE A 1 301 ? 28.354 32.372 16.245 1.00 31.64 321 ILE A C 1
ATOM 2316 O O . ILE A 1 301 ? 28.794 31.270 15.955 1.00 29.55 321 ILE A O 1
ATOM 2321 N N . ILE A 1 302 ? 28.284 32.817 17.499 1.00 21.58 322 ILE A N 1
ATOM 2322 C CA . ILE A 1 302 ? 28.555 31.941 18.642 1.00 20.90 322 ILE A CA 1
ATOM 2323 C C . ILE A 1 302 ? 27.269 31.221 18.962 1.00 19.40 322 ILE A C 1
ATOM 2324 O O . ILE A 1 302 ? 26.208 31.763 18.746 1.00 23.72 322 ILE A O 1
ATOM 2329 N N . ASN A 1 303 ? 27.357 29.967 19.393 1.00 22.63 323 ASN A N 1
ATOM 2330 C CA . ASN A 1 303 ? 26.180 29.217 19.838 1.00 21.67 323 ASN A CA 1
ATOM 2331 C C . ASN A 1 303 ? 26.321 28.866 21.312 1.00 22.11 323 ASN A C 1
ATOM 2332 O O . ASN A 1 303 ? 27.419 28.938 21.869 1.00 20.41 323 ASN A O 1
ATOM 2337 N N . ASP A 1 304 ? 25.229 28.444 21.942 1.00 18.93 324 ASP A N 1
ATOM 2338 C CA . ASP A 1 304 ? 25.291 28.100 23.345 1.00 14.26 324 ASP A CA 1
ATOM 2339 C C . ASP A 1 304 ? 26.361 27.048 23.623 1.00 30.37 324 ASP A C 1
ATOM 2340 O O . ASP A 1 304 ? 26.574 26.133 22.827 1.00 22.13 324 ASP A O 1
ATOM 2345 N N . ILE A 1 305 ? 27.027 27.170 24.764 1.00 22.70 325 ILE A N 1
ATOM 2346 C CA . ILE A 1 305 ? 28.008 26.176 25.166 1.00 23.94 325 ILE A CA 1
ATOM 2347 C C . ILE A 1 305 ? 27.633 25.606 26.541 1.00 27.19 325 ILE A C 1
ATOM 2348 O O . ILE A 1 305 ? 27.388 26.368 27.493 1.00 24.12 325 ILE A O 1
ATOM 2353 N N . HIS A 1 306 ? 27.582 24.275 26.640 1.00 22.75 326 HIS A N 1
ATOM 2354 C CA . HIS A 1 306 ? 27.427 23.604 27.938 1.00 30.19 326 HIS A CA 1
ATOM 2355 C C . HIS A 1 306 ? 28.705 22.848 28.231 1.00 29.10 326 HIS A C 1
ATOM 2356 O O . HIS A 1 306 ? 29.059 21.898 27.528 1.00 34.89 326 HIS A O 1
ATOM 2363 N N . VAL A 1 307 ? 29.394 23.246 29.279 1.00 26.40 327 VAL A N 1
ATOM 2364 C CA . VAL A 1 307 ? 30.721 22.707 29.506 1.00 26.35 327 VAL A CA 1
ATOM 2365 C C . VAL A 1 307 ? 30.881 22.415 30.973 1.00 31.29 327 VAL A C 1
ATOM 2366 O O . VAL A 1 307 ? 30.135 22.947 31.798 1.00 30.68 327 VAL A O 1
ATOM 2370 N N . ALA A 1 308 ? 31.839 21.557 31.312 1.00 33.32 328 ALA A N 1
ATOM 2371 C CA . ALA A 1 308 ? 32.003 21.157 32.694 1.00 32.45 328 ALA A CA 1
ATOM 2372 C C . ALA A 1 308 ? 33.201 21.856 33.292 1.00 33.57 328 ALA A C 1
ATOM 2373 O O . ALA A 1 308 ? 34.097 22.290 32.568 1.00 27.10 328 ALA A O 1
ATOM 2375 N N . MET A 1 309 ? 33.226 21.944 34.620 1.00 33.20 329 MET A N 1
ATOM 2376 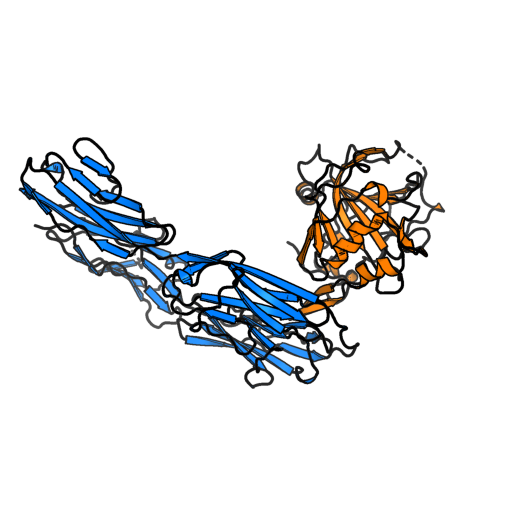C CA . MET A 1 309 ? 34.332 22.582 35.302 1.00 35.02 329 MET A CA 1
ATOM 2377 C C . MET A 1 309 ? 35.668 22.012 34.890 1.00 34.06 329 MET A C 1
ATOM 2378 O O . MET A 1 309 ? 35.803 20.821 34.644 1.00 31.74 329 MET A O 1
ATOM 2383 N N . GLU A 1 310 ? 36.644 22.900 34.799 1.00 30.57 330 GLU A N 1
ATOM 2384 C CA . GLU A 1 310 ? 38.004 22.571 34.395 1.00 36.19 330 GLU A CA 1
ATOM 2385 C C . GLU A 1 310 ? 38.261 22.251 32.923 1.00 36.70 330 GLU A C 1
ATOM 2386 O O . GLU A 1 310 ? 39.405 22.132 32.506 1.00 41.10 330 GLU A O 1
ATOM 2392 N N . GLU A 1 311 ? 37.208 22.145 32.126 1.00 36.57 331 GLU A N 1
ATOM 2393 C CA . GLU A 1 311 ? 37.380 22.006 30.691 1.00 39.86 331 GLU A CA 1
ATOM 2394 C C . GLU A 1 311 ? 37.857 23.337 30.121 1.00 33.25 331 GLU A C 1
ATOM 2395 O O . GLU A 1 311 ? 38.018 24.303 30.847 1.00 30.84 331 GLU A O 1
ATOM 2401 N N . SER A 1 312 ? 38.108 23.391 28.827 1.00 34.37 332 SER A N 1
ATOM 2402 C CA . SER A 1 312 ? 38.470 24.674 28.247 1.00 37.38 332 SER A CA 1
ATOM 2403 C C . SER A 1 312 ? 37.456 25.010 27.177 1.00 32.78 332 SER A C 1
ATOM 2404 O O . SER A 1 312 ? 36.611 24.178 26.827 1.00 28.90 332 SER A O 1
ATOM 2407 N N . VAL A 1 313 ? 37.531 26.232 26.674 1.00 25.04 333 VAL A N 1
ATOM 2408 C CA . VAL A 1 313 ? 36.495 26.766 25.807 1.00 31.21 333 VAL A CA 1
ATOM 2409 C C . VAL A 1 313 ? 37.137 27.636 24.728 1.00 30.07 333 VAL A C 1
ATOM 2410 O O . VAL A 1 313 ? 37.991 28.456 25.025 1.00 33.20 333 VAL A O 1
ATOM 2414 N N . PHE A 1 314 ? 36.751 27.431 23.474 1.00 27.14 334 PHE A N 1
ATOM 2415 C CA . PHE A 1 314 ? 37.191 28.319 22.411 1.00 20.90 334 PHE A CA 1
ATOM 2416 C C . PHE A 1 314 ? 35.945 28.727 21.669 1.00 28.27 334 PHE A C 1
ATOM 2417 O O . PHE A 1 314 ? 35.177 27.865 21.241 1.00 32.28 334 PHE A O 1
ATOM 2425 N N . TRP A 1 315 ? 35.721 30.036 21.559 1.00 23.75 335 TRP A N 1
ATOM 2426 C CA . TRP A 1 315 ? 34.500 30.575 20.952 1.00 24.60 335 TRP A CA 1
ATOM 2427 C C . TRP A 1 315 ? 34.912 31.581 19.866 1.00 23.68 335 TRP A C 1
ATOM 2428 O O . TRP A 1 315 ? 35.763 32.438 20.097 1.00 21.21 335 TRP A O 1
ATOM 2439 N N . GLU A 1 316 ? 34.313 31.491 18.684 1.00 21.36 336 GLU A N 1
ATOM 2440 C CA . GLU A 1 316 ? 34.695 32.367 17.583 1.00 22.93 336 GLU A CA 1
ATOM 2441 C C . GLU A 1 316 ? 33.474 32.880 16.841 1.00 24.60 336 GLU A C 1
ATOM 2442 O O . GLU A 1 316 ? 32.562 32.108 16.529 1.00 23.02 336 GLU A O 1
ATOM 2448 N N . CYS A 1 317 ? 33.430 34.191 16.588 1.00 24.39 337 CYS A N 1
ATOM 2449 C CA . CYS A 1 317 ? 32.466 34.721 15.618 1.00 15.64 337 CYS A CA 1
ATOM 2450 C C . CYS A 1 317 ? 33.233 35.294 14.420 1.00 21.49 337 CYS A C 1
ATOM 2451 O O . CYS A 1 317 ? 34.404 35.623 14.542 1.00 19.72 337 CYS A O 1
ATOM 2454 N N . LYS A 1 318 ? 32.568 35.366 13.265 1.00 23.19 338 LYS A N 1
ATOM 2455 C CA . LYS A 1 318 ? 33.152 35.808 12.002 1.00 28.95 338 LYS A CA 1
ATOM 2456 C C . LYS A 1 318 ? 32.137 36.661 11.253 1.00 24.34 338 LYS A C 1
ATOM 2457 O O . LYS A 1 318 ? 30.969 36.295 11.169 1.00 21.06 338 LYS A O 1
ATOM 2463 N N . ALA A 1 319 ? 32.575 37.801 10.726 1.00 23.95 339 ALA A N 1
ATOM 2464 C CA . ALA A 1 319 ? 31.712 38.680 9.931 1.00 24.49 339 ALA A CA 1
ATOM 2465 C C . ALA A 1 319 ? 32.466 39.187 8.694 1.00 25.21 339 ALA A C 1
ATOM 2466 O O . ALA A 1 319 ? 33.675 39.391 8.767 1.00 28.44 339 ALA A O 1
ATOM 2468 N N . ASN A 1 320 ? 31.762 39.408 7.579 1.00 20.23 340 ASN A N 1
ATOM 2469 C CA . ASN A 1 320 ? 32.358 40.137 6.447 1.00 20.31 340 ASN A CA 1
ATOM 2470 C C . ASN A 1 320 ? 31.839 41.578 6.421 1.00 21.20 340 ASN A C 1
ATOM 2471 O O . ASN A 1 320 ? 30.945 41.941 7.197 1.00 16.65 340 ASN A O 1
ATOM 2476 N N . GLY A 1 321 ? 32.373 42.382 5.515 1.00 19.90 341 GLY A N 1
ATOM 2477 C CA . GLY A 1 321 ? 32.075 43.799 5.501 1.00 22.33 341 GLY A CA 1
ATOM 2478 C C . GLY A 1 321 ? 33.266 44.531 4.929 1.00 23.83 341 GLY A C 1
ATOM 2479 O O . GLY A 1 321 ? 34.311 43.929 4.708 1.00 26.44 341 GLY A O 1
ATOM 2480 N N . ARG A 1 322 ? 33.105 45.822 4.660 1.00 21.02 342 ARG A N 1
ATOM 2481 C CA . ARG A 1 322 ? 34.208 46.626 4.153 1.00 22.70 342 ARG A CA 1
ATOM 2482 C C . ARG A 1 322 ? 33.996 48.038 4.686 1.00 21.22 342 ARG A C 1
ATOM 2483 O O . ARG A 1 322 ? 32.947 48.623 4.442 1.00 22.88 342 ARG A O 1
ATOM 2491 N N . PRO A 1 323 ? 34.971 48.563 5.443 1.00 21.70 343 PRO A N 1
ATOM 2492 C CA . PRO A 1 323 ? 36.234 47.883 5.729 1.00 24.19 343 PRO A CA 1
ATOM 2493 C C . PRO A 1 323 ? 36.010 46.626 6.593 1.00 27.27 343 PRO A C 1
ATOM 2494 O O . PRO A 1 323 ? 34.956 46.490 7.239 1.00 21.81 343 PRO A O 1
ATOM 2498 N N . LYS A 1 324 ? 36.972 45.710 6.562 1.00 26.78 344 LYS A N 1
ATOM 2499 C CA . LYS A 1 324 ? 36.843 44.413 7.269 1.00 27.35 344 LYS A CA 1
ATOM 2500 C C . LYS A 1 324 ? 36.489 44.624 8.734 1.00 24.57 344 LYS A C 1
ATOM 2501 O O . LYS A 1 324 ? 37.156 45.394 9.410 1.00 22.65 344 LYS A O 1
ATOM 2507 N N . PRO A 1 325 ? 35.433 43.968 9.231 1.00 23.66 345 PRO A N 1
ATOM 2508 C CA . PRO A 1 325 ? 35.046 44.250 10.622 1.00 21.97 345 PRO A CA 1
ATOM 2509 C C . PRO A 1 325 ? 36.109 43.899 11.670 1.00 24.35 345 PRO A C 1
ATOM 2510 O O . PRO A 1 325 ? 36.928 43.042 11.424 1.00 21.98 345 PRO A O 1
ATOM 2514 N N . THR A 1 326 ? 36.140 44.653 12.769 1.00 21.72 346 THR A N 1
ATOM 2515 C CA . THR A 1 326 ? 36.867 44.260 13.978 1.00 22.74 346 THR A CA 1
ATOM 2516 C C . THR A 1 326 ? 35.851 43.715 14.974 1.00 18.62 346 THR A C 1
ATOM 2517 O O . THR A 1 326 ? 34.629 43.875 14.815 1.00 20.93 346 THR A O 1
ATOM 2521 N N . TYR A 1 327 ? 36.352 43.051 16.011 1.00 23.50 347 TYR A N 1
ATOM 2522 C CA . TYR A 1 327 ? 35.477 42.376 16.952 1.00 21.17 347 TYR A CA 1
ATOM 2523 C C . TYR A 1 327 ? 35.759 42.837 18.351 1.00 22.11 347 TYR A C 1
ATOM 2524 O O . TYR A 1 327 ? 36.895 43.156 18.677 1.00 23.84 347 TYR A O 1
ATOM 2533 N N . ARG A 1 328 ? 34.737 42.820 19.191 1.00 24.98 348 ARG A N 1
ATOM 2534 C CA . ARG A 1 328 ? 34.948 42.955 20.621 1.00 22.68 348 ARG A CA 1
ATOM 2535 C C . ARG A 1 328 ? 33.897 42.125 21.331 1.00 24.90 348 ARG A C 1
ATOM 2536 O O . ARG A 1 328 ? 32.913 41.730 20.715 1.00 25.41 348 ARG A O 1
ATOM 2544 N N . TRP A 1 329 ? 34.129 41.842 22.615 1.00 22.98 349 TRP A N 1
ATOM 2545 C CA . TRP A 1 329 ? 33.291 40.906 23.360 1.00 23.44 349 TRP A CA 1
ATOM 2546 C C . TRP A 1 329 ? 32.598 41.575 24.521 1.00 25.37 349 TRP A C 1
ATOM 2547 O O . TRP A 1 329 ? 33.139 42.491 25.126 1.00 23.87 349 TRP A O 1
ATOM 2558 N N . LEU A 1 330 ? 31.398 41.110 24.828 1.00 18.49 350 LEU A N 1
ATOM 2559 C CA . LEU A 1 330 ? 30.752 41.472 26.086 1.00 22.70 350 LEU A CA 1
ATOM 2560 C C . LEU A 1 330 ? 30.491 40.217 26.896 1.00 23.37 350 LEU A C 1
ATOM 2561 O O . LEU A 1 330 ? 30.221 39.157 26.329 1.00 25.91 350 LEU A O 1
ATOM 2566 N N . LYS A 1 331 ? 30.560 40.347 28.215 1.00 20.61 351 LYS A N 1
ATOM 2567 C CA . LYS A 1 331 ? 29.991 39.357 29.128 1.00 19.87 351 LYS A CA 1
ATOM 2568 C C . LYS A 1 331 ? 28.987 40.083 30.000 1.00 22.35 351 LYS A C 1
ATOM 2569 O O . LYS A 1 331 ? 29.327 41.053 30.682 1.00 26.56 351 LYS A O 1
ATOM 2575 N N . ASN A 1 332 ? 27.736 39.643 29.940 1.00 20.61 352 ASN A N 1
ATOM 2576 C CA . ASN A 1 332 ? 26.685 40.280 30.696 1.00 17.35 352 ASN A CA 1
ATOM 2577 C C . ASN A 1 332 ? 26.640 41.784 30.455 1.00 29.27 352 ASN A C 1
ATOM 2578 O O . ASN A 1 332 ? 26.330 42.581 31.363 1.00 24.31 352 ASN A O 1
ATOM 2583 N N . GLY A 1 333 ? 26.934 42.156 29.214 1.00 23.42 353 GLY A N 1
ATOM 2584 C CA . GLY A 1 333 ? 26.771 43.532 28.792 1.00 24.02 353 GLY A CA 1
ATOM 2585 C C . GLY A 1 333 ? 27.989 44.398 28.997 1.00 24.56 353 GLY A C 1
ATOM 2586 O O . GLY A 1 333 ? 28.039 45.504 28.471 1.00 26.97 353 GLY A O 1
ATOM 2587 N N . ASP A 1 334 ? 28.973 43.918 29.748 1.00 16.69 354 ASP A N 1
ATOM 2588 C CA . ASP A 1 334 ? 30.200 44.676 29.960 1.00 19.87 354 ASP A CA 1
ATOM 2589 C C . ASP A 1 334 ? 31.334 44.176 29.056 1.00 23.89 354 ASP A C 1
ATOM 2590 O O . ASP A 1 334 ? 31.431 42.982 28.797 1.00 25.54 354 ASP A O 1
ATOM 2595 N N . PRO A 1 335 ? 32.189 45.091 28.576 1.00 24.35 355 PRO A N 1
ATOM 2596 C CA . PRO A 1 335 ? 33.302 44.749 27.683 1.00 24.88 355 PRO A CA 1
ATOM 2597 C C . PRO A 1 335 ? 34.151 43.706 28.372 1.00 28.77 355 PRO A C 1
ATOM 2598 O O . PRO A 1 335 ? 34.432 43.826 29.561 1.00 21.70 355 PRO A O 1
ATOM 2602 N N . LEU A 1 336 ? 34.533 42.676 27.634 1.00 32.83 356 LEU A N 1
ATOM 2603 C CA . LEU A 1 336 ? 35.314 41.580 28.182 1.00 34.71 356 LEU A CA 1
ATOM 2604 C C . LEU A 1 336 ? 36.659 41.576 27.481 1.00 32.29 356 LEU A C 1
ATOM 2605 O O . LEU A 1 336 ? 36.727 41.345 26.271 1.00 27.74 356 LEU A O 1
ATOM 2610 N N . LEU A 1 337 ? 37.727 41.831 28.233 1.00 29.53 357 LEU A N 1
ATOM 2611 C CA . LEU A 1 337 ? 39.072 41.802 27.664 1.00 24.61 357 LEU A CA 1
ATOM 2612 C C . LEU A 1 337 ? 39.916 40.744 28.305 1.00 27.52 357 LEU A C 1
ATOM 2613 O O . LEU A 1 337 ? 39.546 40.166 29.322 1.00 27.77 357 LEU A O 1
ATOM 2618 N N . THR A 1 338 ? 41.061 40.490 27.684 1.00 32.11 358 THR A N 1
ATOM 2619 C CA . THR A 1 338 ? 41.963 39.458 28.136 1.00 36.03 358 THR A CA 1
ATOM 2620 C C . THR A 1 338 ? 42.247 39.638 29.614 1.00 38.37 358 THR A C 1
ATOM 2621 O O . THR A 1 338 ? 42.475 40.747 30.076 1.00 35.16 358 THR A O 1
ATOM 2625 N N . ARG A 1 339 ? 42.181 38.547 30.360 1.00 34.24 359 ARG A N 1
ATOM 2626 C CA . ARG A 1 339 ? 42.686 38.543 31.728 1.00 43.00 359 ARG A CA 1
ATOM 2627 C C . ARG A 1 339 ? 43.036 37.119 32.135 1.00 41.00 359 ARG A C 1
ATOM 2628 O O . ARG A 1 339 ? 43.182 36.242 31.277 1.00 43.82 359 ARG A O 1
ATOM 2636 N N . ASP A 1 340 ? 43.189 36.881 33.431 1.00 36.67 360 ASP A N 1
ATOM 2637 C CA . ASP A 1 340 ? 43.570 35.540 33.888 1.00 39.89 360 ASP A CA 1
ATOM 2638 C C . ASP A 1 340 ? 42.628 34.457 33.368 1.00 32.41 360 ASP A C 1
ATOM 2639 O O . ASP A 1 340 ? 41.414 34.509 33.577 1.00 35.45 360 ASP A O 1
ATOM 2644 N N . ARG A 1 341 ? 43.206 33.495 32.661 1.00 32.97 361 ARG A N 1
ATOM 2645 C CA . ARG A 1 341 ? 42.483 32.314 32.172 1.00 31.46 361 ARG A CA 1
ATOM 2646 C C . ARG A 1 341 ? 41.764 32.580 30.862 1.00 32.14 361 ARG A C 1
ATOM 2647 O O . ARG A 1 341 ? 41.375 31.637 30.167 1.00 32.53 361 ARG A O 1
ATOM 2655 N N . ILE A 1 342 ? 41.582 33.859 30.539 1.00 28.74 362 ILE A N 1
ATOM 2656 C CA . ILE A 1 342 ? 40.728 34.253 29.427 1.00 30.90 362 ILE A CA 1
ATOM 2657 C C . ILE A 1 342 ? 41.467 35.097 28.410 1.00 33.53 362 ILE A C 1
ATOM 2658 O O . ILE A 1 342 ? 41.851 36.247 28.669 1.00 32.63 362 ILE A O 1
ATOM 2663 N N . GLN A 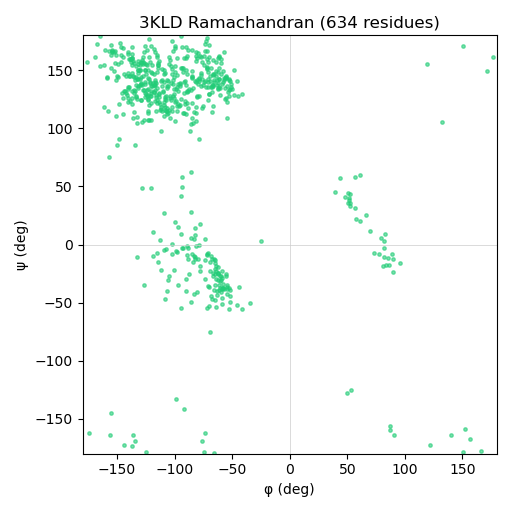1 343 ? 41.635 34.522 27.234 1.00 32.12 363 GLN A N 1
ATOM 2664 C CA . GLN A 1 343 ? 42.396 35.154 26.196 1.00 33.40 363 GLN A CA 1
ATOM 2665 C C . GLN A 1 343 ? 41.422 35.662 25.135 1.00 29.95 363 GLN A C 1
ATOM 2666 O O . GLN A 1 343 ? 40.707 34.884 24.491 1.00 29.30 363 GLN A O 1
ATOM 2672 N N . ILE A 1 344 ? 41.371 36.979 24.983 1.00 28.17 364 ILE A N 1
ATOM 2673 C CA . ILE A 1 344 ? 40.477 37.601 24.009 1.00 24.06 364 ILE A CA 1
ATOM 2674 C C . ILE A 1 344 ? 41.334 38.185 22.924 1.00 29.76 364 ILE A C 1
ATOM 2675 O O . ILE A 1 344 ? 42.114 39.102 23.184 1.00 32.74 364 ILE A O 1
ATOM 2680 N N . GLU A 1 345 ? 41.193 37.623 21.722 1.00 28.84 365 GLU A N 1
ATOM 2681 C CA . GLU A 1 345 ? 41.937 38.015 20.531 1.00 26.91 365 GLU A CA 1
ATOM 2682 C C . GLU A 1 345 ? 40.985 38.182 19.344 1.00 28.27 365 GLU A C 1
ATOM 2683 O O . GLU A 1 345 ? 40.522 37.193 18.769 1.00 24.82 365 GLU A O 1
ATOM 2689 N N . GLN A 1 346 ? 40.693 39.428 18.983 1.00 26.77 366 GLN A N 1
ATOM 2690 C CA . GLN A 1 346 ? 39.765 39.730 17.881 1.00 26.87 366 GLN A CA 1
ATOM 2691 C C . GLN A 1 346 ? 38.476 38.936 18.078 1.00 22.77 366 GLN A C 1
ATOM 2692 O O . GLN A 1 346 ? 37.902 39.005 19.153 1.00 21.17 366 GLN A O 1
ATOM 2698 N N . GLY A 1 347 ? 38.005 38.187 17.079 1.00 25.14 367 GLY A N 1
ATOM 2699 C CA . GLY A 1 347 ? 36.714 37.532 17.215 1.00 21.14 367 GLY A CA 1
ATOM 2700 C C . GLY A 1 347 ? 36.827 36.172 17.912 1.00 23.48 367 GLY A C 1
ATOM 2701 O O . GLY A 1 347 ? 36.037 35.263 17.639 1.00 26.07 367 GLY A O 1
ATOM 2702 N N . THR A 1 348 ? 37.830 36.003 18.772 1.00 23.78 368 THR A N 1
ATOM 2703 C CA . THR A 1 348 ? 37.983 34.734 19.481 1.00 23.72 368 THR A CA 1
ATOM 2704 C C . THR A 1 348 ? 38.146 34.891 20.984 1.00 22.06 368 THR A C 1
ATOM 2705 O O . THR A 1 348 ? 38.803 35.831 21.461 1.00 24.17 368 THR A O 1
ATOM 2709 N N . LEU A 1 349 ? 37.571 33.933 21.714 1.00 21.72 369 LEU A N 1
ATOM 2710 C CA . LEU A 1 349 ? 37.659 33.871 23.154 1.00 22.08 369 LEU A CA 1
ATOM 2711 C C . LEU A 1 349 ? 38.113 32.489 23.536 1.00 28.34 369 LEU A C 1
ATOM 2712 O O . LEU A 1 349 ? 37.491 31.502 23.154 1.00 24.15 369 LEU A O 1
ATOM 2717 N N . ASN A 1 350 ? 39.206 32.434 24.297 1.00 27.25 370 ASN A N 1
ATOM 2718 C CA . ASN A 1 350 ? 39.784 31.176 24.743 1.00 29.10 370 ASN A CA 1
ATOM 2719 C C . ASN A 1 350 ? 39.887 31.106 26.253 1.00 28.55 370 ASN A C 1
ATOM 2720 O O . ASN A 1 350 ? 40.618 31.886 26.858 1.00 27.69 370 ASN A O 1
ATOM 2725 N N . ILE A 1 351 ? 39.151 30.188 26.871 1.00 25.64 371 ILE A N 1
ATOM 2726 C CA . ILE A 1 351 ? 39.199 30.064 28.336 1.00 30.26 371 ILE A CA 1
ATOM 2727 C C . ILE A 1 351 ? 39.912 28.776 28.649 1.00 35.06 371 ILE A C 1
ATOM 2728 O O . ILE A 1 351 ? 39.466 27.722 28.246 1.00 35.94 371 ILE A O 1
ATOM 2733 N N . THR A 1 352 ? 41.024 28.844 29.355 1.00 36.75 372 THR A N 1
ATOM 2734 C CA . THR A 1 352 ? 41.841 27.650 29.540 1.00 41.32 372 THR A CA 1
ATOM 2735 C C . THR A 1 352 ? 41.206 26.599 30.449 1.00 45.27 372 THR A C 1
ATOM 2736 O O . THR A 1 352 ? 41.090 25.427 30.077 1.00 48.93 372 THR A O 1
ATOM 2740 N N . ILE A 1 353 ? 40.809 27.025 31.643 1.00 38.91 373 ILE A N 1
ATOM 2741 C CA . ILE A 1 353 ? 40.220 26.130 32.629 1.00 34.13 373 ILE A CA 1
ATOM 2742 C C . ILE A 1 353 ? 38.978 26.797 33.174 1.00 32.39 373 ILE A C 1
ATOM 2743 O O . ILE A 1 353 ? 39.048 27.793 33.898 1.00 28.68 373 ILE A O 1
ATOM 2748 N N . VAL A 1 354 ? 37.838 26.244 32.806 1.00 31.26 374 VAL A N 1
ATOM 2749 C CA . VAL A 1 354 ? 36.563 26.843 33.136 1.00 30.51 374 VAL A CA 1
ATOM 2750 C C . VAL A 1 354 ? 36.227 26.750 34.617 1.00 35.17 374 VAL A C 1
ATOM 2751 O O . VAL A 1 354 ? 36.395 25.700 35.209 1.00 39.25 374 VAL A O 1
ATOM 2755 N N . ASN A 1 355 ? 35.732 27.827 35.217 1.00 30.53 375 ASN A N 1
ATOM 2756 C CA . ASN A 1 355 ? 35.103 27.688 36.533 1.00 32.62 375 ASN A CA 1
ATOM 2757 C C . ASN A 1 355 ? 33.664 28.166 36.571 1.00 35.39 375 ASN A C 1
ATOM 2758 O O . ASN A 1 355 ? 33.145 28.701 35.574 1.00 25.67 375 ASN A O 1
ATOM 2763 N N . LEU A 1 356 ? 33.020 28.001 37.729 1.00 29.05 376 LEU A N 1
ATOM 2764 C CA . LEU A 1 356 ? 31.599 28.319 37.826 1.00 33.47 376 LEU A CA 1
ATOM 2765 C C . LEU A 1 356 ? 31.295 29.786 37.524 1.00 29.82 376 LEU A C 1
ATOM 2766 O O . LEU A 1 356 ? 30.206 30.132 37.067 1.00 29.57 376 LEU A O 1
ATOM 2771 N N . SER A 1 357 ? 32.266 30.650 37.764 1.00 26.50 377 SER A N 1
ATOM 2772 C CA . SER A 1 357 ? 32.052 32.079 37.607 1.00 28.92 377 SER A CA 1
ATOM 2773 C C . SER A 1 357 ? 31.993 32.470 36.128 1.00 30.41 377 SER A C 1
ATOM 2774 O O . SER A 1 357 ? 31.610 33.589 35.787 1.00 27.40 377 SER A O 1
ATOM 2777 N N . ASP A 1 358 ? 32.406 31.557 35.259 1.00 34.98 378 ASP A N 1
ATOM 2778 C CA . ASP A 1 358 ? 32.441 31.820 33.835 1.00 32.15 378 ASP A CA 1
ATOM 2779 C C . ASP A 1 358 ? 31.045 31.720 33.242 1.00 26.39 378 ASP A C 1
ATOM 2780 O O . ASP A 1 358 ? 30.766 32.286 32.185 1.00 23.98 378 ASP A O 1
ATOM 2785 N N . ALA A 1 359 ? 30.162 30.990 33.909 1.00 24.82 379 ALA A N 1
ATOM 2786 C CA . ALA A 1 359 ? 28.797 30.926 33.425 1.00 23.07 379 ALA A CA 1
ATOM 2787 C C . ALA A 1 359 ? 28.253 32.344 33.277 1.00 26.45 379 ALA A C 1
ATOM 2788 O O . ALA A 1 359 ? 28.453 33.182 34.156 1.00 23.40 379 ALA A O 1
ATOM 2790 N N . GLY A 1 360 ? 27.556 32.595 32.168 1.00 22.37 380 GLY A N 1
ATOM 2791 C CA . GLY A 1 360 ? 26.977 33.897 31.877 1.00 21.35 380 GLY A CA 1
ATOM 2792 C C . GLY A 1 360 ? 26.521 34.045 30.434 1.00 26.16 380 GLY A C 1
ATOM 2793 O O . GLY A 1 360 ? 26.591 33.093 29.655 1.00 22.36 380 GLY A O 1
ATOM 2794 N N . MET A 1 361 ? 26.028 35.230 30.076 1.00 21.70 381 MET A N 1
ATOM 2795 C CA . MET A 1 361 ? 25.739 35.527 28.679 1.00 24.48 381 MET A CA 1
ATOM 2796 C C . MET A 1 361 ? 26.896 36.256 28.044 1.00 28.02 381 MET A C 1
ATOM 2797 O O . MET A 1 361 ? 27.502 37.146 28.651 1.00 22.08 381 MET A O 1
ATOM 2802 N N . TYR A 1 362 ? 27.210 35.867 26.817 1.00 17.64 382 TYR A N 1
ATOM 2803 C CA . TYR A 1 362 ? 28.323 36.470 26.122 1.00 18.29 382 TYR A CA 1
ATOM 2804 C C . TYR A 1 362 ? 27.822 36.991 24.787 1.00 20.63 382 TYR A C 1
ATOM 2805 O O . TYR A 1 362 ? 26.868 36.466 24.204 1.00 19.75 382 TYR A O 1
ATOM 2814 N N . GLN A 1 363 ? 28.467 38.044 24.314 1.00 20.27 383 GLN A N 1
ATOM 2815 C CA . GLN A 1 363 ? 28.120 38.603 23.036 1.00 16.56 383 GLN A CA 1
ATOM 2816 C C . GLN A 1 363 ? 29.375 38.892 22.272 1.00 20.74 383 GLN A C 1
ATOM 2817 O O . GLN A 1 363 ? 30.303 39.523 22.781 1.00 22.83 383 GLN A O 1
ATOM 2823 N N . CYS A 1 364 ? 29.390 38.422 21.039 1.00 19.35 384 CYS A N 1
ATOM 2824 C CA . CYS A 1 364 ? 30.484 38.710 20.131 1.00 23.03 384 CYS A CA 1
ATOM 2825 C C . CYS A 1 364 ? 29.984 39.823 19.226 1.00 24.38 384 CYS A C 1
ATOM 2826 O O . CYS A 1 364 ? 28.887 39.722 18.665 1.00 24.04 384 CYS A O 1
ATOM 2829 N N . VAL A 1 365 ? 30.748 40.915 19.143 1.00 26.96 385 VAL A N 1
ATOM 2830 C CA . VAL A 1 365 ? 30.323 42.126 18.429 1.00 22.63 385 VAL A CA 1
ATOM 2831 C C . VAL A 1 365 ? 31.264 42.363 17.247 1.00 28.10 385 VAL A C 1
ATOM 2832 O O . VAL A 1 365 ? 32.489 42.337 17.400 1.00 28.07 385 VAL A O 1
ATOM 2836 N N . ALA A 1 366 ? 30.696 42.550 16.060 1.00 25.91 386 ALA A N 1
ATOM 2837 C CA . ALA A 1 366 ? 31.504 42.800 14.881 1.00 20.50 386 ALA A CA 1
ATOM 2838 C C . ALA A 1 366 ? 31.156 44.191 14.378 1.00 22.47 386 ALA A C 1
ATOM 2839 O O . ALA A 1 366 ? 29.971 44.532 14.284 1.00 21.42 386 ALA A O 1
ATOM 2841 N N . GLU A 1 367 ? 32.150 44.985 13.989 1.00 20.73 387 GLU A N 1
ATOM 2842 C CA . GLU A 1 367 ? 31.825 46.346 13.606 1.00 16.18 387 GLU A CA 1
ATOM 2843 C C . GLU A 1 367 ? 32.848 46.978 12.651 1.00 18.78 387 GLU A C 1
ATOM 2844 O O . GLU A 1 367 ? 34.022 46.593 12.627 1.00 26.10 387 GLU A O 1
ATOM 2850 N N . ASN A 1 368 ? 32.376 47.910 11.831 1.00 20.71 388 ASN A N 1
ATOM 2851 C CA . ASN A 1 368 ? 33.280 48.807 11.104 1.00 26.65 388 ASN A CA 1
ATOM 2852 C C . ASN A 1 368 ? 32.699 50.208 11.183 1.00 23.94 388 ASN A C 1
ATOM 2853 O O . ASN A 1 368 ? 31.710 50.404 11.895 1.00 16.80 388 ASN A O 1
ATOM 2858 N N . LYS A 1 369 ? 33.305 51.158 10.468 1.00 26.84 389 LYS A N 1
ATOM 2859 C CA . LYS A 1 369 ? 32.818 52.546 10.385 1.00 34.27 389 LYS A CA 1
ATOM 2860 C C . LYS A 1 369 ? 31.328 52.582 10.187 1.00 29.56 389 LYS A C 1
ATOM 2861 O O . LYS A 1 369 ? 30.659 53.500 10.621 1.00 29.26 389 LYS A O 1
ATOM 2867 N N . HIS A 1 370 ? 30.825 51.631 9.413 1.00 24.32 390 HIS A N 1
ATOM 2868 C CA . HIS A 1 370 ? 29.470 51.736 8.880 1.00 26.08 390 HIS A CA 1
ATOM 2869 C C . HIS A 1 370 ? 28.371 50.967 9.607 1.00 24.33 390 HIS A C 1
ATOM 2870 O O . HIS A 1 370 ? 27.193 51.076 9.261 1.00 27.70 390 HIS A O 1
ATOM 2877 N N . GLY A 1 371 ? 28.730 50.169 10.594 1.00 25.33 391 GLY A N 1
ATOM 2878 C CA . GLY A 1 371 ? 27.686 49.455 11.302 1.00 19.76 391 GLY A CA 1
ATOM 2879 C C . GLY A 1 371 ? 28.269 48.537 12.342 1.00 18.70 391 GLY A C 1
ATOM 2880 O O . GLY A 1 371 ? 29.456 48.197 12.304 1.00 21.06 391 GLY A O 1
ATOM 2881 N N . VAL A 1 372 ? 27.422 48.143 13.273 1.00 21.86 392 VAL A N 1
ATOM 2882 C CA . VAL A 1 372 ? 27.814 47.268 14.366 1.00 24.73 392 VAL A CA 1
ATOM 2883 C C . VAL A 1 372 ? 26.795 46.141 14.414 1.00 34.11 392 VAL A C 1
ATOM 2884 O O . VAL A 1 372 ? 25.597 46.415 14.286 1.00 32.33 392 VAL A O 1
ATOM 2888 N N . ILE A 1 373 ? 27.238 44.887 14.594 1.00 22.96 393 ILE A N 1
ATOM 2889 C CA . ILE A 1 373 ? 26.266 43.803 14.758 1.00 25.12 393 ILE A CA 1
ATOM 2890 C C . ILE A 1 373 ? 26.618 42.933 15.944 1.00 19.76 393 ILE A C 1
ATOM 2891 O O . ILE A 1 373 ? 27.790 42.830 16.325 1.00 23.55 393 ILE A O 1
ATOM 2896 N N . PHE A 1 374 ? 25.603 42.266 16.491 1.00 22.92 394 PHE A N 1
ATOM 2897 C CA . PHE A 1 374 ? 25.761 41.501 17.709 1.00 23.72 394 PHE A CA 1
ATOM 2898 C C . PHE A 1 374 ? 25.363 40.052 17.474 1.00 23.68 394 PHE A C 1
ATOM 2899 O O . PHE A 1 374 ? 24.413 39.771 16.743 1.00 27.15 394 PHE A O 1
ATOM 2907 N N . SER A 1 375 ? 26.085 39.145 18.102 1.00 21.96 395 SER A N 1
ATOM 2908 C CA . SER A 1 375 ? 25.604 37.770 18.213 1.00 27.44 395 SER A CA 1
ATOM 2909 C C . SER A 1 375 ? 25.706 37.349 19.684 1.00 29.83 395 SER A C 1
ATOM 2910 O O . SER A 1 375 ? 26.667 37.717 20.364 1.00 30.28 395 SER A O 1
ATOM 2913 N N . SER A 1 376 ? 24.729 36.582 20.165 1.00 21.69 396 SER A N 1
ATOM 2914 C CA . SER A 1 376 ? 24.633 36.310 21.593 1.00 17.24 396 SER A CA 1
ATOM 2915 C C . SER A 1 376 ? 24.437 34.840 21.866 1.00 18.70 396 SER A C 1
ATOM 2916 O O . SER A 1 376 ? 23.717 34.187 21.143 1.00 19.54 396 SER A O 1
ATOM 2919 N N . ALA A 1 377 ? 25.060 34.357 22.938 1.00 23.94 397 ALA A N 1
ATOM 2920 C CA . ALA A 1 377 ? 24.919 32.969 23.367 1.00 25.07 397 ALA A CA 1
ATOM 2921 C C . ALA A 1 377 ? 25.170 32.844 24.874 1.00 27.56 397 ALA A C 1
ATOM 2922 O O . ALA A 1 377 ? 25.704 33.772 25.511 1.00 24.17 397 ALA A O 1
ATOM 2924 N N . GLU A 1 378 ? 24.813 31.687 25.436 1.00 18.10 398 GLU A N 1
ATOM 2925 C CA . GLU A 1 378 ? 24.972 31.465 26.872 1.00 19.75 398 GLU A CA 1
ATOM 2926 C C . GLU A 1 378 ? 26.080 30.457 27.127 1.00 26.36 398 GLU A C 1
ATOM 2927 O O . GLU A 1 378 ? 26.129 29.401 26.491 1.00 21.31 398 GLU A O 1
ATOM 2933 N N . LEU A 1 379 ? 26.979 30.766 28.047 1.00 22.19 399 LEU A N 1
ATOM 2934 C CA . LEU A 1 379 ? 27.881 29.737 28.544 1.00 24.07 399 LEU A CA 1
ATOM 2935 C C . LEU A 1 379 ? 27.311 29.162 29.813 1.00 27.87 399 LEU A C 1
ATOM 2936 O O . LEU A 1 379 ? 27.114 29.899 30.806 1.00 22.49 399 LEU A O 1
ATOM 2941 N N . SER A 1 380 ? 27.040 27.853 29.809 1.00 25.57 400 SER A N 1
ATOM 2942 C CA . SER A 1 380 ? 26.582 27.228 31.046 1.00 26.39 400 SER A CA 1
ATOM 2943 C C . SER A 1 380 ? 27.521 26.140 31.546 1.00 31.84 400 SER A C 1
ATOM 2944 O O . SER A 1 380 ? 28.112 25.393 30.766 1.00 28.37 400 SER A O 1
ATOM 2947 N N . VAL A 1 381 ? 27.723 26.116 32.855 1.00 30.48 401 VAL A N 1
ATOM 2948 C CA . VAL A 1 381 ? 28.698 25.212 33.453 1.00 39.51 401 VAL A CA 1
ATOM 2949 C C . VAL A 1 381 ? 28.012 24.091 34.250 1.00 52.71 401 VAL A C 1
ATOM 2950 O O . VAL A 1 381 ? 26.949 24.298 34.833 1.00 52.19 401 VAL A O 1
ATOM 2954 N N . ILE A 1 382 ? 28.610 22.903 34.263 1.00 63.76 402 ILE A N 1
ATOM 2955 C CA . ILE A 1 382 ? 28.028 21.773 34.998 1.00 63.12 402 ILE A CA 1
ATOM 2956 C C . ILE A 1 382 ? 28.957 21.183 36.056 1.00 63.73 402 ILE A C 1
ATOM 2957 O O . ILE A 1 382 ? 30.155 21.019 35.829 1.00 64.66 402 ILE A O 1
ATOM 2962 N N . GLY B 2 5 ? 23.466 88.302 9.834 1.00 75.25 56 GLY B N 1
ATOM 2963 C CA . GLY B 2 5 ? 24.824 87.798 9.959 1.00 76.80 56 GLY B CA 1
ATOM 2964 C C . GLY B 2 5 ? 25.667 88.095 8.730 1.00 75.65 56 GLY B C 1
ATOM 2965 O O . GLY B 2 5 ? 26.784 88.608 8.822 1.00 75.68 56 GLY B O 1
ATOM 2966 N N . ASP B 2 6 ? 25.133 87.756 7.565 1.00 71.35 57 ASP B N 1
ATOM 2967 C CA . ASP B 2 6 ? 25.783 88.101 6.307 1.00 63.55 57 ASP B CA 1
ATOM 2968 C C . ASP B 2 6 ? 24.707 88.284 5.238 1.00 49.74 57 ASP B C 1
ATOM 2969 O O . ASP B 2 6 ? 24.352 87.354 4.521 1.00 41.63 57 ASP B O 1
ATOM 2974 N N . PRO B 2 7 ? 24.147 89.494 5.168 1.00 40.36 58 PRO B N 1
ATOM 2975 C CA . PRO B 2 7 ? 22.991 89.726 4.301 1.00 35.57 58 PRO B CA 1
ATOM 2976 C C . PRO B 2 7 ? 23.431 89.710 2.838 1.00 31.64 58 PRO B C 1
ATOM 2977 O O . PRO B 2 7 ? 24.587 90.027 2.563 1.00 34.81 58 PRO B O 1
ATOM 2981 N N . TYR B 2 8 ? 22.534 89.326 1.936 1.00 26.44 59 TYR B N 1
ATOM 2982 C CA . TYR B 2 8 ? 22.827 89.328 0.508 1.00 24.56 59 TYR B CA 1
ATOM 2983 C C . TYR B 2 8 ? 23.033 90.770 0.084 1.00 18.90 59 TYR B C 1
ATOM 2984 O O . TYR B 2 8 ? 22.325 91.671 0.554 1.00 25.96 59 TYR B O 1
ATOM 2993 N N . TRP B 2 9 ? 23.993 90.984 -0.797 1.00 21.53 60 TRP B N 1
ATOM 2994 C CA . TRP B 2 9 ? 24.165 92.295 -1.400 1.00 21.11 60 TRP B CA 1
ATOM 2995 C C . TRP B 2 9 ? 24.784 92.141 -2.792 1.00 23.58 60 TRP B C 1
ATOM 2996 O O . TRP B 2 9 ? 25.422 91.126 -3.073 1.00 27.11 60 TRP B O 1
ATOM 3007 N N . ALA B 2 10 ? 24.557 93.140 -3.655 1.00 21.03 61 ALA B N 1
ATOM 3008 C CA . ALA B 2 10 ? 25.046 93.124 -5.045 1.00 22.88 61 ALA B CA 1
ATOM 3009 C C . ALA B 2 10 ? 25.442 94.527 -5.511 1.00 26.94 61 ALA B C 1
ATOM 3010 O O . ALA B 2 10 ? 25.169 95.520 -4.835 1.00 27.52 61 ALA B O 1
ATOM 3012 N N . TYR B 2 11 ? 26.106 94.599 -6.662 1.00 26.28 62 TYR B N 1
ATOM 3013 C CA . TYR B 2 11 ? 26.558 95.871 -7.198 1.00 24.64 62 TYR B CA 1
ATOM 3014 C C . TYR B 2 11 ? 25.501 96.579 -8.032 1.00 24.33 62 TYR B C 1
ATOM 3015 O O . TYR B 2 11 ? 25.773 97.615 -8.619 1.00 26.92 62 TYR B O 1
ATOM 3024 N N . SER B 2 12 ? 24.295 96.033 -8.074 1.00 25.48 63 SER B N 1
ATOM 3025 C CA . SER B 2 12 ? 23.170 96.692 -8.743 1.00 27.79 63 SER B CA 1
ATOM 3026 C C . SER B 2 12 ? 21.889 95.967 -8.351 1.00 26.71 63 SER B C 1
ATOM 3027 O O . SER B 2 12 ? 21.941 94.924 -7.713 1.00 25.98 63 SER B O 1
ATOM 3030 N N . GLY B 2 13 ? 20.732 96.493 -8.734 1.00 29.65 64 GLY B N 1
ATOM 3031 C CA . GLY B 2 13 ? 19.493 95.788 -8.445 1.00 29.65 64 GLY B CA 1
ATOM 3032 C C . GLY B 2 13 ? 18.890 96.184 -7.102 1.00 35.35 64 GLY B C 1
ATOM 3033 O O . GLY B 2 13 ? 19.259 97.220 -6.533 1.00 31.87 64 GLY B O 1
ATOM 3034 N N . ALA B 2 14 ? 17.956 95.370 -6.603 1.00 27.70 65 ALA B N 1
ATOM 3035 C CA . ALA B 2 14 ? 17.196 95.703 -5.390 1.00 30.95 65 ALA B CA 1
ATOM 3036 C C . ALA B 2 14 ? 18.099 95.653 -4.168 1.00 34.09 65 ALA B C 1
ATOM 3037 O O . ALA B 2 14 ? 17.820 96.282 -3.154 1.00 27.08 65 ALA B O 1
ATOM 3039 N N . TYR B 2 15 ? 19.193 94.911 -4.279 1.00 25.77 66 TYR B N 1
ATOM 3040 C CA . TYR B 2 15 ? 20.179 94.838 -3.203 1.00 26.93 66 TYR B CA 1
ATOM 3041 C C . TYR B 2 15 ? 21.457 95.565 -3.600 1.00 26.18 66 TYR B C 1
ATOM 3042 O O . TYR B 2 15 ? 22.521 95.260 -3.100 1.00 24.32 66 TYR B O 1
ATOM 3051 N N . GLY B 2 16 ? 21.328 96.564 -4.479 1.00 24.90 67 GLY B N 1
ATOM 3052 C CA . GLY B 2 16 ? 22.474 97.366 -4.910 1.00 25.19 67 GLY B CA 1
ATOM 3053 C C . GLY B 2 16 ? 22.998 98.353 -3.857 1.00 22.21 67 GLY B C 1
ATOM 3054 O O . GLY B 2 16 ? 22.425 98.495 -2.776 1.00 19.22 67 GLY B O 1
ATOM 3055 N N . PRO B 2 17 ? 24.105 99.040 -4.171 1.00 22.08 68 PRO B N 1
ATOM 3056 C CA . PRO B 2 17 ? 24.792 99.874 -3.189 1.00 23.21 68 PRO B CA 1
ATOM 3057 C C . PRO B 2 17 ? 23.872 100.894 -2.493 1.00 24.55 68 PRO B C 1
ATOM 3058 O O . PRO B 2 17 ? 23.997 101.130 -1.286 1.00 23.34 68 PRO B O 1
ATOM 3062 N N . GLU B 2 18 ? 22.933 101.476 -3.220 1.00 23.14 69 GLU B N 1
ATOM 3063 C CA . GLU B 2 18 ? 22.063 102.457 -2.574 1.00 30.09 69 GLU B CA 1
ATOM 3064 C C . GLU B 2 18 ? 21.245 101.809 -1.444 1.00 21.79 69 GLU B C 1
ATOM 3065 O O . GLU B 2 18 ? 20.742 102.476 -0.546 1.00 24.44 69 GLU B O 1
ATOM 3071 N N . HIS B 2 19 ? 21.135 100.490 -1.472 1.00 29.89 70 HIS B N 1
ATOM 3072 C CA . HIS B 2 19 ? 20.222 99.794 -0.570 1.00 25.71 70 HIS B CA 1
ATOM 3073 C C . HIS B 2 19 ? 20.949 99.000 0.535 1.00 28.60 70 HIS B C 1
ATOM 3074 O O . HIS B 2 19 ? 20.300 98.406 1.405 1.00 23.74 70 HIS B O 1
ATOM 3081 N N . TRP B 2 20 ? 22.280 98.967 0.482 1.00 28.67 71 TRP B N 1
ATOM 3082 C CA . TRP B 2 20 ? 23.060 98.182 1.437 1.00 27.07 71 TRP B CA 1
ATOM 3083 C C . TRP B 2 20 ? 22.686 98.564 2.867 1.00 29.49 71 TRP B C 1
ATOM 3084 O O . TRP B 2 20 ? 22.610 97.716 3.757 1.00 27.64 71 TRP B O 1
ATOM 3095 N N . VAL B 2 21 ? 22.459 99.855 3.072 1.00 24.51 72 VAL B N 1
ATOM 3096 C CA . VAL B 2 21 ? 22.194 100.374 4.422 1.00 26.75 72 VAL B CA 1
ATOM 3097 C C . VAL B 2 21 ? 20.968 99.725 5.065 1.00 30.62 72 VAL B C 1
ATOM 3098 O O . VAL B 2 21 ? 20.887 99.569 6.282 1.00 33.23 72 VAL B O 1
ATOM 3102 N N . THR B 2 22 ? 20.027 99.305 4.234 1.00 33.86 73 THR B N 1
ATOM 3103 C CA . THR B 2 22 ? 18.832 98.657 4.724 1.00 34.06 73 THR B CA 1
ATOM 3104 C C . THR B 2 22 ? 19.156 97.382 5.482 1.00 33.12 73 THR B C 1
ATOM 3105 O O . THR B 2 22 ? 18.457 97.036 6.423 1.00 37.45 73 THR B O 1
ATOM 3109 N N . SER B 2 23 ? 20.221 96.686 5.103 1.00 26.06 74 SER B N 1
ATOM 3110 C CA . SER B 2 23 ? 20.560 95.468 5.833 1.00 27.79 74 SER B CA 1
ATOM 3111 C C . SER B 2 23 ? 21.867 95.562 6.584 1.00 27.16 74 SER B C 1
ATOM 3112 O O . SER B 2 23 ? 22.182 94.698 7.400 1.00 26.83 74 SER B O 1
ATOM 3115 N N . SER B 2 24 ? 22.666 96.566 6.243 1.00 26.29 75 SER B N 1
ATOM 3116 C CA . SER B 2 24 ? 23.979 96.730 6.851 1.00 32.90 75 SER B CA 1
ATOM 3117 C C . SER B 2 24 ? 24.139 98.200 7.222 1.00 25.69 75 SER B C 1
ATOM 3118 O O . SER B 2 24 ? 24.677 98.986 6.462 1.00 26.12 75 SER B O 1
ATOM 3121 N N . VAL B 2 25 ? 23.642 98.550 8.408 1.00 22.16 76 VAL B N 1
ATOM 3122 C CA . VAL B 2 25 ? 23.402 99.933 8.753 1.00 26.42 76 VAL B CA 1
ATOM 3123 C C . VAL B 2 25 ? 24.675 100.748 8.761 1.00 26.87 76 VAL B C 1
ATOM 3124 O O . VAL B 2 25 ? 24.621 101.972 8.614 1.00 23.34 76 VAL B O 1
ATOM 3128 N N . SER B 2 26 ? 25.823 100.105 8.964 1.00 24.36 77 SER B N 1
ATOM 3129 C CA . SER B 2 26 ? 27.064 100.889 8.977 1.00 31.11 77 SER B CA 1
ATOM 3130 C C . SER B 2 26 ? 27.422 101.434 7.589 1.00 31.38 77 SER B C 1
ATOM 3131 O O . SER B 2 26 ? 28.247 102.351 7.476 1.00 28.64 77 SER B O 1
ATOM 3134 N N . CYS B 2 27 ? 26.797 100.902 6.541 1.00 22.12 78 CYS B N 1
ATOM 3135 C CA . CYS B 2 27 ? 27.062 101.446 5.204 1.00 21.85 78 CYS B CA 1
ATOM 3136 C C . CYS B 2 27 ? 26.494 102.840 5.101 1.00 28.86 78 CYS B C 1
ATOM 3137 O O . CYS B 2 27 ? 26.769 103.559 4.146 1.00 31.35 78 CYS B O 1
ATOM 3140 N N . GLY B 2 28 ? 25.713 103.229 6.104 1.00 24.60 79 GLY B N 1
ATOM 3141 C CA . GLY B 2 28 ? 25.169 104.581 6.149 1.00 23.00 79 GLY B CA 1
ATOM 3142 C C . GLY B 2 28 ? 25.999 105.551 6.969 1.00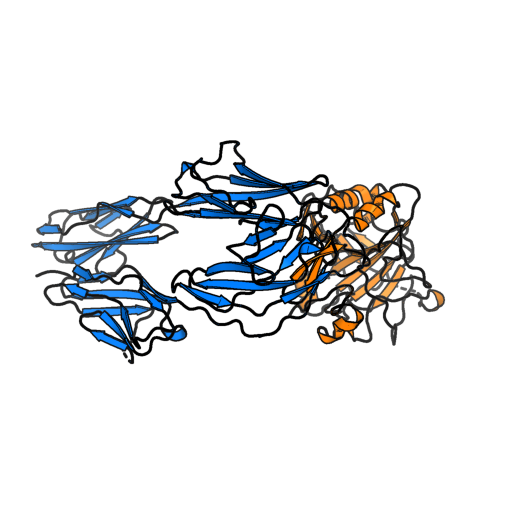 27.25 79 GLY B C 1
ATOM 3143 O O . GLY B 2 28 ? 25.568 106.680 7.204 1.00 30.41 79 GLY B O 1
ATOM 3144 N N . GLY B 2 29 ? 27.193 105.138 7.391 1.00 31.72 80 GLY B N 1
ATOM 3145 C CA . GLY B 2 29 ? 28.025 105.964 8.264 1.00 27.27 80 GLY B CA 1
ATOM 3146 C C . GLY B 2 29 ? 28.500 107.247 7.583 1.00 26.39 80 GLY B C 1
ATOM 3147 O O . GLY B 2 29 ? 28.180 107.489 6.422 1.00 25.01 80 GLY B O 1
ATOM 3148 N N . SER B 2 30 ? 29.275 108.049 8.307 1.00 27.95 81 SER B N 1
ATOM 3149 C CA . SER B 2 30 ? 29.739 109.342 7.806 1.00 29.05 81 SER B CA 1
ATOM 3150 C C . SER B 2 30 ? 31.256 109.323 7.594 1.00 31.58 81 SER B C 1
ATOM 3151 O O . SER B 2 30 ? 31.866 110.335 7.225 1.00 35.67 81 SER B O 1
ATOM 3154 N N . HIS B 2 31 ? 31.856 108.157 7.804 1.00 27.95 82 HIS B N 1
ATOM 3155 C CA . HIS B 2 31 ? 33.271 107.964 7.546 1.00 29.13 82 HIS B CA 1
ATOM 3156 C C . HIS B 2 31 ? 33.445 106.855 6.511 1.00 24.96 82 HIS B C 1
ATOM 3157 O O . HIS B 2 31 ? 34.248 105.939 6.675 1.00 26.34 82 HIS B O 1
ATOM 3164 N N . GLN B 2 32 ? 32.700 106.957 5.427 1.00 29.01 83 GLN B N 1
ATOM 3165 C CA . GLN B 2 32 ? 32.602 105.878 4.458 1.00 23.89 83 GLN B CA 1
ATOM 3166 C C . GLN B 2 32 ? 33.643 106.023 3.345 1.00 24.99 83 GLN B C 1
ATOM 3167 O O . GLN B 2 32 ? 34.221 107.104 3.150 1.00 27.79 83 GLN B O 1
ATOM 3173 N N . SER B 2 33 ? 33.900 104.919 2.654 1.00 22.27 84 SER B N 1
ATOM 3174 C CA . SER B 2 33 ? 34.753 104.861 1.466 1.00 22.72 84 SER B CA 1
ATOM 3175 C C . SER B 2 33 ? 33.988 104.240 0.288 1.00 21.69 84 SER B C 1
ATOM 3176 O O . SER B 2 33 ? 33.069 103.455 0.484 1.00 20.39 84 SER B O 1
ATOM 3179 N N . PRO B 2 34 ? 34.404 104.554 -0.948 1.00 20.88 85 PRO B N 1
ATOM 3180 C CA . PRO B 2 34 ? 35.555 105.380 -1.302 1.00 20.67 85 PRO B CA 1
ATOM 3181 C C . PRO B 2 34 ? 35.154 106.848 -1.537 1.00 26.89 85 PRO B C 1
ATOM 3182 O O . PRO B 2 34 ? 33.990 107.219 -1.462 1.00 26.81 85 PRO B O 1
ATOM 3186 N N . ILE B 2 35 ? 36.142 107.672 -1.850 1.00 24.49 86 ILE B N 1
ATOM 3187 C CA . ILE B 2 35 ? 35.922 109.087 -1.996 1.00 23.19 86 ILE B CA 1
ATOM 3188 C C . ILE B 2 35 ? 36.655 109.620 -3.200 1.00 27.42 86 ILE B C 1
ATOM 3189 O O . ILE B 2 35 ? 37.577 108.981 -3.702 1.00 22.15 86 ILE B O 1
ATOM 3194 N N . ASP B 2 36 ? 36.228 110.791 -3.674 1.00 24.14 87 ASP B N 1
ATOM 3195 C CA . ASP B 2 36 ? 37.023 111.556 -4.613 1.00 22.78 87 ASP B CA 1
ATOM 3196 C C . ASP B 2 36 ? 38.024 112.363 -3.792 1.00 25.93 87 ASP B C 1
ATOM 3197 O O . ASP B 2 36 ? 37.680 112.936 -2.763 1.00 31.47 87 ASP B O 1
ATOM 3202 N N . ILE B 2 37 ? 39.274 112.363 -4.220 1.00 23.73 88 ILE B N 1
ATOM 3203 C CA . ILE B 2 37 ? 40.312 113.067 -3.505 1.00 26.80 88 ILE B CA 1
ATOM 3204 C C . ILE B 2 37 ? 40.704 114.333 -4.264 1.00 27.33 88 ILE B C 1
ATOM 3205 O O . ILE B 2 37 ? 41.296 114.255 -5.346 1.00 29.68 88 ILE B O 1
ATOM 3210 N N . LEU B 2 38 ? 40.385 115.496 -3.686 1.00 27.93 89 LEU B N 1
ATOM 3211 C CA . LEU B 2 38 ? 40.765 116.776 -4.303 1.00 26.46 89 LEU B CA 1
ATOM 3212 C C . LEU B 2 38 ? 42.117 117.218 -3.768 1.00 30.56 89 LEU B C 1
ATOM 3213 O O . LEU B 2 38 ? 42.272 117.543 -2.580 1.00 37.37 89 LEU B O 1
ATOM 3218 N N . ASP B 2 39 ? 43.100 117.219 -4.650 1.00 32.60 90 ASP B N 1
ATOM 3219 C CA . ASP B 2 39 ? 44.486 117.346 -4.240 1.00 35.50 90 ASP B CA 1
ATOM 3220 C C . ASP B 2 39 ? 44.746 118.633 -3.479 1.00 41.82 90 ASP B C 1
ATOM 3221 O O . ASP B 2 39 ? 45.520 118.656 -2.512 1.00 38.84 90 ASP B O 1
ATOM 3226 N N . HIS B 2 40 ? 44.091 119.702 -3.926 1.00 46.71 91 HIS B N 1
ATOM 3227 C CA . HIS B 2 40 ? 44.293 121.031 -3.356 1.00 49.61 91 HIS B CA 1
ATOM 3228 C C . HIS B 2 40 ? 43.714 121.165 -1.949 1.00 45.41 91 HIS B C 1
ATOM 3229 O O . HIS B 2 40 ? 43.941 122.162 -1.284 1.00 49.00 91 HIS B O 1
ATOM 3236 N N . HIS B 2 41 ? 42.984 120.146 -1.500 1.00 36.33 92 HIS B N 1
ATOM 3237 C CA . HIS B 2 41 ? 42.385 120.146 -0.166 1.00 44.01 92 HIS B CA 1
ATOM 3238 C C . HIS B 2 41 ? 43.091 119.189 0.785 1.00 43.25 92 HIS B C 1
ATOM 3239 O O . HIS B 2 41 ? 42.750 119.114 1.957 1.00 41.65 92 HIS B O 1
ATOM 3246 N N . ALA B 2 42 ? 44.067 118.453 0.275 1.00 43.26 93 ALA B N 1
ATOM 3247 C CA . ALA B 2 42 ? 44.755 117.478 1.095 1.00 46.89 93 ALA B CA 1
ATOM 3248 C C . ALA B 2 42 ? 45.905 118.148 1.817 1.00 45.19 93 ALA B C 1
ATOM 3249 O O . ALA B 2 42 ? 46.663 118.896 1.208 1.00 45.60 93 ALA B O 1
ATOM 3251 N N . ARG B 2 43 ? 46.032 117.874 3.111 1.00 40.31 94 ARG B N 1
ATOM 3252 C CA . ARG B 2 43 ? 47.123 118.433 3.906 1.00 46.03 94 ARG B CA 1
ATOM 3253 C C . ARG B 2 43 ? 48.407 117.646 3.732 1.00 47.87 94 ARG B C 1
ATOM 3254 O O . ARG B 2 43 ? 48.392 116.467 3.376 1.00 48.24 94 ARG B O 1
ATOM 3262 N N . VAL B 2 44 ? 49.514 118.312 4.024 1.00 49.67 95 VAL B N 1
ATOM 3263 C CA . VAL B 2 44 ? 50.843 117.724 3.949 1.00 57.86 95 VAL B CA 1
ATOM 3264 C C . VAL B 2 44 ? 51.300 117.120 5.290 1.00 62.00 95 VAL B C 1
ATOM 3265 O O . VAL B 2 44 ? 51.580 115.918 5.383 1.00 64.62 95 VAL B O 1
ATOM 3269 N N . TYR B 2 48 ? 55.214 112.267 9.169 1.00 77.19 99 TYR B N 1
ATOM 3270 C CA . TYR B 2 48 ? 55.014 111.103 8.302 1.00 85.63 99 TYR B CA 1
ATOM 3271 C C . TYR B 2 48 ? 56.306 110.354 7.997 1.00 88.20 99 TYR B C 1
ATOM 3272 O O . TYR B 2 48 ? 57.112 110.825 7.193 1.00 86.53 99 TYR B O 1
ATOM 3281 N N . GLN B 2 49 ? 56.500 109.189 8.617 1.00 88.15 100 GLN B N 1
ATOM 3282 C CA . GLN B 2 49 ? 57.651 108.350 8.282 1.00 85.88 100 GLN B CA 1
ATOM 3283 C C . GLN B 2 49 ? 57.522 107.891 6.838 1.00 71.97 100 GLN B C 1
ATOM 3284 O O . GLN B 2 49 ? 56.420 107.858 6.291 1.00 69.65 100 GLN B O 1
ATOM 3290 N N . GLU B 2 50 ? 58.638 107.527 6.218 1.00 63.36 101 GLU B N 1
ATOM 3291 C CA . GLU B 2 50 ? 58.588 107.068 4.839 1.00 60.09 101 GLU B CA 1
ATOM 3292 C C . GLU B 2 50 ? 57.838 105.747 4.740 1.00 53.75 101 GLU B C 1
ATOM 3293 O O . GLU B 2 50 ? 57.889 104.917 5.644 1.00 49.66 101 GLU B O 1
ATOM 3299 N N . LEU B 2 51 ? 57.126 105.562 3.641 1.00 52.21 102 LEU B N 1
ATOM 3300 C CA . LEU B 2 51 ? 56.502 104.281 3.352 1.00 47.80 102 LEU B CA 1
ATOM 3301 C C . LEU B 2 51 ? 57.585 103.250 3.103 1.00 47.34 102 LEU B C 1
ATOM 3302 O O . LEU B 2 51 ? 58.379 103.387 2.180 1.00 53.51 102 LEU B O 1
ATOM 3307 N N . GLN B 2 52 ? 57.621 102.207 3.916 1.00 44.69 103 GLN B N 1
ATOM 3308 C CA . GLN B 2 52 ? 58.570 101.130 3.665 1.00 43.21 103 GLN B CA 1
ATOM 3309 C C . GLN B 2 52 ? 57.823 99.846 3.400 1.00 38.57 103 GLN B C 1
ATOM 3310 O O . GLN B 2 52 ? 56.919 99.486 4.164 1.00 34.22 103 GLN B O 1
ATOM 3316 N N . LEU B 2 53 ? 58.208 99.163 2.324 1.00 36.84 104 LEU B N 1
ATOM 3317 C CA . LEU B 2 53 ? 57.655 97.851 2.009 1.00 40.10 104 LEU B CA 1
ATOM 3318 C C . LEU B 2 53 ? 58.667 96.803 2.414 1.00 38.04 104 LEU B C 1
ATOM 3319 O O . LEU B 2 53 ? 59.874 97.016 2.311 1.00 37.81 104 LEU B O 1
ATOM 3324 N N . ASP B 2 54 ? 58.180 95.656 2.854 1.00 36.28 105 ASP B N 1
ATOM 3325 C CA . ASP B 2 54 ? 59.071 94.585 3.262 1.00 38.41 105 ASP B CA 1
ATOM 3326 C C . ASP B 2 54 ? 58.482 93.311 2.686 1.00 38.59 105 ASP B C 1
ATOM 3327 O O . ASP B 2 54 ? 57.324 92.989 2.972 1.00 38.04 105 ASP B O 1
ATOM 3332 N N . GLY B 2 55 ? 59.260 92.618 1.850 1.00 35.09 106 GLY B N 1
ATOM 3333 C CA . GLY B 2 55 ? 58.834 91.359 1.254 1.00 34.69 106 GLY B CA 1
ATOM 3334 C C . GLY B 2 55 ? 58.228 91.485 -0.147 1.00 31.36 106 GLY B C 1
ATOM 3335 O O . GLY B 2 55 ? 58.118 90.478 -0.864 1.00 27.65 106 GLY B O 1
ATOM 3336 N N . PHE B 2 56 ? 57.858 92.711 -0.538 1.00 27.74 107 PHE B N 1
ATOM 3337 C CA . PHE B 2 56 ? 57.131 92.951 -1.797 1.00 29.92 107 PHE B CA 1
ATOM 3338 C C . PHE B 2 56 ? 57.882 92.553 -3.066 1.00 29.46 107 PHE B C 1
ATOM 3339 O O . PHE B 2 56 ? 57.253 92.328 -4.104 1.00 30.53 107 PHE B O 1
ATOM 3347 N N . ASP B 2 57 ? 59.212 92.518 -2.987 1.00 29.73 108 ASP B N 1
ATOM 3348 C CA . ASP B 2 57 ? 60.060 92.138 -4.124 1.00 35.05 108 ASP B CA 1
ATOM 3349 C C . ASP B 2 57 ? 60.308 90.633 -4.207 1.00 34.29 108 ASP B C 1
ATOM 3350 O O . ASP B 2 57 ? 60.853 90.160 -5.203 1.00 37.84 108 ASP B O 1
ATOM 3355 N N . ASN B 2 58 ? 59.965 89.897 -3.154 1.00 32.45 109 ASN B N 1
ATOM 3356 C CA . ASN B 2 58 ? 60.141 88.444 -3.171 1.00 37.37 109 ASN B CA 1
ATOM 3357 C C . ASN B 2 58 ? 59.123 87.819 -4.117 1.00 32.37 109 ASN B C 1
ATOM 3358 O O . ASN B 2 58 ? 57.976 88.265 -4.168 1.00 29.80 109 ASN B O 1
ATOM 3363 N N . GLU B 2 59 ? 59.532 86.785 -4.842 1.00 35.03 110 GLU B N 1
ATOM 3364 C CA . GLU B 2 59 ? 58.609 86.032 -5.694 1.00 38.51 110 GLU B CA 1
ATOM 3365 C C . GLU B 2 59 ? 57.513 85.401 -4.881 1.00 26.27 110 GLU B C 1
ATOM 3366 O O . GLU B 2 59 ? 57.798 84.819 -3.868 1.00 27.65 110 GLU B O 1
ATOM 3372 N N . SER B 2 60 ? 56.264 85.485 -5.343 1.00 22.90 111 SER B N 1
ATOM 3373 C CA . SER B 2 60 ? 55.163 84.809 -4.651 1.00 30.20 111 SER B CA 1
ATOM 3374 C C . SER B 2 60 ? 55.384 83.280 -4.710 1.00 36.02 111 SER B C 1
ATOM 3375 O O . SER B 2 60 ? 55.968 82.773 -5.659 1.00 31.26 111 SER B O 1
ATOM 3378 N N . SER B 2 61 ? 54.922 82.566 -3.690 1.00 35.57 112 SER B N 1
ATOM 3379 C CA . SER B 2 61 ? 55.055 81.105 -3.627 1.00 41.21 112 SER B CA 1
ATOM 3380 C C . SER B 2 61 ? 53.966 80.416 -4.441 1.00 35.83 112 SER B C 1
ATOM 3381 O O . SER B 2 61 ? 52.978 81.039 -4.812 1.00 30.37 112 SER B O 1
ATOM 3384 N N . ASN B 2 62 ? 54.144 79.126 -4.698 1.00 42.49 113 ASN B N 1
ATOM 3385 C CA . ASN B 2 62 ? 53.193 78.353 -5.492 1.00 49.68 113 ASN B CA 1
ATOM 3386 C C . ASN B 2 62 ? 51.898 78.079 -4.747 1.00 45.99 113 ASN B C 1
ATOM 3387 O O . ASN B 2 62 ? 50.943 77.572 -5.320 1.00 54.89 113 ASN B O 1
ATOM 3392 N N . LYS B 2 63 ? 51.878 78.404 -3.464 1.00 45.26 114 LYS B N 1
ATOM 3393 C CA . LYS B 2 63 ? 50.689 78.206 -2.650 1.00 49.70 114 LYS B CA 1
ATOM 3394 C C . LYS B 2 63 ? 49.725 79.371 -2.795 1.00 41.11 114 LYS B C 1
ATOM 3395 O O . LYS B 2 63 ? 48.578 79.280 -2.378 1.00 37.08 114 LYS B O 1
ATOM 3401 N N . THR B 2 64 ? 50.194 80.481 -3.353 1.00 37.27 115 THR B N 1
ATOM 3402 C CA . THR B 2 64 ? 49.315 81.643 -3.492 1.00 26.63 115 THR B CA 1
ATOM 3403 C C . THR B 2 64 ? 48.220 81.312 -4.516 1.00 26.63 115 THR B C 1
ATOM 3404 O O . THR B 2 64 ? 48.479 80.677 -5.530 1.00 28.60 115 THR B O 1
ATOM 3408 N N . TRP B 2 65 ? 46.987 81.698 -4.223 1.00 28.13 116 TRP B N 1
ATOM 3409 C CA . TRP B 2 65 ? 45.898 81.337 -5.108 1.00 30.59 116 TRP B CA 1
ATOM 3410 C C . TRP B 2 65 ? 44.840 82.436 -5.310 1.00 30.98 116 TRP B C 1
ATOM 3411 O O . TRP B 2 65 ? 44.761 83.417 -4.559 1.00 31.92 116 TRP B O 1
ATOM 3422 N N . MET B 2 66 ? 44.017 82.238 -6.329 1.00 21.94 117 MET B N 1
ATOM 3423 C CA . MET B 2 66 ? 43.065 83.241 -6.757 1.00 21.21 117 MET B CA 1
ATOM 3424 C C . MET B 2 66 ? 41.679 82.644 -6.777 1.00 25.20 117 MET B C 1
ATOM 3425 O O . MET B 2 66 ? 41.505 81.493 -7.199 1.00 27.09 117 MET B O 1
ATOM 3430 N N . LYS B 2 67 ? 40.692 83.420 -6.331 1.00 23.12 118 LYS B N 1
ATOM 3431 C CA . LYS B 2 67 ? 39.319 82.935 -6.246 1.00 20.93 118 LYS B CA 1
ATOM 3432 C C . LYS B 2 67 ? 38.356 83.922 -6.867 1.00 20.80 118 LYS B C 1
ATOM 3433 O O . LYS B 2 67 ? 38.476 85.124 -6.640 1.00 22.76 118 LYS B O 1
ATOM 3439 N N . ASN B 2 68 ? 37.398 83.430 -7.644 1.00 18.18 119 ASN B N 1
ATOM 3440 C CA . ASN B 2 68 ? 36.302 84.296 -8.085 1.00 20.05 119 ASN B CA 1
ATOM 3441 C C . ASN B 2 68 ? 35.257 84.283 -6.980 1.00 24.73 119 ASN B C 1
ATOM 3442 O O . ASN B 2 68 ? 34.598 83.263 -6.801 1.00 19.95 119 ASN B O 1
ATOM 3447 N N . THR B 2 69 ? 35.093 85.388 -6.232 1.00 19.90 120 THR B N 1
ATOM 3448 C CA . THR B 2 69 ? 34.181 85.346 -5.064 1.00 18.26 120 THR B CA 1
ATOM 3449 C C . THR B 2 69 ? 32.751 85.687 -5.422 1.00 20.35 120 THR B C 1
ATOM 3450 O O . THR B 2 69 ? 31.879 85.669 -4.558 1.00 20.30 120 THR B O 1
ATOM 3454 N N . GLY B 2 70 ? 32.506 86.031 -6.680 1.00 21.68 121 GLY B N 1
ATOM 3455 C CA . GLY B 2 70 ? 31.193 86.520 -7.071 1.00 22.74 121 GLY B CA 1
ATOM 3456 C C . GLY B 2 70 ? 31.068 88.040 -6.946 1.00 23.33 121 GLY B C 1
ATOM 3457 O O . GLY B 2 70 ? 30.243 88.662 -7.627 1.00 21.16 121 GLY B O 1
ATOM 3458 N N . LYS B 2 71 ? 31.898 88.648 -6.096 1.00 17.38 122 LYS B N 1
ATOM 3459 C CA . LYS B 2 71 ? 31.896 90.106 -5.951 1.00 15.55 122 LYS B CA 1
ATOM 3460 C C . LYS B 2 71 ? 33.122 90.749 -6.639 1.00 22.86 122 LYS B C 1
ATOM 3461 O O . LYS B 2 71 ? 33.100 91.912 -7.063 1.00 20.77 122 LYS B O 1
ATOM 3467 N N . THR B 2 72 ? 34.191 89.967 -6.720 1.00 24.28 123 THR B N 1
ATOM 3468 C CA . THR B 2 72 ? 35.478 90.377 -7.237 1.00 21.23 123 THR B CA 1
ATOM 3469 C C . THR B 2 72 ? 36.296 89.105 -7.505 1.00 21.18 123 THR B C 1
ATOM 3470 O O . THR B 2 72 ? 35.840 87.983 -7.283 1.00 22.82 123 THR B O 1
ATOM 3474 N N . VAL B 2 73 ? 37.502 89.284 -7.998 1.00 17.72 124 VAL B N 1
ATOM 3475 C CA . VAL B 2 73 ? 38.432 88.178 -8.049 1.00 20.89 124 VAL B CA 1
ATOM 3476 C C . VAL B 2 73 ? 39.432 88.518 -6.953 1.00 25.08 124 VAL B C 1
ATOM 3477 O O . VAL B 2 73 ? 39.935 89.661 -6.893 1.00 23.11 124 VAL B O 1
ATOM 3481 N N . ALA B 2 74 ? 39.665 87.554 -6.057 1.00 20.59 125 ALA B N 1
ATOM 3482 C CA . ALA B 2 74 ? 40.538 87.758 -4.909 1.00 19.41 125 ALA B CA 1
ATOM 3483 C C . ALA B 2 74 ? 41.813 86.940 -4.990 1.00 27.35 125 ALA B C 1
ATOM 3484 O O . ALA B 2 74 ? 41.802 85.780 -5.389 1.00 29.57 125 ALA B O 1
ATOM 3486 N N . ILE B 2 75 ? 42.922 87.538 -4.577 1.00 22.87 126 ILE B N 1
ATOM 3487 C CA . ILE B 2 75 ? 44.152 86.781 -4.453 1.00 22.18 126 ILE B CA 1
ATOM 3488 C C . ILE B 2 75 ? 44.472 86.576 -2.973 1.00 24.09 126 ILE B C 1
ATOM 3489 O O . ILE B 2 75 ? 44.713 87.533 -2.242 1.00 24.30 126 ILE B O 1
ATOM 3494 N N . LEU B 2 76 ? 44.436 85.317 -2.529 1.00 22.58 127 LEU B N 1
ATOM 3495 C CA . LEU B 2 76 ? 44.802 84.933 -1.159 1.00 28.19 127 LEU B CA 1
ATOM 3496 C C . LEU B 2 76 ? 46.298 84.818 -1.017 1.00 27.95 127 LEU B C 1
ATOM 3497 O O . LEU B 2 76 ? 46.884 83.855 -1.497 1.00 22.52 127 LEU B O 1
ATOM 3502 N N . LEU B 2 77 ? 46.930 85.775 -0.349 1.00 25.02 128 LEU B N 1
ATOM 3503 C CA . LEU B 2 77 ? 48.392 85.788 -0.316 1.00 24.90 128 LEU B CA 1
ATOM 3504 C C . LEU B 2 77 ? 48.933 84.799 0.713 1.00 34.40 128 LEU B C 1
ATOM 3505 O O . LEU B 2 77 ? 48.403 84.692 1.817 1.00 39.88 128 LEU B O 1
ATOM 3510 N N . LYS B 2 78 ? 49.988 84.078 0.352 1.00 37.76 129 LYS B N 1
ATOM 3511 C CA . LYS B 2 78 ? 50.497 83.023 1.213 1.00 44.22 129 LYS B CA 1
ATOM 3512 C C . LYS B 2 78 ? 51.901 83.331 1.723 1.00 46.71 129 LYS B C 1
ATOM 3513 O O . LYS B 2 78 ? 52.425 82.627 2.578 1.00 54.48 129 LYS B O 1
ATOM 3519 N N . ASP B 2 79 ? 52.493 84.401 1.207 1.00 40.25 130 ASP B N 1
ATOM 3520 C CA . ASP B 2 79 ? 53.773 84.891 1.695 1.00 39.76 130 ASP B CA 1
ATOM 3521 C C . ASP B 2 79 ? 53.573 86.063 2.643 1.00 36.61 130 ASP B C 1
ATOM 3522 O O . ASP B 2 79 ? 52.474 86.613 2.749 1.00 27.70 130 ASP B O 1
ATOM 3527 N N . ASP B 2 80 ? 54.675 86.451 3.276 1.00 28.32 131 ASP B N 1
ATOM 3528 C CA . ASP B 2 80 ? 54.731 87.553 4.210 1.00 34.24 131 ASP B CA 1
ATOM 3529 C C . ASP B 2 80 ? 55.115 88.868 3.504 1.00 35.14 131 ASP B C 1
ATOM 3530 O O . ASP B 2 80 ? 56.219 89.022 3.001 1.00 40.79 131 ASP B O 1
ATOM 3535 N N . TYR B 2 81 ? 54.177 89.798 3.463 1.00 31.84 132 TYR B N 1
ATOM 3536 C CA . TYR B 2 81 ? 54.426 91.131 2.944 1.00 29.45 132 TYR B CA 1
ATOM 3537 C C . TYR B 2 81 ? 53.993 92.136 4.007 1.00 35.51 132 TYR B C 1
ATOM 3538 O O . TYR B 2 81 ? 52.894 92.028 4.560 1.00 34.31 132 TYR B O 1
ATOM 3547 N N . PHE B 2 82 ? 54.837 93.125 4.272 1.00 24.24 133 PHE B N 1
ATOM 3548 C CA . PHE B 2 82 ? 54.570 94.031 5.378 1.00 30.51 133 PHE B CA 1
ATOM 3549 C C . PHE B 2 82 ? 54.719 95.469 4.926 1.00 36.76 133 PHE B C 1
ATOM 3550 O O . PHE B 2 82 ? 55.511 95.765 4.030 1.00 34.38 133 PHE B O 1
ATOM 3558 N N . VAL B 2 83 ? 53.971 96.368 5.552 1.00 33.27 134 VAL B N 1
ATOM 3559 C CA . VAL B 2 83 ? 54.127 97.781 5.236 1.00 31.10 134 VAL B CA 1
ATOM 3560 C C . VAL B 2 83 ? 54.163 98.559 6.547 1.00 33.52 134 VAL B C 1
ATOM 3561 O O . VAL B 2 83 ? 53.501 98.182 7.518 1.00 33.48 134 VAL B O 1
ATOM 3565 N N . SER B 2 84 ? 54.967 99.616 6.579 1.00 28.83 135 SER B N 1
ATOM 3566 C CA . SER B 2 84 ? 55.025 100.490 7.742 1.00 34.36 135 SER B CA 1
ATOM 3567 C C . SER B 2 84 ? 55.296 101.911 7.288 1.00 33.18 135 SER B C 1
ATOM 3568 O O . SER B 2 84 ? 55.591 102.155 6.118 1.00 37.05 135 SER B O 1
ATOM 3571 N N . GLY B 2 85 ? 55.173 102.857 8.215 1.00 44.77 136 GLY B N 1
ATOM 3572 C CA . GLY B 2 85 ? 55.276 104.261 7.870 1.00 45.08 136 GLY B CA 1
ATOM 3573 C C . GLY B 2 85 ? 53.950 104.852 7.427 1.00 47.56 136 GLY B C 1
ATOM 3574 O O . GLY B 2 85 ? 52.875 104.326 7.742 1.00 42.51 136 GLY B O 1
ATOM 3575 N N . ALA B 2 86 ? 54.036 105.974 6.717 1.00 57.13 137 ALA B N 1
ATOM 3576 C CA . ALA B 2 86 ? 52.868 106.655 6.158 1.00 56.47 137 ALA B CA 1
ATOM 3577 C C . ALA B 2 86 ? 51.766 106.884 7.183 1.00 56.79 137 ALA B C 1
ATOM 3578 O O . ALA B 2 86 ? 50.592 106.812 6.848 1.00 60.69 137 ALA B O 1
ATOM 3580 N N . GLY B 2 87 ? 52.146 107.160 8.425 1.00 56.83 138 GLY B N 1
ATOM 3581 C CA . GLY B 2 87 ? 51.179 107.367 9.489 1.00 54.56 138 GLY B CA 1
ATOM 3582 C C . GLY B 2 87 ? 50.536 106.121 10.086 1.00 55.61 138 GLY B C 1
ATOM 3583 O O . GLY B 2 87 ? 49.821 106.221 11.084 1.00 58.70 138 GLY B O 1
ATOM 3584 N N . LEU B 2 88 ? 50.769 104.949 9.498 1.00 46.50 139 LEU B N 1
ATOM 3585 C CA . LEU B 2 88 ? 50.225 103.715 10.065 1.00 42.80 139 LEU B CA 1
ATOM 3586 C C . LEU B 2 88 ? 50.756 103.417 11.470 1.00 48.44 139 LEU B C 1
ATOM 3587 O O . LEU B 2 88 ? 51.947 103.569 11.737 1.00 53.44 139 LEU B O 1
ATOM 3592 N N . PRO B 2 89 ? 49.872 102.946 12.362 1.00 48.63 140 PRO B N 1
ATOM 3593 C CA . PRO B 2 89 ? 50.224 102.553 13.727 1.00 54.56 140 PRO B CA 1
ATOM 3594 C C . PRO B 2 89 ? 50.856 101.177 13.738 1.00 52.30 140 PRO B C 1
ATOM 3595 O O . PRO B 2 89 ? 50.156 100.176 13.861 1.00 51.98 140 PRO B O 1
ATOM 3599 N N . GLY B 2 90 ? 52.173 101.130 13.630 1.00 49.35 141 GLY B N 1
ATOM 3600 C CA . GLY B 2 90 ? 52.862 99.861 13.646 1.00 47.19 141 GLY B CA 1
ATOM 3601 C C . GLY B 2 90 ? 52.948 99.242 12.266 1.00 42.91 141 GLY B C 1
ATOM 3602 O O . GLY B 2 90 ? 52.877 99.935 11.231 1.00 37.96 141 GLY B O 1
ATOM 3603 N N . ARG B 2 91 ? 53.100 97.924 12.265 1.00 37.04 142 ARG B N 1
ATOM 3604 C CA . ARG B 2 91 ? 53.378 97.177 11.055 1.00 36.89 142 ARG B CA 1
ATOM 3605 C C . ARG B 2 91 ? 52.103 96.519 10.579 1.00 36.68 142 ARG B C 1
ATOM 3606 O O . ARG B 2 91 ? 51.311 96.018 11.389 1.00 38.52 142 ARG B O 1
ATOM 3614 N N . PHE B 2 92 ? 51.915 96.501 9.264 1.00 35.09 143 PHE B N 1
ATOM 3615 C CA . PHE B 2 92 ? 50.803 95.770 8.683 1.00 37.32 143 PHE B CA 1
ATOM 3616 C C . PHE B 2 92 ? 51.258 94.697 7.693 1.00 37.52 143 PHE B C 1
ATOM 3617 O O . PHE B 2 92 ? 52.191 94.892 6.926 1.00 41.82 143 PHE B O 1
ATOM 3625 N N . LYS B 2 93 ? 50.583 93.555 7.760 1.00 32.63 144 LYS B N 1
ATOM 3626 C CA . LYS B 2 93 ? 50.845 92.395 6.928 1.00 22.64 144 LYS B CA 1
ATOM 3627 C C . LYS B 2 93 ? 49.685 92.191 5.950 1.00 24.70 144 LYS B C 1
ATOM 3628 O O . LYS B 2 93 ? 48.517 92.254 6.328 1.00 27.84 144 LYS B O 1
ATOM 3634 N N . ALA B 2 94 ? 50.017 91.908 4.701 1.00 28.87 145 ALA B N 1
ATOM 3635 C CA . ALA B 2 94 ? 49.021 91.714 3.655 1.00 35.99 145 ALA B CA 1
ATOM 3636 C C . ALA B 2 94 ? 48.311 90.369 3.742 1.00 37.09 145 ALA B C 1
ATOM 3637 O O . ALA B 2 94 ? 48.942 89.320 3.941 1.00 37.73 145 ALA B O 1
ATOM 3639 N N . GLU B 2 95 ? 46.997 90.420 3.545 1.00 31.37 146 GLU B N 1
ATOM 3640 C CA . GLU B 2 95 ? 46.143 89.243 3.612 1.00 37.07 146 GLU B CA 1
ATOM 3641 C C . GLU B 2 95 ? 45.642 88.823 2.234 1.00 31.12 146 GLU B C 1
ATOM 3642 O O . GLU B 2 95 ? 45.677 87.647 1.876 1.00 30.41 146 GLU B O 1
ATOM 3648 N N . LYS B 2 96 ? 45.168 89.792 1.465 1.00 22.24 147 LYS B N 1
ATOM 3649 C CA . LYS B 2 96 ? 44.608 89.496 0.157 1.00 24.52 147 LYS B CA 1
ATOM 3650 C C . LYS B 2 96 ? 44.637 90.718 -0.763 1.00 21.79 147 LYS B C 1
ATOM 3651 O O . LYS B 2 96 ? 44.848 91.851 -0.307 1.00 26.83 147 LYS B O 1
ATOM 3657 N N . VAL B 2 97 ? 44.417 90.475 -2.050 1.00 21.85 148 VAL B N 1
ATOM 3658 C CA . VAL B 2 97 ? 44.251 91.530 -3.056 1.00 25.27 148 VAL B CA 1
ATOM 3659 C C . VAL B 2 97 ? 42.916 91.363 -3.742 1.00 26.42 148 VAL B C 1
ATOM 3660 O O . VAL B 2 97 ? 42.505 90.226 -4.040 1.00 22.32 148 VAL B O 1
ATOM 3664 N N . GLU B 2 98 ? 42.257 92.475 -4.047 1.00 19.65 149 GLU B N 1
ATOM 3665 C CA . GLU B 2 98 ? 40.959 92.419 -4.729 1.00 24.61 149 GLU B CA 1
ATOM 3666 C C . GLU B 2 98 ? 40.896 93.470 -5.815 1.00 23.25 149 GLU B C 1
ATOM 3667 O O . GLU B 2 98 ? 41.689 94.427 -5.806 1.00 25.38 149 GLU B O 1
ATOM 3673 N N . PHE B 2 99 ? 39.977 93.292 -6.760 1.00 23.11 150 PHE B N 1
ATOM 3674 C CA . PHE B 2 99 ? 39.936 94.158 -7.942 1.00 22.89 150 PHE B CA 1
ATOM 3675 C C . PHE B 2 99 ? 38.556 94.744 -8.239 1.00 26.22 150 PHE B C 1
ATOM 3676 O O . PHE B 2 99 ? 37.548 94.106 -7.976 1.00 22.07 150 PHE B O 1
ATOM 3684 N N . HIS B 2 100 ? 38.541 95.944 -8.838 1.00 18.56 151 HIS B N 1
ATOM 3685 C CA . HIS B 2 100 ? 37.319 96.613 -9.264 1.00 15.03 151 HIS B CA 1
ATOM 3686 C C . HIS B 2 100 ? 37.461 97.111 -10.693 1.00 18.69 151 HIS B C 1
ATOM 3687 O O . HIS B 2 100 ? 38.486 97.679 -11.056 1.00 27.52 151 HIS B O 1
ATOM 3694 N N . TRP B 2 101 ? 36.431 96.869 -11.507 1.00 20.25 152 TRP B N 1
ATOM 3695 C CA . TRP B 2 101 ? 36.520 97.154 -12.920 1.00 20.99 152 TRP B CA 1
ATOM 3696 C C . TRP B 2 101 ? 35.198 97.571 -13.526 1.00 15.22 152 TRP B C 1
ATOM 3697 O O . TRP B 2 101 ? 34.156 97.481 -12.884 1.00 14.03 152 TRP B O 1
ATOM 3708 N N . GLY B 2 102 ? 35.246 97.973 -14.794 1.00 18.43 153 GLY B N 1
ATOM 3709 C CA . GLY B 2 102 ? 34.082 98.504 -15.474 1.00 20.93 153 GLY B CA 1
ATOM 3710 C C . GLY B 2 102 ? 33.422 97.445 -16.326 1.00 21.60 153 GLY B C 1
ATOM 3711 O O . GLY B 2 102 ? 33.239 96.322 -15.873 1.00 16.00 153 GLY B O 1
ATOM 3712 N N . HIS B 2 103 ? 33.097 97.781 -17.580 1.00 20.29 154 HIS B N 1
ATOM 3713 C CA . HIS B 2 103 ? 32.276 96.902 -18.418 1.00 21.83 154 HIS B CA 1
ATOM 3714 C C . HIS B 2 103 ? 32.879 96.558 -19.790 1.00 25.31 154 HIS B C 1
ATOM 3715 O O . HIS B 2 103 ? 32.725 95.433 -20.260 1.00 19.10 154 HIS B O 1
ATOM 3722 N N . SER B 2 104 ? 33.594 97.503 -20.405 1.00 23.67 155 SER B N 1
ATOM 3723 C CA . SER B 2 104 ? 34.193 97.300 -21.736 1.00 22.66 155 SER B CA 1
ATOM 3724 C C . SER B 2 104 ? 35.135 98.464 -21.967 1.00 24.77 155 SER B C 1
ATOM 3725 O O . SER B 2 104 ? 35.003 99.491 -21.306 1.00 24.18 155 SER B O 1
ATOM 3728 N N . ASN B 2 105 ? 36.064 98.328 -22.906 1.00 23.25 156 ASN B N 1
ATOM 3729 C CA . ASN B 2 105 ? 36.742 99.512 -23.454 1.00 22.29 156 ASN B CA 1
ATOM 3730 C C . ASN B 2 105 ? 37.340 100.445 -22.408 1.00 22.97 156 ASN B C 1
ATOM 3731 O O . ASN B 2 105 ? 37.339 101.660 -22.594 1.00 23.13 156 ASN B O 1
ATOM 3736 N N . GLY B 2 106 ? 37.813 99.892 -21.297 1.00 23.93 157 GLY B N 1
ATOM 3737 C CA . GLY B 2 106 ? 38.464 100.700 -20.283 1.00 21.61 157 GLY B CA 1
ATOM 3738 C C . GLY B 2 106 ? 37.537 101.683 -19.592 1.00 26.62 157 GLY B C 1
ATOM 3739 O O . GLY B 2 106 ? 37.998 102.707 -19.097 1.00 26.98 157 GLY B O 1
ATOM 3740 N N . SER B 2 107 ? 36.234 101.395 -19.567 1.00 23.41 158 SER B N 1
ATOM 3741 C CA . SER B 2 107 ? 35.290 102.252 -18.838 1.00 17.28 158 SER B CA 1
ATOM 3742 C C . SER B 2 107 ? 35.683 102.386 -17.352 1.00 20.75 158 SER B C 1
ATOM 3743 O O . SER B 2 107 ? 36.518 101.627 -16.845 1.00 20.31 158 SER B O 1
ATOM 3746 N N . ALA B 2 108 ? 35.077 103.369 -16.671 1.00 21.62 159 ALA B N 1
ATOM 3747 C CA . ALA B 2 108 ? 35.362 103.654 -15.264 1.00 17.62 159 ALA B CA 1
ATOM 3748 C C . ALA B 2 108 ? 35.130 102.408 -14.436 1.00 21.15 159 ALA B C 1
ATOM 3749 O O . ALA B 2 108 ? 34.021 101.829 -14.444 1.00 17.34 159 ALA B O 1
ATOM 3751 N N . GLY B 2 109 ? 36.162 102.033 -13.697 1.00 17.79 160 GLY B N 1
ATOM 3752 C CA . GLY B 2 109 ? 36.099 100.847 -12.848 1.00 25.24 160 GLY B CA 1
ATOM 3753 C C . GLY B 2 109 ? 36.614 101.080 -11.431 1.00 24.34 160 GLY B C 1
ATOM 3754 O O . GLY B 2 109 ? 36.454 100.211 -10.561 1.00 20.60 160 GLY B O 1
ATOM 3755 N N . SER B 2 110 ? 37.247 102.232 -11.193 1.00 20.13 161 SER B N 1
ATOM 3756 C CA . SER B 2 110 ? 37.848 102.486 -9.876 1.00 24.34 161 SER B CA 1
ATOM 3757 C C . SER B 2 110 ? 36.790 102.872 -8.849 1.00 27.66 161 SER B C 1
ATOM 3758 O O . SER B 2 110 ? 35.666 103.260 -9.200 1.00 21.60 161 SER B O 1
ATOM 3761 N N . GLU B 2 111 ? 37.164 102.756 -7.578 1.00 21.44 162 GLU B N 1
ATOM 3762 C CA . GLU B 2 111 ? 36.306 103.174 -6.496 1.00 13.96 162 GLU B CA 1
ATOM 3763 C C . GLU B 2 111 ? 36.676 104.607 -6.117 1.00 24.28 162 GLU B C 1
ATOM 3764 O O . GLU B 2 111 ? 35.826 105.496 -6.127 1.00 23.00 162 GLU B O 1
ATOM 3770 N N . HIS B 2 112 ? 37.950 104.831 -5.815 1.00 24.08 163 HIS B N 1
ATOM 3771 C CA . HIS B 2 112 ? 38.422 106.175 -5.526 1.00 26.27 163 HIS B CA 1
ATOM 3772 C C . HIS B 2 112 ? 38.671 106.907 -6.829 1.00 26.43 163 HIS B C 1
ATOM 3773 O O . HIS B 2 112 ? 38.786 106.291 -7.889 1.00 22.50 163 HIS B O 1
ATOM 3780 N N . SER B 2 113 ? 38.742 108.230 -6.746 1.00 20.54 164 SER B N 1
ATOM 3781 C CA . SER B 2 113 ? 39.184 109.026 -7.867 1.00 21.71 164 SER B CA 1
ATOM 3782 C C . SER B 2 113 ? 40.082 110.133 -7.348 1.00 25.45 164 SER B C 1
ATOM 3783 O O . SER B 2 113 ? 40.055 110.463 -6.154 1.00 28.35 164 SER B O 1
ATOM 3786 N N . VAL B 2 114 ? 40.897 110.689 -8.239 1.00 28.11 165 VAL B N 1
ATOM 3787 C CA . VAL B 2 114 ? 41.714 111.827 -7.872 1.00 29.93 165 VAL B CA 1
ATOM 3788 C C . VAL B 2 114 ? 41.377 113.022 -8.766 1.00 26.07 165 VAL B C 1
ATOM 3789 O O . VAL B 2 114 ? 41.486 112.947 -9.999 1.00 24.37 165 VAL B O 1
ATOM 3793 N N . ASN B 2 115 ? 40.966 114.111 -8.129 1.00 28.59 166 ASN B N 1
ATOM 3794 C CA . ASN B 2 115 ? 40.510 115.299 -8.861 1.00 29.93 166 ASN B CA 1
ATOM 3795 C C . ASN B 2 115 ? 39.457 114.911 -9.895 1.00 27.42 166 ASN B C 1
ATOM 3796 O O . ASN B 2 115 ? 39.442 115.413 -11.030 1.00 27.25 166 ASN B O 1
ATOM 3801 N N . GLY B 2 116 ? 38.579 113.998 -9.490 1.00 26.20 167 GLY B N 1
ATOM 3802 C CA . GLY B 2 116 ? 37.506 113.557 -10.362 1.00 23.97 167 GLY B CA 1
ATOM 3803 C C . GLY B 2 116 ? 37.956 112.493 -11.357 1.00 31.16 167 GLY B C 1
ATOM 3804 O O . GLY B 2 116 ? 37.160 111.979 -12.133 1.00 25.34 167 GLY B O 1
ATOM 3805 N N . ARG B 2 117 ? 39.231 112.150 -11.362 1.00 26.75 168 ARG B N 1
ATOM 3806 C CA . ARG B 2 117 ? 39.639 111.190 -12.364 1.00 34.16 168 ARG B CA 1
ATOM 3807 C C . ARG B 2 117 ? 39.483 109.746 -11.900 1.00 31.13 168 ARG B C 1
ATOM 3808 O O . ARG B 2 117 ? 40.135 109.331 -10.962 1.00 26.81 168 ARG B O 1
ATOM 3816 N N . ARG B 2 118 ? 38.633 108.996 -12.584 1.00 29.82 169 ARG B N 1
ATOM 3817 C CA . ARG B 2 118 ? 38.508 107.557 -12.343 1.00 32.99 169 ARG B CA 1
ATOM 3818 C C . ARG B 2 118 ? 39.402 106.742 -13.295 1.00 32.26 169 ARG B C 1
ATOM 3819 O O . ARG B 2 118 ? 39.981 107.290 -14.236 1.00 28.28 169 ARG B O 1
ATOM 3827 N N . PHE B 2 119 ? 39.533 105.440 -13.036 1.00 28.66 170 PHE B N 1
ATOM 3828 C CA . PHE B 2 119 ? 40.472 104.597 -13.768 1.00 20.94 170 PHE B CA 1
ATOM 3829 C C . PHE B 2 119 ? 39.754 103.278 -14.152 1.00 23.43 170 PHE B C 1
ATOM 3830 O O . PHE B 2 119 ? 38.755 102.904 -13.531 1.00 24.98 170 PHE B O 1
ATOM 3838 N N . PRO B 2 120 ? 40.231 102.601 -15.209 1.00 21.91 171 PRO B N 1
ATOM 3839 C CA . PRO B 2 120 ? 39.605 101.371 -15.701 1.00 20.85 171 PRO B CA 1
ATOM 3840 C C . PRO B 2 120 ? 39.634 100.245 -14.649 1.00 24.68 171 PRO B C 1
ATOM 3841 O O . PRO B 2 120 ? 38.731 99.417 -14.620 1.00 23.71 171 PRO B O 1
ATOM 3845 N N . VAL B 2 121 ? 40.646 100.235 -13.787 1.00 19.85 172 VAL B N 1
ATOM 3846 C CA . VAL B 2 121 ? 40.687 99.265 -12.688 1.00 20.97 172 VAL B CA 1
ATOM 3847 C C . VAL B 2 121 ? 41.207 99.892 -11.382 1.00 23.32 172 VAL B C 1
ATOM 3848 O O . VAL B 2 121 ? 42.033 100.811 -11.420 1.00 25.55 172 VAL B O 1
ATOM 3852 N N . GLU B 2 122 ? 40.702 99.419 -10.244 1.00 16.52 173 GLU B N 1
ATOM 3853 C CA . GLU B 2 122 ? 41.362 99.678 -8.970 1.00 17.11 173 GLU B CA 1
ATOM 3854 C C . GLU B 2 122 ? 41.706 98.387 -8.249 1.00 16.17 173 GLU B C 1
ATOM 3855 O O . GLU B 2 122 ? 40.849 97.555 -8.009 1.00 21.36 173 GLU B O 1
ATOM 3861 N N . MET B 2 123 ? 42.969 98.232 -7.913 1.00 23.31 174 MET B N 1
ATOM 3862 C CA . MET B 2 123 ? 43.426 97.092 -7.147 1.00 17.27 174 MET B CA 1
ATOM 3863 C C . MET B 2 123 ? 43.596 97.516 -5.699 1.00 23.93 174 MET B C 1
ATOM 3864 O O . MET B 2 123 ? 44.166 98.583 -5.414 1.00 23.46 174 MET B O 1
ATOM 3869 N N . GLN B 2 124 ? 43.089 96.687 -4.783 1.00 20.49 175 GLN B N 1
ATOM 3870 C CA . GLN B 2 124 ? 43.216 96.958 -3.348 1.00 20.51 175 GLN B CA 1
ATOM 3871 C C . GLN B 2 124 ? 43.955 95.841 -2.668 1.00 27.05 175 GLN B C 1
ATOM 3872 O O . GLN B 2 124 ? 43.716 94.670 -2.959 1.00 24.85 175 GLN B O 1
ATOM 3878 N N . ILE B 2 125 ? 44.871 96.206 -1.782 1.00 19.90 176 ILE B N 1
ATOM 3879 C CA . ILE B 2 125 ? 45.509 95.218 -0.912 1.00 18.77 176 ILE B CA 1
ATOM 3880 C C . ILE B 2 125 ? 45.125 95.451 0.526 1.00 23.59 176 ILE B C 1
ATOM 3881 O O . ILE B 2 125 ? 45.256 96.568 1.037 1.00 25.12 176 ILE B O 1
ATOM 3886 N N . PHE B 2 126 ? 44.693 94.382 1.198 1.00 24.95 177 PHE B N 1
ATOM 3887 C CA . PHE B 2 126 ? 44.201 94.491 2.564 1.00 27.29 177 PHE B CA 1
ATOM 3888 C C . PHE B 2 126 ? 45.187 93.928 3.575 1.00 31.56 177 PHE B C 1
ATOM 3889 O O . PHE B 2 126 ? 45.763 92.857 3.353 1.00 27.90 177 PHE B O 1
ATOM 3897 N N . PHE B 2 127 ? 45.367 94.664 4.681 1.00 20.48 178 PHE B N 1
ATOM 3898 C CA . PHE B 2 127 ? 46.394 94.360 5.674 1.00 24.44 178 PHE B CA 1
ATOM 3899 C C . PHE B 2 127 ? 45.814 94.307 7.104 1.00 25.19 178 PHE B C 1
ATOM 3900 O O . PHE B 2 127 ? 44.777 94.924 7.411 1.00 30.39 178 PHE B O 1
ATOM 3908 N N . TYR B 2 128 ? 46.494 93.605 7.994 1.00 27.08 179 TYR B N 1
ATOM 3909 C CA . TYR B 2 128 ? 46.158 93.672 9.415 1.00 28.84 179 TYR B CA 1
ATOM 3910 C C . TYR B 2 128 ? 47.451 93.719 10.186 1.00 31.74 179 TYR B C 1
ATOM 3911 O O . TYR B 2 128 ? 48.494 93.358 9.656 1.00 33.14 179 TYR B O 1
ATOM 3920 N N . ASN B 2 129 ? 47.402 94.197 11.425 1.00 33.37 180 ASN B N 1
ATOM 3921 C CA . ASN B 2 129 ? 48.595 94.206 12.254 1.00 37.68 180 ASN B CA 1
ATOM 3922 C C . ASN B 2 129 ? 48.792 92.832 12.865 1.00 38.98 180 ASN B C 1
ATOM 3923 O O . ASN B 2 129 ? 47.993 92.399 13.670 1.00 40.66 180 ASN B O 1
ATOM 3928 N N . PRO B 2 130 ? 49.861 92.141 12.471 1.00 45.77 181 PRO B N 1
ATOM 3929 C CA . PRO B 2 130 ? 50.022 90.720 12.787 1.00 44.29 181 PRO B CA 1
ATOM 3930 C C . PRO B 2 130 ? 50.464 90.551 14.225 1.00 47.76 181 PRO B C 1
ATOM 3931 O O . PRO B 2 130 ? 50.377 89.455 14.800 1.00 45.98 181 PRO B O 1
ATOM 3935 N N . ASP B 2 131 ? 50.974 91.635 14.788 1.00 54.64 182 ASP B N 1
ATOM 3936 C CA . ASP B 2 131 ? 51.464 91.600 16.148 1.00 76.31 182 ASP B CA 1
ATOM 3937 C C . ASP B 2 131 ? 50.302 91.776 17.124 1.00 77.76 182 ASP B C 1
ATOM 3938 O O . ASP B 2 131 ? 50.209 91.078 18.140 1.00 83.00 182 ASP B O 1
ATOM 3943 N N . ASP B 2 132 ? 49.411 92.706 16.804 1.00 71.26 183 ASP B N 1
ATOM 3944 C CA . ASP B 2 132 ? 48.256 92.964 17.650 1.00 64.43 183 ASP B CA 1
ATOM 3945 C C . ASP B 2 132 ? 47.239 91.845 17.528 1.00 51.99 183 ASP B C 1
ATOM 3946 O O . ASP B 2 132 ? 46.498 91.582 18.462 1.00 48.94 183 ASP B O 1
ATOM 3951 N N . PHE B 2 133 ? 47.184 91.204 16.364 1.00 49.95 184 PHE B N 1
ATOM 3952 C CA . PHE B 2 133 ? 46.145 90.212 16.113 1.00 50.78 184 PHE B CA 1
ATOM 3953 C C . PHE B 2 133 ? 46.675 89.035 15.313 1.00 53.10 184 PHE B C 1
ATOM 3954 O O . PHE B 2 133 ? 47.539 89.191 14.435 1.00 48.59 184 PHE B O 1
ATOM 3962 N N . ASP B 2 134 ? 46.156 87.853 15.616 1.00 57.88 185 ASP B N 1
ATOM 3963 C CA . ASP B 2 134 ? 46.707 86.643 15.021 1.00 63.20 185 ASP B CA 1
ATOM 3964 C C . ASP B 2 134 ? 46.229 86.374 13.589 1.00 59.34 185 ASP B C 1
ATOM 3965 O O . ASP B 2 134 ? 46.816 85.538 12.902 1.00 60.27 185 ASP B O 1
ATOM 3970 N N . SER B 2 135 ? 45.195 87.095 13.139 1.00 54.57 186 SER B N 1
ATOM 3971 C CA . SER B 2 135 ? 44.634 86.917 11.788 1.00 44.66 186 SER B CA 1
ATOM 3972 C C . SER B 2 135 ? 43.786 88.111 11.321 1.00 45.02 186 SER B C 1
ATOM 3973 O O . SER B 2 135 ? 43.223 88.848 12.133 1.00 42.52 186 SER B O 1
ATOM 3976 N N . PHE B 2 136 ? 43.693 88.275 10.004 1.00 35.83 187 PHE B N 1
ATOM 3977 C CA . PHE B 2 136 ? 42.853 89.282 9.384 1.00 39.72 187 PHE B CA 1
ATOM 3978 C C . PHE B 2 136 ? 41.387 89.155 9.805 1.00 45.98 187 PHE B C 1
ATOM 3979 O O . PHE B 2 136 ? 40.691 90.158 9.994 1.00 43.49 187 PHE B O 1
ATOM 3987 N N . GLN B 2 137 ? 40.903 87.928 9.937 1.00 48.80 188 GLN B N 1
ATOM 3988 C CA . GLN B 2 137 ? 39.485 87.746 10.228 1.00 54.69 188 GLN B CA 1
ATOM 3989 C C . GLN B 2 137 ? 39.128 88.178 11.642 1.00 40.95 188 GLN B C 1
ATOM 3990 O O . GLN B 2 137 ? 38.051 88.726 11.853 1.00 34.44 188 GLN B O 1
ATOM 3996 N N . THR B 2 138 ? 40.024 87.942 12.599 1.00 37.70 189 THR B N 1
ATOM 3997 C CA . THR B 2 138 ? 39.782 88.426 13.948 1.00 42.90 189 THR B CA 1
ATOM 3998 C C . THR B 2 138 ? 39.743 89.965 13.942 1.00 47.48 189 THR B C 1
ATOM 3999 O O . THR B 2 138 ? 38.759 90.556 14.377 1.00 46.78 189 THR B O 1
ATOM 4003 N N . ALA B 2 139 ? 40.786 90.599 13.400 1.00 42.31 190 ALA B N 1
ATOM 4004 C CA . ALA B 2 139 ? 40.791 92.046 13.193 1.00 32.97 190 ALA B CA 1
ATOM 4005 C C . ALA B 2 139 ? 39.441 92.521 12.681 1.00 35.65 190 ALA B C 1
ATOM 4006 O O . ALA B 2 139 ? 38.814 93.396 13.265 1.00 33.07 190 ALA B O 1
ATOM 4008 N N . ILE B 2 140 ? 38.982 91.951 11.574 1.00 39.02 191 ILE B N 1
ATOM 4009 C CA . ILE B 2 140 ? 37.660 92.311 11.078 1.00 42.90 191 ILE B CA 1
ATOM 4010 C C . ILE B 2 140 ? 36.597 92.180 12.171 1.00 50.16 191 ILE B C 1
ATOM 4011 O O . ILE B 2 140 ? 35.804 93.102 12.379 1.00 44.38 191 ILE B O 1
ATOM 4016 N N . SER B 2 141 ? 36.598 91.028 12.852 1.00 56.49 192 SER B N 1
ATOM 4017 C CA . SER B 2 141 ? 35.659 90.722 13.943 1.00 62.22 192 SER B CA 1
ATOM 4018 C C . SER B 2 141 ? 35.626 91.801 15.018 1.00 60.75 192 SER B C 1
ATOM 4019 O O . SER B 2 141 ? 34.565 92.342 15.333 1.00 68.28 192 SER B O 1
ATOM 4022 N N . GLU B 2 142 ? 36.787 92.107 15.583 1.00 49.02 193 GLU B N 1
ATOM 4023 C CA . GLU B 2 142 ? 36.888 93.129 16.613 1.00 45.77 193 GLU B CA 1
ATOM 4024 C C . GLU B 2 142 ? 36.755 94.579 16.111 1.00 37.89 193 GLU B C 1
ATOM 4025 O O . GLU B 2 142 ? 36.924 95.520 16.894 1.00 34.90 193 GLU B O 1
ATOM 4031 N N . ASN B 2 143 ? 36.463 94.773 14.825 1.00 40.10 194 ASN B N 1
ATOM 4032 C CA . ASN B 2 143 ? 36.466 96.116 14.251 1.00 40.52 194 ASN B CA 1
ATOM 4033 C C . ASN B 2 143 ? 37.777 96.799 14.584 1.00 43.04 194 ASN B C 1
ATOM 4034 O O . ASN B 2 143 ? 37.818 97.986 14.908 1.00 37.42 194 ASN B O 1
ATOM 4039 N N . ARG B 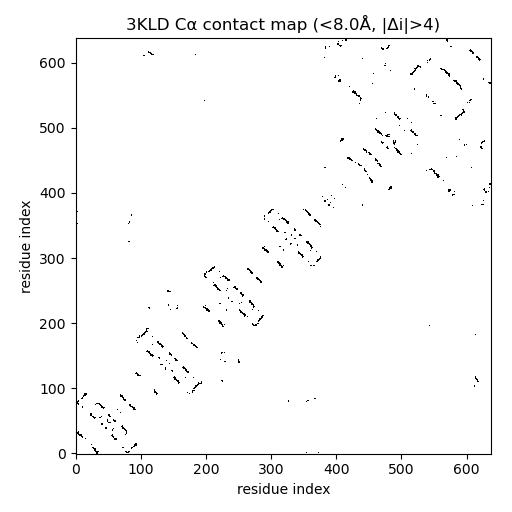2 144 ? 38.847 96.019 14.542 1.00 46.15 195 ARG B N 1
ATOM 4040 C CA . ARG B 2 144 ? 40.190 96.550 14.701 1.00 44.30 195 ARG B CA 1
ATOM 4041 C C . ARG B 2 144 ? 40.573 97.366 13.491 1.00 38.99 195 ARG B C 1
ATOM 4042 O O . ARG B 2 144 ? 39.969 97.241 12.423 1.00 37.00 195 ARG B O 1
ATOM 4050 N N . ILE B 2 145 ? 41.581 98.208 13.641 1.00 29.96 196 ILE B N 1
ATOM 4051 C CA . ILE B 2 145 ? 42.103 98.909 12.485 1.00 29.82 196 ILE B CA 1
ATOM 4052 C C . ILE B 2 145 ? 42.671 97.923 11.454 1.00 26.06 196 ILE B C 1
ATOM 4053 O O . ILE B 2 145 ? 43.388 96.995 11.800 1.00 36.60 196 ILE B O 1
ATOM 4058 N N . ILE B 2 146 ? 42.345 98.119 10.188 1.00 20.79 197 ILE B N 1
ATOM 4059 C CA . ILE B 2 146 ? 43.022 97.375 9.132 1.00 28.59 197 ILE B CA 1
ATOM 4060 C C . ILE B 2 146 ? 43.578 98.370 8.114 1.00 31.25 197 ILE B C 1
ATOM 4061 O O . ILE B 2 146 ? 43.103 99.505 8.018 1.00 42.81 197 ILE B O 1
ATOM 4066 N N . GLY B 2 147 ? 44.603 97.954 7.388 1.00 28.11 198 GLY B N 1
ATOM 4067 C CA . GLY B 2 147 ? 45.213 98.784 6.367 1.00 24.81 198 GLY B CA 1
ATOM 4068 C C . GLY B 2 147 ? 44.718 98.397 4.989 1.00 28.06 198 GLY B C 1
ATOM 4069 O O . GLY B 2 147 ? 44.386 97.232 4.746 1.00 21.77 198 GLY B O 1
ATOM 4070 N N . ALA B 2 148 ? 44.638 99.384 4.092 1.00 25.29 199 ALA B N 1
ATOM 4071 C CA . ALA B 2 148 ? 44.292 99.111 2.700 1.00 27.36 199 ALA B CA 1
ATOM 4072 C C . ALA B 2 148 ? 45.104 100.017 1.766 1.00 27.92 199 ALA B C 1
ATOM 4073 O O . ALA B 2 148 ? 45.169 101.218 2.001 1.00 29.00 199 ALA B O 1
ATOM 4075 N N . MET B 2 149 ? 45.746 99.435 0.746 1.00 26.53 200 MET B N 1
ATOM 4076 C CA . MET B 2 149 ? 46.326 100.222 -0.358 1.00 21.18 200 MET B CA 1
ATOM 4077 C C . MET B 2 149 ? 45.391 100.216 -1.554 1.00 25.99 200 MET B C 1
ATOM 4078 O O . MET B 2 149 ? 44.886 99.173 -1.938 1.00 27.95 200 MET B O 1
ATOM 4083 N N . ALA B 2 150 ? 45.154 101.373 -2.148 1.00 23.32 201 ALA B N 1
ATOM 4084 C CA . ALA B 2 150 ? 44.444 101.417 -3.412 1.00 28.86 201 ALA B CA 1
ATOM 4085 C C . ALA B 2 150 ? 45.444 101.777 -4.523 1.00 25.96 201 ALA B C 1
ATOM 4086 O O . ALA B 2 150 ? 46.202 102.751 -4.388 1.00 23.68 201 ALA B O 1
ATOM 4088 N N . ILE B 2 151 ? 45.483 100.956 -5.579 1.00 21.23 202 ILE B N 1
ATOM 4089 C CA . ILE B 2 151 ? 46.372 101.180 -6.732 1.00 24.82 202 ILE B CA 1
ATOM 4090 C C . ILE B 2 151 ? 45.505 101.292 -7.983 1.00 29.88 202 ILE B C 1
ATOM 4091 O O . ILE B 2 151 ? 44.673 100.405 -8.244 1.00 24.70 202 ILE B O 1
ATOM 4096 N N . PHE B 2 152 ? 45.688 102.362 -8.758 1.00 22.30 203 PHE B N 1
ATOM 4097 C CA . PHE B 2 152 ? 44.930 102.525 -10.002 1.00 22.55 203 PHE B CA 1
ATOM 4098 C C . PHE B 2 152 ? 45.687 101.881 -11.151 1.00 24.34 203 PHE B C 1
ATOM 4099 O O . PHE B 2 152 ? 46.918 101.894 -11.163 1.00 25.99 203 PHE B O 1
ATOM 4107 N N . PHE B 2 153 ? 44.947 101.326 -12.110 1.00 24.02 204 PHE B N 1
ATOM 4108 C CA . PHE B 2 153 ? 45.523 100.848 -13.374 1.00 21.73 204 PHE B CA 1
ATOM 4109 C C . PHE B 2 153 ? 45.117 101.833 -14.452 1.00 27.25 204 PHE B C 1
ATOM 4110 O O . PHE B 2 153 ? 43.990 102.327 -14.444 1.00 26.65 204 PHE B O 1
ATOM 4118 N N . GLN B 2 154 ? 46.035 102.108 -15.373 1.00 21.76 205 GLN B N 1
ATOM 4119 C CA . GLN B 2 154 ? 45.773 103.041 -16.447 1.00 28.04 205 GLN B CA 1
ATOM 4120 C C . GLN B 2 154 ? 46.046 102.400 -17.804 1.00 29.66 205 GLN B C 1
ATOM 4121 O O . GLN B 2 154 ? 47.054 101.696 -17.978 1.00 29.04 205 GLN B O 1
ATOM 4127 N N . VAL B 2 155 ? 45.153 102.661 -18.758 1.00 26.66 206 VAL B N 1
ATOM 4128 C CA . VAL B 2 155 ? 45.277 102.117 -20.111 1.00 25.78 206 VAL B CA 1
ATOM 4129 C C . VAL B 2 155 ? 46.655 102.390 -20.724 1.00 27.28 206 VAL B C 1
ATOM 4130 O O . VAL B 2 155 ? 47.201 103.475 -20.580 1.00 27.77 206 VAL B O 1
ATOM 4134 N N . SER B 2 156 ? 47.178 101.401 -21.446 1.00 27.64 207 SER B N 1
ATOM 4135 C CA . SER B 2 156 ? 48.534 101.425 -21.992 1.00 30.92 207 SER B CA 1
ATOM 4136 C C . SER B 2 156 ? 48.488 100.734 -23.374 1.00 34.70 207 SER B C 1
ATOM 4137 O O . SER B 2 156 ? 47.674 99.817 -23.589 1.00 29.88 207 SER B O 1
ATOM 4140 N N . PRO B 2 157 ? 49.333 101.187 -24.328 1.00 37.30 208 PRO B N 1
ATOM 4141 C CA . PRO B 2 157 ? 49.270 100.641 -25.691 1.00 36.73 208 PRO B CA 1
ATOM 4142 C C . PRO B 2 157 ? 49.630 99.147 -25.768 1.00 34.01 208 PRO B C 1
ATOM 4143 O O . PRO B 2 157 ? 49.162 98.433 -26.662 1.00 36.64 208 PRO B O 1
ATOM 4147 N N . ARG B 2 158 ? 50.486 98.697 -24.866 1.00 28.37 209 ARG B N 1
ATOM 4148 C CA . ARG B 2 158 ? 50.964 97.319 -24.890 1.00 32.69 209 ARG B CA 1
ATOM 4149 C C . ARG B 2 158 ? 50.755 96.680 -23.534 1.00 36.05 209 ARG B C 1
ATOM 4150 O O . ARG B 2 158 ? 50.660 97.386 -22.528 1.00 30.12 209 ARG B O 1
ATOM 4158 N N . ASP B 2 159 ? 50.699 95.345 -23.529 1.00 33.20 210 ASP B N 1
ATOM 4159 C CA . ASP B 2 159 ? 50.593 94.544 -22.317 1.00 27.92 210 ASP B CA 1
ATOM 4160 C C . ASP B 2 159 ? 51.641 94.918 -21.283 1.00 26.46 210 ASP B C 1
ATOM 4161 O O . ASP B 2 159 ? 52.834 95.052 -21.591 1.00 29.34 210 ASP B O 1
ATOM 4166 N N . ASN B 2 160 ? 51.197 95.035 -20.038 1.00 25.57 211 ASN B N 1
ATOM 4167 C CA . ASN B 2 160 ? 52.112 95.110 -18.904 1.00 25.99 211 ASN B CA 1
ATOM 4168 C C . ASN B 2 160 ? 52.488 93.702 -18.448 1.00 31.42 211 ASN B C 1
ATOM 4169 O O . ASN B 2 160 ? 51.699 93.025 -17.794 1.00 33.93 211 ASN B O 1
ATOM 4174 N N . SER B 2 161 ? 53.695 93.268 -18.800 1.00 36.36 212 SER B N 1
ATOM 4175 C CA . SER B 2 161 ? 54.141 91.909 -18.509 1.00 36.81 212 SER B CA 1
ATOM 4176 C C . SER B 2 161 ? 54.049 91.561 -17.049 1.00 29.02 212 SER B C 1
ATOM 4177 O O . SER B 2 161 ? 53.925 90.392 -16.717 1.00 31.90 212 SER B O 1
ATOM 4180 N N . ALA B 2 162 ? 54.098 92.573 -16.186 1.00 28.05 213 ALA B N 1
ATOM 4181 C CA . ALA B 2 162 ? 54.131 92.368 -14.738 1.00 32.60 213 ALA B CA 1
ATOM 4182 C C . ALA B 2 162 ? 52.808 91.766 -14.287 1.00 31.04 213 ALA B C 1
ATOM 4183 O O . ALA B 2 162 ? 52.745 91.032 -13.295 1.00 30.20 213 ALA B O 1
ATOM 4185 N N . LEU B 2 163 ? 51.766 92.064 -15.057 1.00 30.30 214 LEU B N 1
ATOM 4186 C CA . LEU B 2 163 ? 50.412 91.581 -14.801 1.00 27.40 214 LEU B CA 1
ATOM 4187 C C . LEU B 2 163 ? 50.166 90.178 -15.387 1.00 23.57 214 LEU B C 1
ATOM 4188 O O . LEU B 2 163 ? 49.115 89.578 -15.168 1.00 24.87 214 LEU B O 1
ATOM 4193 N N . ASP B 2 164 ? 51.109 89.667 -16.163 1.00 19.35 215 ASP B N 1
ATOM 4194 C CA . ASP B 2 164 ? 50.858 88.398 -16.862 1.00 23.02 215 ASP B CA 1
ATOM 4195 C C . ASP B 2 164 ? 50.242 87.296 -15.998 1.00 24.29 215 ASP B C 1
ATOM 4196 O O . ASP B 2 164 ? 49.244 86.697 -16.382 1.00 30.72 215 ASP B O 1
ATOM 4201 N N . PRO B 2 165 ? 50.854 87.000 -14.841 1.00 27.63 216 PRO B N 1
ATOM 4202 C CA . PRO B 2 165 ? 50.343 85.901 -14.019 1.00 29.57 216 PRO B CA 1
ATOM 4203 C C . PRO B 2 165 ? 48.944 86.204 -13.488 1.00 27.55 216 PRO B C 1
ATOM 4204 O O . PRO B 2 165 ? 48.110 85.320 -13.337 1.00 24.65 216 PRO B O 1
ATOM 4208 N N . ILE B 2 166 ? 48.673 87.461 -13.186 1.00 24.89 217 ILE B N 1
ATOM 4209 C CA . ILE B 2 166 ? 47.331 87.790 -12.734 1.00 18.07 217 ILE B CA 1
ATOM 4210 C C . ILE B 2 166 ? 46.303 87.638 -13.870 1.00 19.05 217 ILE B C 1
ATOM 4211 O O . ILE B 2 166 ? 45.202 87.108 -13.662 1.00 24.40 217 ILE B O 1
ATOM 4216 N N . ILE B 2 167 ? 46.640 88.130 -15.065 1.00 23.85 218 ILE B N 1
ATOM 4217 C CA . ILE B 2 167 ? 45.736 88.023 -16.218 1.00 23.41 218 ILE B CA 1
ATOM 4218 C C . ILE B 2 167 ? 45.517 86.554 -16.567 1.00 25.58 218 ILE B C 1
ATOM 4219 O O . ILE B 2 167 ? 44.395 86.141 -16.886 1.00 24.02 218 ILE B O 1
ATOM 4224 N N . HIS B 2 168 ? 46.587 85.765 -16.493 1.00 27.17 219 HIS B N 1
ATOM 4225 C CA . HIS B 2 168 ? 46.485 84.342 -16.801 1.00 28.34 219 HIS B CA 1
ATOM 4226 C C . HIS B 2 168 ? 45.542 83.691 -15.772 1.00 32.94 219 HIS B C 1
ATOM 4227 O O . HIS B 2 168 ? 44.656 82.907 -16.116 1.00 26.31 219 HIS B O 1
ATOM 4234 N N . GLY B 2 169 ? 45.706 84.058 -14.505 1.00 30.49 220 GLY B N 1
ATOM 4235 C CA . GLY B 2 169 ? 44.826 83.547 -13.478 1.00 24.98 220 GLY B CA 1
ATOM 4236 C C . GLY B 2 169 ? 43.367 83.897 -13.729 1.00 28.76 220 GLY B C 1
ATOM 4237 O O . GLY B 2 169 ? 42.486 83.079 -13.487 1.00 23.94 220 GLY B O 1
ATOM 4238 N N . LEU B 2 170 ? 43.096 85.119 -14.187 1.00 21.48 221 LEU B N 1
ATOM 4239 C CA . LEU B 2 170 ? 41.712 85.530 -14.422 1.00 23.85 221 LEU B CA 1
ATOM 4240 C C . LEU B 2 170 ? 41.065 84.590 -15.417 1.00 18.17 221 LEU B C 1
ATOM 4241 O O . LEU B 2 170 ? 39.875 84.281 -15.333 1.00 25.07 221 LEU B O 1
ATOM 4246 N N . LYS B 2 171 ? 41.846 84.163 -16.390 1.00 25.67 222 LYS B N 1
ATOM 4247 C CA . LYS B 2 171 ? 41.341 83.272 -17.435 1.00 22.46 222 LYS B CA 1
ATOM 4248 C C . LYS B 2 171 ? 40.869 81.916 -16.874 1.00 28.13 222 LYS B C 1
ATOM 4249 O O . LYS B 2 171 ? 39.992 81.211 -17.448 1.00 26.90 222 LYS B O 1
ATOM 4255 N N . GLY B 2 172 ? 41.445 81.558 -15.734 1.00 25.18 223 GLY B N 1
ATOM 4256 C CA . GLY B 2 172 ? 41.104 80.307 -15.092 1.00 23.15 223 GLY B CA 1
ATOM 4257 C C . GLY B 2 172 ? 39.998 80.421 -14.062 1.00 24.44 223 GLY B C 1
ATOM 4258 O O . GLY B 2 172 ? 39.597 79.418 -13.493 1.00 21.04 223 GLY B O 1
ATOM 4259 N N . VAL B 2 173 ? 39.485 81.624 -13.787 1.00 21.94 224 VAL B N 1
ATOM 4260 C CA . VAL B 2 173 ? 38.399 81.707 -12.782 1.00 23.50 224 VAL B CA 1
ATOM 4261 C C . VAL B 2 173 ? 37.182 82.461 -13.303 1.00 23.67 224 VAL B C 1
ATOM 4262 O O . VAL B 2 173 ? 36.655 83.333 -12.645 1.00 21.49 224 VAL B O 1
ATOM 4266 N N . VAL B 2 174 ? 36.730 82.097 -14.489 1.00 28.63 225 VAL B N 1
ATOM 4267 C CA . VAL B 2 174 ? 35.653 82.820 -15.148 1.00 20.30 225 VAL B CA 1
ATOM 4268 C C . VAL B 2 174 ? 34.364 82.816 -14.332 1.00 22.71 225 VAL B C 1
ATOM 4269 O O . VAL B 2 174 ? 33.665 83.822 -14.263 1.00 18.89 225 VAL B O 1
ATOM 4273 N N . HIS B 2 175 ? 34.066 81.699 -13.671 1.00 23.12 226 HIS B N 1
ATOM 4274 C CA . HIS B 2 175 ? 32.807 81.621 -12.928 1.00 25.29 226 HIS B CA 1
ATOM 4275 C C . HIS B 2 175 ? 32.893 81.767 -11.405 1.00 24.44 226 HIS B C 1
ATOM 4276 O O . HIS B 2 175 ? 33.900 81.455 -10.780 1.00 21.26 226 HIS B O 1
ATOM 4283 N N . HIS B 2 176 ? 31.791 82.226 -10.833 1.00 18.61 227 HIS B N 1
ATOM 4284 C CA . HIS B 2 176 ? 31.646 82.329 -9.393 1.00 22.54 227 HIS B CA 1
ATOM 4285 C C . HIS B 2 176 ? 32.091 81.007 -8.745 1.00 27.45 227 HIS B C 1
ATOM 4286 O O . HIS B 2 176 ? 31.658 79.958 -9.164 1.00 22.76 227 HIS B O 1
ATOM 4293 N N . GLU B 2 177 ? 32.980 81.100 -7.750 1.00 22.21 228 GLU B N 1
ATOM 4294 C CA . GLU B 2 177 ? 33.519 79.986 -6.969 1.00 26.99 228 GLU B CA 1
ATOM 4295 C C . GLU B 2 177 ? 34.732 79.276 -7.573 1.00 31.10 228 GLU B C 1
ATOM 4296 O O . GLU B 2 177 ? 35.403 78.522 -6.882 1.00 29.78 228 GLU B O 1
ATOM 4302 N N . LYS B 2 178 ? 35.068 79.539 -8.835 1.00 23.85 229 LYS B N 1
ATOM 4303 C CA . LYS B 2 178 ? 36.260 78.879 -9.358 1.00 23.87 229 LYS B CA 1
ATOM 4304 C C . LYS B 2 178 ? 37.494 79.386 -8.631 1.00 26.85 229 LYS B C 1
ATOM 4305 O O . LYS B 2 178 ? 37.565 80.550 -8.244 1.00 26.98 229 LYS B O 1
ATOM 4311 N N . GLU B 2 179 ? 38.473 78.515 -8.456 1.00 22.16 230 GLU B N 1
ATOM 4312 C CA . GLU B 2 179 ? 39.744 78.901 -7.851 1.00 21.42 230 GLU B CA 1
ATOM 4313 C C . GLU B 2 179 ? 40.890 78.428 -8.739 1.00 27.59 230 GLU B C 1
ATOM 4314 O O . GLU B 2 179 ? 40.734 77.476 -9.521 1.00 32.42 230 GLU B O 1
ATOM 4320 N N . THR B 2 180 ? 42.043 79.075 -8.623 1.00 26.76 231 THR B N 1
ATOM 4321 C CA . THR B 2 180 ? 43.237 78.619 -9.331 1.00 27.94 231 THR B CA 1
ATOM 4322 C C . THR B 2 180 ? 44.505 79.026 -8.596 1.00 27.47 231 THR B C 1
ATOM 4323 O O . THR B 2 180 ? 44.540 80.048 -7.915 1.00 31.26 231 THR B O 1
ATOM 4327 N N . PHE B 2 181 ? 45.547 78.217 -8.716 1.00 24.65 232 PHE B N 1
ATOM 4328 C CA . PHE B 2 181 ? 46.875 78.664 -8.333 1.00 31.42 232 PHE B CA 1
ATOM 4329 C C . PHE B 2 181 ? 47.390 79.591 -9.424 1.00 30.28 232 PHE B C 1
ATOM 4330 O O . PHE B 2 181 ? 46.943 79.518 -10.569 1.00 30.71 232 PHE B O 1
ATOM 4338 N N . LEU B 2 182 ? 48.337 80.446 -9.058 1.00 34.63 233 LEU B N 1
ATOM 4339 C CA . LEU B 2 182 ? 48.911 81.442 -9.963 1.00 29.74 233 LEU B CA 1
ATOM 4340 C C . LEU B 2 182 ? 50.390 81.145 -10.216 1.00 33.10 233 LEU B C 1
ATOM 4341 O O . LEU B 2 182 ? 51.081 80.528 -9.383 1.00 38.48 233 LEU B O 1
ATOM 4346 N N . ASP B 2 183 ? 50.875 81.603 -11.358 1.00 34.86 234 ASP B N 1
ATOM 4347 C CA . ASP B 2 183 ? 52.300 81.600 -11.641 1.00 35.70 234 ASP B CA 1
ATOM 4348 C C . ASP B 2 183 ? 52.928 82.626 -10.698 1.00 31.15 234 ASP B C 1
ATOM 4349 O O . ASP B 2 183 ? 52.269 83.567 -10.271 1.00 27.40 234 ASP B O 1
ATOM 4354 N N . PRO B 2 184 ? 54.189 82.433 -10.338 1.00 38.56 235 PRO B N 1
ATOM 4355 C CA . PRO B 2 184 ? 54.828 83.370 -9.407 1.00 33.49 235 PRO B CA 1
ATOM 4356 C C . PRO B 2 184 ? 54.792 84.818 -9.919 1.00 35.05 235 PRO B C 1
ATOM 4357 O O . PRO B 2 184 ? 54.958 85.055 -11.114 1.00 30.93 235 PRO B O 1
ATOM 4361 N N . PHE B 2 185 ? 54.586 85.773 -9.022 1.00 31.50 236 PHE B N 1
ATOM 4362 C CA . PHE B 2 185 ? 54.576 87.177 -9.411 1.00 27.72 236 PHE B CA 1
ATOM 4363 C C . PHE B 2 185 ? 55.271 88.035 -8.337 1.00 31.84 236 PHE B C 1
ATOM 4364 O O . PHE B 2 185 ? 55.528 87.572 -7.229 1.00 31.68 236 PHE B O 1
ATOM 4372 N N . ILE B 2 186 ? 55.626 89.261 -8.694 1.00 28.23 237 ILE B N 1
ATOM 4373 C CA . ILE B 2 186 ? 56.283 90.172 -7.755 1.00 33.23 237 ILE B CA 1
ATOM 4374 C C . ILE B 2 186 ? 55.259 91.188 -7.297 1.00 28.36 237 ILE B C 1
ATOM 4375 O O . ILE B 2 186 ? 54.817 92.040 -8.079 1.00 27.11 237 ILE B O 1
ATOM 4380 N N . LEU B 2 187 ? 54.845 91.067 -6.047 1.00 31.11 238 LEU B N 1
ATOM 4381 C CA . LEU B 2 187 ? 53.851 91.988 -5.540 1.00 30.52 238 LEU B CA 1
ATOM 4382 C C . LEU B 2 187 ? 54.275 93.440 -5.805 1.00 32.15 238 LEU B C 1
ATOM 4383 O O . LEU B 2 187 ? 53.448 94.283 -6.167 1.00 27.96 238 LEU B O 1
ATOM 4388 N N . ARG B 2 188 ? 55.564 93.726 -5.661 1.00 31.29 239 ARG B N 1
ATOM 4389 C CA . ARG B 2 188 ? 56.045 95.087 -5.881 1.00 27.47 239 ARG B CA 1
ATOM 4390 C C . ARG B 2 188 ? 55.630 95.596 -7.259 1.00 32.51 239 ARG B C 1
ATOM 4391 O O . ARG B 2 188 ? 55.317 96.782 -7.429 1.00 34.71 239 ARG B O 1
ATOM 4399 N N . ASP B 2 189 ? 55.595 94.698 -8.235 1.00 30.81 240 ASP B N 1
ATOM 4400 C CA . ASP B 2 189 ? 55.366 95.118 -9.608 1.00 36.72 240 ASP B CA 1
ATOM 4401 C C . ASP B 2 189 ? 53.893 95.306 -9.930 1.00 31.50 240 ASP B C 1
ATOM 4402 O O . ASP B 2 189 ? 53.550 95.571 -11.073 1.00 33.21 240 ASP B O 1
ATOM 4407 N N . LEU B 2 190 ? 53.018 95.171 -8.938 1.00 24.42 241 LEU B N 1
ATOM 4408 C CA . LEU B 2 190 ? 51.636 95.543 -9.165 1.00 24.64 241 LEU B CA 1
ATOM 4409 C C . LEU B 2 190 ? 51.389 96.898 -8.518 1.00 24.81 241 LEU B C 1
ATOM 4410 O O . LEU B 2 190 ? 50.262 97.406 -8.523 1.00 27.61 241 LEU B O 1
ATOM 4415 N N . LEU B 2 191 ? 52.431 97.460 -7.910 1.00 25.40 242 LEU B N 1
ATOM 4416 C CA . LEU B 2 191 ? 52.348 98.833 -7.363 1.00 19.72 242 LEU B CA 1
ATOM 4417 C C . LEU B 2 191 ? 52.959 99.802 -8.370 1.00 25.98 242 LEU B C 1
ATOM 4418 O O . LEU B 2 191 ? 53.757 99.385 -9.214 1.00 27.19 242 LEU B O 1
ATOM 4423 N N . PRO B 2 192 ? 52.626 101.102 -8.260 1.00 30.12 243 PRO B N 1
ATOM 4424 C CA . PRO B 2 192 ? 53.184 102.085 -9.189 1.00 30.84 243 PRO B CA 1
ATOM 4425 C C . PRO B 2 192 ? 54.691 102.156 -9.094 1.00 31.68 243 PRO B C 1
ATOM 4426 O O . PRO B 2 192 ? 55.271 101.892 -8.032 1.00 32.28 243 PRO B O 1
ATOM 4430 N N . ALA B 2 193 ? 55.308 102.521 -10.212 1.00 28.52 244 ALA B N 1
ATOM 4431 C CA . ALA B 2 193 ? 56.748 102.646 -10.291 1.00 34.76 244 ALA B CA 1
ATOM 4432 C C . ALA B 2 193 ? 57.262 103.582 -9.205 1.00 35.33 244 ALA B C 1
ATOM 4433 O O . ALA B 2 193 ? 58.277 103.295 -8.597 1.00 34.52 244 ALA B O 1
ATOM 4435 N N . SER B 2 194 ? 56.566 104.704 -8.992 1.00 38.09 245 SER B N 1
ATOM 4436 C CA . SER B 2 194 ? 56.895 105.677 -7.945 1.00 40.88 245 SER B CA 1
ATOM 4437 C C . SER B 2 194 ? 55.900 105.599 -6.792 1.00 41.46 245 SER B C 1
ATOM 4438 O O . SER B 2 194 ? 54.715 105.857 -6.984 1.00 41.29 245 SER B O 1
ATOM 4441 N N . LEU B 2 195 ? 56.396 105.243 -5.609 1.00 35.03 246 LEU B N 1
ATOM 4442 C CA . LEU B 2 195 ? 55.598 105.189 -4.391 1.00 35.32 246 LEU B CA 1
ATOM 4443 C C . LEU B 2 195 ? 55.577 106.537 -3.635 1.00 40.68 246 LEU B C 1
ATOM 4444 O O . LEU B 2 195 ? 54.925 106.677 -2.601 1.00 48.37 246 LEU B O 1
ATOM 4449 N N . GLY B 2 196 ? 56.287 107.525 -4.150 1.00 41.80 247 GLY B N 1
ATOM 4450 C CA . GLY B 2 196 ? 56.466 108.768 -3.426 1.00 48.59 247 GLY B CA 1
ATOM 4451 C C . GLY B 2 196 ? 55.196 109.512 -3.062 1.00 43.73 247 GLY B C 1
ATOM 4452 O O . GLY B 2 196 ? 55.044 109.969 -1.921 1.00 39.55 247 GLY B O 1
ATOM 4453 N N . SER B 2 197 ? 54.295 109.627 -4.040 1.00 37.24 248 SER B N 1
ATOM 4454 C CA . SER B 2 197 ? 53.051 110.387 -3.918 1.00 38.45 248 SER B CA 1
ATOM 4455 C C . SER B 2 197 ? 51.912 109.476 -3.582 1.00 31.97 248 SER B C 1
ATOM 4456 O O . SER B 2 197 ? 51.587 108.598 -4.371 1.00 27.86 248 SER B O 1
ATOM 4459 N N . TYR B 2 198 ? 51.275 109.702 -2.437 1.00 21.87 249 TYR B N 1
ATOM 4460 C CA . TYR B 2 198 ? 50.092 108.936 -2.081 1.00 26.05 249 TYR B CA 1
ATOM 4461 C C . TYR B 2 198 ? 49.250 109.806 -1.171 1.00 27.72 249 TYR B C 1
ATOM 4462 O O . TYR B 2 198 ? 49.710 110.833 -0.662 1.00 29.55 249 TYR B O 1
ATOM 4471 N N . TYR B 2 199 ? 48.012 109.401 -0.976 1.00 19.54 250 TYR B N 1
ATOM 4472 C CA . TYR B 2 199 ? 47.131 110.088 -0.057 1.00 27.58 250 TYR B CA 1
ATOM 4473 C C . TYR B 2 199 ? 46.831 109.164 1.102 1.00 31.72 250 TYR B C 1
ATOM 4474 O O . TYR B 2 199 ? 46.964 107.930 0.982 1.00 31.87 250 TYR B O 1
ATOM 4483 N N . ARG B 2 200 ? 46.439 109.749 2.232 1.00 25.00 251 ARG B N 1
ATOM 4484 C CA . ARG B 2 200 ? 46.062 108.967 3.411 1.00 25.70 251 ARG B CA 1
ATOM 4485 C C . ARG B 2 200 ? 44.782 109.530 4.007 1.00 30.84 251 ARG B C 1
ATOM 4486 O O . ARG B 2 200 ? 44.658 110.734 4.167 1.00 35.69 251 ARG B O 1
ATOM 4494 N N . TYR B 2 201 ? 43.830 108.660 4.321 1.00 27.07 252 TYR B N 1
ATOM 4495 C CA . TYR B 2 201 ? 42.672 109.063 5.112 1.00 27.73 252 TYR B CA 1
ATOM 4496 C C . TYR B 2 201 ? 42.079 107.869 5.826 1.00 30.85 252 TYR B C 1
ATOM 4497 O O . TYR B 2 201 ? 42.481 106.727 5.570 1.00 28.83 252 TYR B O 1
ATOM 4506 N N . THR B 2 202 ? 41.121 108.155 6.713 1.00 24.19 253 THR B N 1
ATOM 4507 C CA . THR B 2 202 ? 40.435 107.144 7.489 1.00 23.07 253 THR B CA 1
ATOM 4508 C C . THR B 2 202 ? 39.068 106.948 6.896 1.00 28.37 253 THR B C 1
ATOM 4509 O O . THR B 2 202 ? 38.344 107.920 6.673 1.00 29.64 253 THR B O 1
ATOM 4513 N N . GLY B 2 203 ? 38.718 105.693 6.606 1.00 22.57 254 GLY B N 1
ATOM 4514 C CA . GLY B 2 203 ? 37.467 105.440 5.924 1.00 24.64 254 GLY B CA 1
ATOM 4515 C C . GLY B 2 203 ? 37.026 104.046 6.262 1.00 29.40 254 GLY B C 1
ATOM 4516 O O . GLY B 2 203 ? 37.278 103.566 7.370 1.00 22.96 254 GLY B O 1
ATOM 4517 N N . SER B 2 204 ? 36.410 103.375 5.298 1.00 24.55 255 SER B N 1
ATOM 4518 C CA . SER B 2 204 ? 35.724 102.133 5.608 1.00 22.05 255 SER B CA 1
ATOM 4519 C C . SER B 2 204 ? 35.999 101.064 4.558 1.00 20.71 255 SER B C 1
ATOM 4520 O O . SER B 2 204 ? 36.570 101.347 3.494 1.00 25.41 255 SER B O 1
ATOM 4523 N N . LEU B 2 205 ? 35.580 99.841 4.861 1.00 22.44 256 LEU B N 1
ATOM 4524 C CA . LEU B 2 205 ? 35.396 98.827 3.818 1.00 24.15 256 LEU B CA 1
ATOM 4525 C C . LEU B 2 205 ? 34.432 99.401 2.755 1.00 29.50 256 LEU B C 1
ATOM 4526 O O . LEU B 2 205 ? 33.498 100.122 3.084 1.00 28.16 256 LEU B O 1
ATOM 4531 N N . THR B 2 206 ? 34.659 99.085 1.488 1.00 23.73 257 THR B N 1
ATOM 4532 C CA . THR B 2 206 ? 33.775 99.537 0.413 1.00 19.11 257 THR B CA 1
ATOM 4533 C C . THR B 2 206 ? 32.746 98.459 0.038 1.00 23.43 257 THR B C 1
ATOM 4534 O O . THR B 2 206 ? 32.090 98.538 -1.019 1.00 19.35 257 THR B O 1
ATOM 4538 N N . THR B 2 207 ? 32.599 97.460 0.914 1.00 20.47 258 THR B N 1
ATOM 4539 C CA . THR B 2 207 ? 31.529 96.484 0.793 1.00 23.18 258 THR B CA 1
ATOM 4540 C C . THR B 2 207 ? 30.917 96.240 2.186 1.00 21.10 258 THR B C 1
ATOM 4541 O O . THR B 2 207 ? 31.569 96.468 3.200 1.00 23.55 258 THR B O 1
ATOM 4545 N N . PRO B 2 208 ? 29.671 95.757 2.239 1.00 27.95 259 PRO B N 1
ATOM 4546 C CA . PRO B 2 208 ? 29.095 95.416 3.547 1.00 27.63 259 PRO B CA 1
ATOM 4547 C C . PRO B 2 208 ? 30.051 94.479 4.273 1.00 22.91 259 PRO B C 1
ATOM 4548 O O . PRO B 2 208 ? 30.623 93.650 3.608 1.00 27.82 259 PRO B O 1
ATOM 4552 N N . PRO B 2 209 ? 30.217 94.626 5.601 1.00 22.31 260 PRO B N 1
ATOM 4553 C CA . PRO B 2 209 ? 29.413 95.552 6.413 1.00 21.76 260 PRO B CA 1
ATOM 4554 C C . PRO B 2 209 ? 29.859 97.030 6.431 1.00 27.81 260 PRO B C 1
ATOM 4555 O O . PRO B 2 209 ? 29.390 97.741 7.327 1.00 24.99 260 PRO B O 1
ATOM 4559 N N . CYS B 2 210 ? 30.729 97.467 5.521 1.00 23.26 261 CYS B N 1
ATOM 4560 C CA . CYS B 2 210 ? 31.174 98.879 5.458 1.00 24.43 261 CYS B CA 1
ATOM 4561 C C . CYS B 2 210 ? 31.811 99.429 6.752 1.00 22.99 261 CYS B C 1
ATOM 4562 O O . CYS B 2 210 ? 31.676 100.609 7.055 1.00 26.49 261 CYS B O 1
ATOM 4565 N N . SER B 2 211 ? 32.479 98.578 7.522 1.00 21.04 262 SER B N 1
ATOM 4566 C CA . SER B 2 211 ? 33.039 98.985 8.804 1.00 22.61 262 SER B CA 1
ATOM 4567 C C . SER B 2 211 ? 34.012 100.163 8.622 1.00 23.40 262 SER B C 1
ATOM 4568 O O . SER B 2 211 ? 34.839 100.131 7.713 1.00 21.21 262 SER B O 1
ATOM 4571 N N . GLU B 2 212 ? 33.965 101.132 9.545 1.00 21.63 263 GLU B N 1
ATOM 4572 C CA . GLU B 2 212 ? 34.777 102.352 9.461 1.00 29.36 263 GLU B CA 1
ATOM 4573 C C . GLU B 2 212 ? 36.078 102.194 10.231 1.00 29.65 263 GLU B C 1
ATOM 4574 O O . GLU B 2 212 ? 36.388 102.953 11.158 1.00 28.90 263 GLU B O 1
ATOM 4580 N N . ILE B 2 213 ? 36.826 101.174 9.820 1.00 20.36 264 ILE B N 1
ATOM 4581 C CA . ILE B 2 213 ? 38.080 100.808 10.453 1.00 22.35 264 ILE B CA 1
ATOM 4582 C C . ILE B 2 213 ? 39.302 100.888 9.524 1.00 28.98 264 ILE B C 1
ATOM 4583 O O . ILE B 2 213 ? 40.382 100.416 9.880 1.00 35.68 264 ILE B O 1
ATOM 4588 N N . VAL B 2 214 ? 39.149 101.479 8.340 1.00 25.48 265 VAL B N 1
ATOM 4589 C CA . VAL B 2 214 ? 40.222 101.407 7.343 1.00 28.39 265 VAL B CA 1
ATOM 4590 C C . VAL B 2 214 ? 41.154 102.628 7.232 1.00 31.22 265 VAL B C 1
ATOM 4591 O O . VAL B 2 214 ? 40.722 103.769 6.988 1.00 36.40 265 VAL B O 1
ATOM 4595 N N . GLU B 2 215 ? 42.445 102.365 7.394 1.00 28.06 266 GLU B N 1
ATOM 4596 C CA . GLU B 2 215 ? 43.458 103.346 7.021 1.00 30.78 266 GLU B CA 1
ATOM 4597 C C . GLU B 2 215 ? 43.836 103.100 5.572 1.00 30.63 266 GLU B C 1
ATOM 4598 O O . GLU B 2 215 ? 44.415 102.062 5.232 1.00 28.89 266 GLU B O 1
ATOM 4604 N N . TRP B 2 216 ? 43.466 104.059 4.726 1.00 28.81 267 TRP B N 1
ATOM 4605 C CA . TRP B 2 216 ? 43.621 103.933 3.290 1.00 28.20 267 TRP B CA 1
ATOM 4606 C C . TRP B 2 216 ? 44.920 104.587 2.870 1.00 32.60 267 TRP B C 1
ATOM 4607 O O . TRP B 2 216 ? 45.296 105.636 3.401 1.00 26.51 267 TRP B O 1
ATOM 4618 N N . ILE B 2 217 ? 45.611 103.930 1.945 1.00 28.17 268 ILE B N 1
ATOM 4619 C CA . ILE B 2 217 ? 46.785 104.479 1.290 1.00 27.70 268 ILE B CA 1
ATOM 4620 C C . ILE B 2 217 ? 46.436 104.429 -0.186 1.00 30.59 268 ILE B C 1
ATOM 4621 O O . ILE B 2 217 ? 46.380 103.347 -0.799 1.00 24.40 268 ILE B O 1
ATOM 4626 N N . VAL B 2 218 ? 46.161 105.591 -0.748 1.00 20.75 269 VAL B N 1
ATOM 4627 C CA . VAL B 2 218 ? 45.822 105.686 -2.154 1.00 24.06 269 VAL B CA 1
ATOM 4628 C C . VAL B 2 218 ? 46.991 106.268 -2.956 1.00 31.33 269 VAL B C 1
ATOM 4629 O O . VAL B 2 218 ? 47.378 107.427 -2.763 1.00 31.34 269 VAL B O 1
ATOM 4633 N N . PHE B 2 219 ? 47.575 105.435 -3.815 1.00 25.36 270 PHE B N 1
ATOM 4634 C CA . PHE B 2 219 ? 48.746 105.829 -4.566 1.00 25.66 270 PHE B CA 1
ATOM 4635 C C . PHE B 2 219 ? 48.320 106.700 -5.723 1.00 27.95 270 PHE B C 1
ATOM 4636 O O . PHE B 2 219 ? 47.310 106.434 -6.378 1.00 25.82 270 PHE B O 1
ATOM 4644 N N . ARG B 2 220 ? 49.117 107.727 -5.994 1.00 32.60 271 ARG B N 1
ATOM 4645 C CA . ARG B 2 220 ? 48.748 108.772 -6.948 1.00 36.45 271 ARG B CA 1
ATOM 4646 C C . ARG B 2 220 ? 48.993 108.336 -8.381 1.00 31.92 271 ARG B C 1
ATOM 4647 O O . ARG B 2 220 ? 48.181 108.609 -9.284 1.00 24.76 271 ARG B O 1
ATOM 4655 N N . ARG B 2 221 ? 50.119 107.661 -8.597 1.00 28.93 272 ARG B N 1
ATOM 4656 C CA . ARG B 2 221 ? 50.507 107.257 -9.949 1.00 30.23 272 ARG B CA 1
ATOM 4657 C C . ARG B 2 221 ? 49.938 105.881 -10.229 1.00 26.06 272 ARG B C 1
ATOM 4658 O O . ARG B 2 221 ? 50.029 105.025 -9.384 1.00 22.81 272 ARG B O 1
ATOM 4666 N N . PRO B 2 222 ? 49.380 105.665 -11.440 1.00 22.82 273 PRO B N 1
ATOM 4667 C CA . PRO B 2 222 ? 48.785 104.362 -11.805 1.00 21.78 273 PRO B CA 1
ATOM 4668 C C . PRO B 2 222 ? 49.794 103.358 -12.338 1.00 25.54 273 PRO B C 1
ATOM 4669 O O . PRO B 2 222 ? 50.919 103.710 -12.682 1.00 27.37 273 PRO B O 1
ATOM 4673 N N . VAL B 2 223 ? 49.351 102.104 -12.432 1.00 27.05 274 VAL B N 1
ATOM 4674 C CA . VAL B 2 223 ? 50.083 101.021 -13.072 1.00 23.36 274 VAL B CA 1
ATOM 4675 C C . VAL B 2 223 ? 49.447 100.756 -14.461 1.00 28.52 274 VAL B C 1
ATOM 4676 O O . VAL B 2 223 ? 48.214 100.745 -14.576 1.00 30.91 274 VAL B O 1
ATOM 4680 N N . PRO B 2 224 ? 50.270 100.518 -15.515 1.00 28.76 275 PRO B N 1
ATOM 4681 C CA . PRO B 2 224 ? 49.740 100.416 -16.884 1.00 29.51 275 PRO B CA 1
ATOM 4682 C C . PRO B 2 224 ? 49.068 99.085 -17.146 1.00 28.15 275 PRO B C 1
ATOM 4683 O O . PRO B 2 224 ? 49.504 98.083 -16.588 1.00 29.14 275 PRO B O 1
ATOM 4687 N N . ILE B 2 225 ? 48.042 99.073 -17.992 1.00 23.86 276 ILE B N 1
ATOM 4688 C CA . ILE B 2 225 ? 47.400 97.818 -18.412 1.00 25.18 276 ILE B CA 1
ATOM 4689 C C . ILE B 2 225 ? 46.838 98.013 -19.802 1.00 31.45 276 ILE B C 1
ATOM 4690 O O . ILE B 2 225 ? 46.344 99.096 -20.134 1.00 29.33 276 ILE B O 1
ATOM 4695 N N . SER B 2 226 ? 46.927 96.989 -20.646 1.00 23.80 277 SER B N 1
ATOM 4696 C CA . SER B 2 226 ? 46.466 97.178 -22.020 1.00 21.43 277 SER B CA 1
ATOM 4697 C C . SER B 2 226 ? 44.997 96.838 -22.126 1.00 21.11 277 SER B C 1
ATOM 4698 O O . SER B 2 226 ? 44.476 96.115 -21.283 1.00 19.92 277 SER B O 1
ATOM 4701 N N . TYR B 2 227 ? 44.352 97.297 -23.206 1.00 19.99 278 TYR B N 1
ATOM 4702 C CA . TYR B 2 227 ? 42.988 96.878 -23.526 1.00 23.76 278 TYR B CA 1
ATOM 4703 C C . TYR B 2 227 ? 42.867 95.354 -23.680 1.00 21.64 278 TYR B C 1
ATOM 4704 O O . TYR B 2 227 ? 41.832 94.755 -23.326 1.00 22.80 278 TYR B O 1
ATOM 4713 N N . HIS B 2 228 ? 43.904 94.724 -24.195 1.00 25.28 279 HIS B N 1
ATOM 4714 C CA . HIS B 2 228 ? 43.864 93.266 -24.318 1.00 28.66 279 HIS B CA 1
ATOM 4715 C C . HIS B 2 228 ? 43.803 92.642 -22.917 1.00 25.10 279 HIS B C 1
ATOM 4716 O O . HIS B 2 228 ? 42.978 91.762 -22.633 1.00 24.19 279 HIS B O 1
ATOM 4723 N N . GLN B 2 229 ? 44.675 93.101 -22.033 1.00 21.04 280 GLN B N 1
ATOM 4724 C CA . GLN B 2 229 ? 44.663 92.571 -20.671 1.00 22.46 280 GLN B CA 1
ATOM 4725 C C . GLN B 2 229 ? 43.340 92.829 -19.965 1.00 20.88 280 GLN B C 1
ATOM 4726 O O . GLN B 2 229 ? 42.816 91.956 -19.270 1.00 21.64 280 GLN B O 1
ATOM 4732 N N . LEU B 2 230 ? 42.766 94.007 -20.180 1.00 20.72 281 LEU B N 1
ATOM 4733 C CA . LEU B 2 230 ? 41.489 94.352 -19.546 1.00 20.31 281 LEU B CA 1
ATOM 4734 C C . LEU B 2 230 ? 40.376 93.381 -19.932 1.00 18.54 281 LEU B C 1
ATOM 4735 O O . LEU B 2 230 ? 39.428 93.131 -19.145 1.00 16.63 281 LEU B O 1
ATOM 4740 N N . GLU B 2 231 ? 40.471 92.841 -21.142 1.00 20.99 282 GLU B N 1
ATOM 4741 C CA . GLU B 2 231 ? 39.435 91.917 -21.629 1.00 22.59 282 GLU B CA 1
ATOM 4742 C C . GLU B 2 231 ? 39.272 90.761 -20.643 1.00 18.64 282 GLU B C 1
ATOM 4743 O O . GLU B 2 231 ? 38.203 90.161 -20.537 1.00 23.07 282 GLU B O 1
ATOM 4749 N N . ALA B 2 232 ? 40.334 90.448 -19.915 1.00 19.64 283 ALA B N 1
ATOM 4750 C CA . ALA B 2 232 ? 40.286 89.290 -19.008 1.00 19.05 283 ALA B CA 1
ATOM 4751 C C . ALA B 2 232 ? 39.375 89.575 -17.810 1.00 21.82 283 ALA B C 1
ATOM 4752 O O . ALA B 2 232 ? 38.680 88.674 -17.317 1.00 22.17 283 ALA B O 1
ATOM 4754 N N . PHE B 2 233 ? 39.381 90.833 -17.342 1.00 18.30 284 PHE B N 1
ATOM 4755 C CA . PHE B 2 233 ? 38.455 91.263 -16.288 1.00 15.79 284 PHE B CA 1
ATOM 4756 C C . PHE B 2 233 ? 37.028 91.256 -16.814 1.00 19.14 284 PHE B C 1
ATOM 4757 O O . PHE B 2 233 ? 36.121 90.763 -16.134 1.00 22.07 284 PHE B O 1
ATOM 4765 N N . TYR B 2 234 ? 36.820 91.818 -18.011 1.00 19.33 285 TYR B N 1
ATOM 4766 C CA . TYR B 2 234 ? 35.469 91.883 -18.566 1.00 16.72 285 TYR B CA 1
ATOM 4767 C C . TYR B 2 234 ? 34.884 90.493 -18.871 1.00 19.36 285 TYR B C 1
ATOM 4768 O O . TYR B 2 234 ? 33.662 90.330 -18.943 1.00 20.58 285 TYR B O 1
ATOM 4777 N N . SER B 2 235 ? 35.750 89.497 -19.025 1.00 16.56 286 SER B N 1
ATOM 4778 C CA . SER B 2 235 ? 35.291 88.126 -19.327 1.00 18.74 286 SER B CA 1
ATOM 4779 C C . SER B 2 235 ? 34.825 87.347 -18.091 1.00 23.08 286 SER B C 1
ATOM 4780 O O . SER B 2 235 ? 34.389 86.195 -18.201 1.00 21.86 286 SER B O 1
ATOM 4783 N N . ILE B 2 236 ? 34.911 87.967 -16.915 1.00 20.37 287 ILE B N 1
ATOM 4784 C CA . ILE B 2 236 ? 34.506 87.303 -15.663 1.00 21.82 287 ILE B CA 1
ATOM 4785 C C . ILE B 2 236 ? 32.974 87.304 -15.477 1.00 21.78 287 ILE B C 1
ATOM 4786 O O . ILE B 2 236 ? 32.300 88.294 -15.801 1.00 20.96 287 ILE B O 1
ATOM 4791 N N . PHE B 2 237 ? 32.432 86.218 -14.920 1.00 19.71 288 PHE B N 1
ATOM 4792 C CA . PHE B 2 237 ? 31.003 86.114 -14.593 1.00 21.01 288 PHE B CA 1
ATOM 4793 C C . PHE B 2 237 ? 30.756 85.996 -13.086 1.00 19.90 288 PHE B C 1
ATOM 4794 O O . PHE B 2 237 ? 31.660 85.734 -12.300 1.00 21.13 288 PHE B O 1
ATOM 4802 N N . THR B 2 238 ? 29.530 86.249 -12.677 1.00 19.24 289 THR B N 1
ATOM 4803 C CA . THR B 2 238 ? 29.151 85.997 -11.307 1.00 22.57 289 THR B CA 1
ATOM 4804 C C . THR B 2 238 ? 27.795 85.324 -11.341 1.00 20.28 289 THR B C 1
ATOM 4805 O O . THR B 2 238 ? 27.410 84.806 -12.367 1.00 24.93 289 THR B O 1
ATOM 4809 N N . THR B 2 239 ? 27.109 85.297 -10.207 1.00 26.45 290 THR B N 1
ATOM 4810 C CA . THR B 2 239 ? 25.731 84.824 -10.121 1.00 26.54 290 THR B CA 1
ATOM 4811 C C . THR B 2 239 ? 24.978 85.792 -9.222 1.00 30.61 290 THR B C 1
ATOM 4812 O O . THR B 2 239 ? 25.583 86.465 -8.394 1.00 32.38 290 THR B O 1
ATOM 4816 N N . GLU B 2 240 ? 23.670 85.889 -9.406 1.00 26.32 291 GLU B N 1
ATOM 4817 C CA . GLU B 2 240 ? 22.870 86.772 -8.576 1.00 34.41 291 GLU B CA 1
ATOM 4818 C C . GLU B 2 240 ? 21.618 86.046 -8.210 1.00 36.73 291 GLU B C 1
ATOM 4819 O O . GLU B 2 240 ? 21.272 85.038 -8.853 1.00 28.62 291 GLU B O 1
ATOM 4825 N N . GLN B 2 241 ? 20.934 86.563 -7.189 1.00 24.26 292 GLN B N 1
ATOM 4826 C CA . GLN B 2 241 ? 19.698 85.937 -6.728 1.00 29.82 292 GLN B CA 1
ATOM 4827 C C . GLN B 2 241 ? 18.498 86.825 -6.890 1.00 32.36 292 GLN B C 1
ATOM 4828 O O . GLN B 2 241 ? 18.577 88.029 -6.693 1.00 38.21 292 GLN B O 1
ATOM 4834 N N . GLN B 2 242 ? 17.399 86.218 -7.296 1.00 32.14 293 GLN B N 1
ATOM 4835 C CA . GLN B 2 242 ? 16.087 86.826 -7.162 1.00 37.77 293 GLN B CA 1
ATOM 4836 C C . GLN B 2 242 ? 15.259 85.787 -6.386 1.00 36.41 293 GLN B C 1
ATOM 4837 O O . GLN B 2 242 ? 15.783 84.737 -6.000 1.00 34.52 293 GLN B O 1
ATOM 4843 N N . ASP B 2 243 ? 13.982 86.069 -6.147 1.00 32.40 294 ASP B N 1
ATOM 4844 C CA . ASP B 2 243 ? 13.157 85.158 -5.352 1.00 34.88 294 ASP B CA 1
ATOM 4845 C C . ASP B 2 243 ? 13.188 83.748 -5.936 1.00 33.44 294 ASP B C 1
ATOM 4846 O O . ASP B 2 243 ? 12.606 83.510 -6.993 1.00 32.73 294 ASP B O 1
ATOM 4851 N N . HIS B 2 244 ? 13.848 82.814 -5.254 1.00 30.90 295 HIS B N 1
ATOM 4852 C CA . HIS B 2 244 ? 13.941 81.432 -5.757 1.00 28.63 295 HIS B CA 1
ATOM 4853 C C . HIS B 2 244 ? 14.565 81.247 -7.158 1.00 29.02 295 HIS B C 1
ATOM 4854 O O . HIS B 2 244 ? 14.331 80.235 -7.839 1.00 29.33 295 HIS B O 1
ATOM 4861 N N . VAL B 2 245 ? 15.355 82.215 -7.608 1.00 21.34 296 VAL B N 1
ATOM 4862 C CA . VAL B 2 245 ? 16.152 81.983 -8.808 1.00 28.91 296 VAL B CA 1
ATOM 4863 C C . VAL B 2 245 ? 17.571 82.447 -8.644 1.00 33.91 296 VAL B C 1
ATOM 4864 O O . VAL B 2 245 ? 17.826 83.486 -8.035 1.00 43.61 296 VAL B O 1
ATOM 4868 N N . LYS B 2 246 ? 18.497 81.673 -9.194 1.00 28.65 297 LYS B N 1
ATOM 4869 C CA . LYS B 2 246 ? 19.904 82.051 -9.235 1.00 27.10 297 LYS B CA 1
ATOM 4870 C C . LYS B 2 246 ? 20.251 82.156 -10.700 1.00 27.46 297 LYS B C 1
ATOM 4871 O O . LYS B 2 246 ? 19.816 81.327 -11.483 1.00 31.25 297 LYS B O 1
ATOM 4877 N N . SER B 2 247 ? 21.001 83.186 -11.085 1.00 27.23 298 SER B N 1
ATOM 4878 C CA . SER B 2 247 ? 21.310 83.407 -12.483 1.00 24.59 298 SER B CA 1
ATOM 4879 C C . SER B 2 247 ? 22.788 83.662 -12.711 1.00 22.94 298 SER B C 1
ATOM 4880 O O . SER B 2 247 ? 23.465 84.228 -11.870 1.00 27.21 298 SER B O 1
ATOM 4883 N N . VAL B 2 248 ? 23.282 83.280 -13.878 1.00 23.06 299 VAL B N 1
ATOM 4884 C CA . VAL B 2 248 ? 24.653 83.596 -14.252 1.00 20.87 299 VAL B CA 1
ATOM 4885 C C . VAL B 2 248 ? 24.716 84.953 -14.960 1.00 23.78 299 VAL B C 1
ATOM 4886 O O . VAL B 2 248 ? 24.042 85.150 -15.972 1.00 27.79 299 VAL B O 1
ATOM 4890 N N . GLU B 2 249 ? 25.504 85.889 -14.414 1.00 26.61 300 GLU B N 1
ATOM 4891 C CA . GLU B 2 249 ? 25.546 87.273 -14.908 1.00 23.81 300 GLU B CA 1
ATOM 4892 C C . GLU B 2 249 ? 26.980 87.726 -15.134 1.00 30.50 300 GLU B C 1
ATOM 4893 O O . GLU B 2 249 ? 27.912 87.246 -14.485 1.00 30.37 300 GLU B O 1
ATOM 4899 N N . TYR B 2 250 ? 27.157 88.680 -16.032 1.00 22.06 301 TYR B N 1
ATOM 4900 C CA . TYR B 2 250 ? 28.454 89.303 -16.174 1.00 27.99 301 TYR B CA 1
ATOM 4901 C C . TYR B 2 250 ? 28.848 89.862 -14.817 1.00 18.50 301 TYR B C 1
ATOM 4902 O O . TYR B 2 250 ? 28.007 90.339 -14.077 1.00 17.76 301 TYR B O 1
ATOM 4911 N N . LEU B 2 251 ? 30.119 89.789 -14.484 1.00 17.25 302 LEU B N 1
ATOM 4912 C CA . LEU B 2 251 ? 30.620 90.512 -13.316 1.00 19.07 302 LEU B CA 1
ATOM 4913 C C . LEU B 2 251 ? 31.274 91.775 -13.882 1.00 16.94 302 LEU B C 1
ATOM 4914 O O . LEU B 2 251 ? 32.332 91.746 -14.526 1.00 18.39 302 LEU B O 1
ATOM 4919 N N . ARG B 2 252 ? 30.603 92.883 -13.689 1.00 14.55 303 ARG B N 1
ATOM 4920 C CA . ARG B 2 252 ? 31.031 94.097 -14.301 1.00 16.33 303 ARG B CA 1
ATOM 4921 C C . ARG B 2 252 ? 30.649 95.267 -13.393 1.00 18.49 303 ARG B C 1
ATOM 4922 O O . ARG B 2 252 ? 29.714 95.165 -12.603 1.00 20.12 303 ARG B O 1
ATOM 4930 N N . ASN B 2 253 ? 31.376 96.364 -13.529 1.00 19.95 304 ASN B N 1
ATOM 4931 C CA . ASN B 2 253 ? 31.081 97.598 -12.802 1.00 23.05 304 ASN B CA 1
ATOM 4932 C C . ASN B 2 253 ? 30.977 97.282 -11.321 1.00 24.52 304 ASN B C 1
ATOM 4933 O O . ASN B 2 253 ? 30.076 97.754 -10.631 1.00 19.80 304 ASN B O 1
ATOM 4938 N N . ASN B 2 254 ? 31.896 96.465 -10.836 1.00 19.76 305 ASN B N 1
ATOM 4939 C CA . ASN B 2 254 ? 31.831 96.020 -9.443 1.00 25.26 305 ASN B CA 1
ATOM 4940 C C . ASN B 2 254 ? 32.500 97.026 -8.501 1.00 22.25 305 ASN B C 1
ATOM 4941 O O . ASN B 2 254 ? 33.506 96.739 -7.859 1.00 17.48 305 ASN B O 1
ATOM 4946 N N . PHE B 2 255 ? 31.951 98.239 -8.449 1.00 24.13 306 PHE B N 1
ATOM 4947 C CA . PHE B 2 255 ? 32.519 99.271 -7.620 1.00 18.03 306 PHE B CA 1
ATOM 4948 C C . PHE B 2 255 ? 31.421 99.947 -6.827 1.00 18.17 306 PHE B C 1
ATOM 4949 O O . PHE B 2 255 ? 30.271 100.009 -7.257 1.00 22.98 306 PHE B O 1
ATOM 4957 N N . ARG B 2 256 ? 31.791 100.484 -5.685 1.00 20.26 307 ARG B N 1
ATOM 4958 C CA . ARG B 2 256 ? 30.834 101.200 -4.856 1.00 28.48 307 ARG B CA 1
ATOM 4959 C C . ARG B 2 256 ? 30.865 102.677 -5.207 1.00 20.91 307 ARG B C 1
ATOM 4960 O O . ARG B 2 256 ? 31.944 103.242 -5.380 1.00 19.00 307 ARG B O 1
ATOM 4968 N N . PRO B 2 257 ? 29.686 103.325 -5.256 1.00 19.86 308 PRO B N 1
ATOM 4969 C CA . PRO B 2 257 ? 29.689 104.775 -5.517 1.00 20.50 308 PRO B CA 1
ATOM 4970 C C . PRO B 2 257 ? 30.424 105.532 -4.423 1.00 29.34 308 PRO B C 1
ATOM 4971 O O . PRO B 2 257 ? 30.563 105.021 -3.303 1.00 32.17 308 PRO B O 1
ATOM 4975 N N . GLN B 2 258 ? 30.849 106.754 -4.720 1.00 21.60 309 GLN B N 1
ATOM 4976 C CA . GLN B 2 258 ? 31.673 107.489 -3.788 1.00 19.76 309 GLN B CA 1
ATOM 4977 C C . GLN B 2 258 ? 30.838 108.144 -2.697 1.00 27.82 309 GLN B C 1
ATOM 4978 O O . GLN B 2 258 ? 29.632 108.339 -2.852 1.00 27.80 309 GLN B O 1
ATOM 4984 N N . GLN B 2 259 ? 31.506 108.485 -1.596 1.00 25.67 310 GLN B N 1
ATOM 4985 C CA . GLN B 2 259 ? 30.839 108.848 -0.346 1.00 26.56 310 GLN B CA 1
ATOM 4986 C C . GLN B 2 259 ? 31.309 110.244 0.101 1.00 24.26 310 GLN B C 1
ATOM 4987 O O . GLN B 2 259 ? 32.302 110.766 -0.413 1.00 29.49 310 GLN B O 1
ATOM 4993 N N . ALA B 2 260 ? 30.615 110.842 1.074 1.00 28.13 311 ALA B N 1
ATOM 4994 C CA . ALA B 2 260 ? 30.950 112.207 1.506 1.00 30.48 311 ALA B CA 1
ATOM 4995 C C . ALA B 2 260 ? 32.119 112.240 2.491 1.00 38.49 311 ALA B C 1
ATOM 4996 O O . ALA B 2 260 ? 32.202 111.395 3.397 1.00 34.45 311 ALA B O 1
ATOM 4998 N N . LEU B 2 261 ? 33.007 113.229 2.332 1.00 32.71 312 LEU B N 1
ATOM 4999 C CA . LEU B 2 261 ? 34.174 113.369 3.212 1.00 35.37 312 LEU B CA 1
ATOM 5000 C C . LEU B 2 261 ? 33.789 113.693 4.641 1.00 37.43 312 LEU B C 1
ATOM 5001 O O . LEU B 2 261 ? 34.391 113.187 5.592 1.00 42.84 312 LEU B O 1
ATOM 5006 N N . ASN B 2 262 ? 32.777 114.544 4.786 1.00 38.81 313 ASN B N 1
ATOM 5007 C CA . ASN B 2 262 ? 32.378 115.067 6.086 1.00 38.56 313 ASN B CA 1
ATOM 5008 C C . ASN B 2 262 ? 33.532 115.699 6.874 1.00 41.06 313 ASN B C 1
ATOM 5009 O O . ASN B 2 262 ? 34.228 116.586 6.373 1.00 48.57 313 ASN B O 1
ATOM 5014 N N . ASP B 2 263 ? 33.740 115.230 8.093 1.00 37.41 314 ASP B N 1
ATOM 5015 C CA . ASP B 2 263 ? 34.687 115.879 8.999 1.00 59.09 314 ASP B CA 1
ATOM 5016 C C . ASP B 2 263 ? 36.154 115.539 8.721 1.00 58.11 314 ASP B C 1
ATOM 5017 O O . ASP B 2 263 ? 37.060 116.034 9.391 1.00 67.00 314 ASP B O 1
ATOM 5022 N N . ARG B 2 264 ? 36.387 114.713 7.717 1.00 47.61 315 ARG B N 1
ATOM 5023 C CA . ARG B 2 264 ? 37.717 114.178 7.492 1.00 42.46 315 ARG B CA 1
ATOM 5024 C C . ARG B 2 264 ? 38.540 115.051 6.583 1.00 30.98 315 ARG B C 1
ATOM 5025 O O . ARG B 2 264 ? 38.030 115.673 5.671 1.00 30.28 315 ARG B O 1
ATOM 5033 N N . VAL B 2 265 ? 39.842 115.032 6.794 1.00 38.63 316 VAL B N 1
ATOM 5034 C CA . VAL B 2 265 ? 40.741 115.594 5.812 1.00 37.95 316 VAL B CA 1
ATOM 5035 C C . VAL B 2 265 ? 41.572 114.457 5.248 1.00 37.04 316 VAL B C 1
ATOM 5036 O O . VAL B 2 265 ? 41.795 113.443 5.919 1.00 40.14 316 VAL B O 1
ATOM 5040 N N . VAL B 2 266 ? 41.996 114.641 4.002 1.00 33.46 317 VAL B N 1
ATOM 5041 C CA . VAL B 2 266 ? 42.944 113.758 3.367 1.00 31.80 317 VAL B CA 1
ATOM 5042 C C . VAL B 2 266 ? 44.336 114.323 3.525 1.00 31.73 317 VAL B C 1
ATOM 5043 O O . VAL B 2 266 ? 44.556 115.529 3.367 1.00 33.14 317 VAL B O 1
ATOM 5047 N N . SER B 2 267 ? 45.268 113.445 3.858 1.00 30.43 318 SER B N 1
ATOM 5048 C CA . SER B 2 267 ? 46.661 113.817 3.923 1.00 32.74 318 SER B CA 1
ATOM 5049 C C . SER B 2 267 ? 47.297 113.363 2.638 1.00 35.03 318 SER B C 1
ATOM 5050 O O . SER B 2 267 ? 46.826 112.427 1.987 1.00 30.06 318 SER B O 1
ATOM 5053 N N . LYS B 2 268 ? 48.362 114.046 2.264 1.00 34.25 319 LYS B N 1
ATOM 5054 C CA . LYS B 2 268 ? 48.981 113.839 0.969 1.00 43.88 319 LYS B CA 1
ATOM 5055 C C . LYS B 2 268 ? 50.468 113.908 1.219 1.00 48.28 319 LYS B C 1
ATOM 5056 O O . LYS B 2 268 ? 50.946 114.854 1.857 1.00 47.91 319 LYS B O 1
ATOM 5062 N N . SER B 2 269 ? 51.185 112.875 0.790 1.00 38.06 320 SER B N 1
ATOM 5063 C CA . SER B 2 269 ? 52.625 112.825 0.982 1.00 42.24 320 SER B CA 1
ATOM 5064 C C . SER B 2 269 ? 53.320 113.633 -0.106 1.00 51.42 320 SER B C 1
ATOM 5065 O O . SER B 2 269 ? 53.108 114.826 -0.240 1.00 49.27 320 SER B O 1
#

Radius of gyration: 33.14 Å; Cα contacts (8 Å, |Δi|>4): 1691; chains: 2; bounding box: 64×100×66 Å

Foldseek 3Di:
DFWKDWPDFFAAAEAAPPDPAQKDKTDTAIDDVVDWDKWKDFPRHTDDAVWDADNRMIMHGRDDCVPHFGKMKMKIGDPLFIDIGFIYTYHHWYFDADPDQDADEEADAFFFKDKDFQPGGDGDAQKAKWKAWPRHTDDAALQWDADRVRRMIIGQGDHQVRFAWMWMWMAHPVVRDIYIHHIHGYHYDPDHHDDWAWWDWDDWADQEAADEAQAKDKIFTATHTVVRWDKDKDAPVRDHQDPCWDADNSSGMIIDGRDDQVNWAKMKIWIGDPHDIDMDIHTYHYWYWKDWPAFWEAAEEEFFAKDKTFTAIQIPVGWWKWKDWSRHTDDDDVQWHDDTRMIIGRGDDQVPWTKMWIWIGDPPGIDIHIYTYHYD/DDDDAACDDPRHQVCVCVPQVCSVPQQADDAEAEPVQAAAKDDKDKDCLQPWFDQPWKWAQALLWIKIAGDDWIWIDMRPDDDIKTWGMKTKFAAAADFPFTDGYHYNPHGGRMKMKTKIDHCVVDVDPVVCVVVLAAIEMEIAGEHADADADVLCVQVLVNLQQHQENGGMDGTDIHRSVLQHDPDQPKWKWWFHFPQDPSGRRRYTYTYGDDHHYHHSVSSVSLNSHWHWDDDVPDIGIGGNRSSYHHGHDQPPIHMHID

Secondary structure (DSSP, 8-state):
-EEEEEEE----EEEETT-S-SEEEE--EEEEESPPEEEEEETTEE----EEEETTEEEEES--HHHH-EEEEEEEEETTEEEEPPPEEEEEEEEPPPS------EEEEET--EEE---PPSEES-EEEEEEETTEEPP-SSSEEE-TTT--EEESS--GGG-EEEEEEEEETTTTEEEEPPPEEEEEEEEEE---EEEEEEEE--SEEEEETTSPEEEEEEEEEESPPEEEEEETT-PPPPTT-EE-TTS-EEEE-S--GGG-EEEEEEEEETTEEEEEEEEEEEEEEEEEEE----EEE-TT--EEEE-EEEEESPPEEEEEETTEE---BTTEEEETTEEEESS--GGG-EEEEEEEEETTEEEEEEEEEEE-/------SSSTTSGGGHHHH-GGGG-SS-S--EE-GGG-B--PPPEEESTTSBPPTT-EEEE-SSSEEEE--S--EEE-TT-SS-EEEEEEEEEE-SSTT----SSEETTB--SEEEEEEEE-TTT-S-HHHHHHTT--EEEEEEEEEEESS--GGGHHHHHHHHT--STT-EEE----BGGGGS-S--S-EEEEEE--SSTT--S-EEEEEESSPEEEEHHHHHHHHT-EEEEEETTEEEEEE-----PPP---TT---EE-

Solvent-accessible surface area: 29966 Å² total; per-residue (Å²): 93,38,1,2,88,45,85,87,39,0,60,132,36,84,19,58,78,139,51,169,93,101,97,10,117,0,20,0,65,18,122,2,74,69,158,11,130,41,120,5,48,30,105,58,92,76,19,133,105,124,52,43,72,78,103,11,5,0,43,0,62,98,25,62,86,117,106,0,38,19,34,0,32,0,16,0,36,9,94,83,9,20,1,18,0,101,103,0,126,4,55,4,1,28,15,86,102,15,173,77,184,100,28,65,76,1,23,0,16,112,1,1,0,0,2,0,47,1,41,46,8,80,73,26,20,118,14,41,23,49,8,43,42,66,140,155,121,17,129,34,26,87,18,54,0,2,0,64,127,52,0,17,1,6,1,0,40,1,60,149,85,8,66,14,73,4,13,5,16,0,19,0,75,63,48,117,89,110,9,1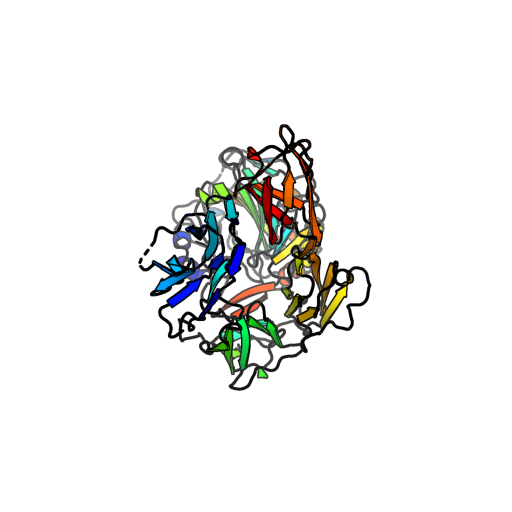02,7,14,67,0,37,4,81,44,88,141,79,45,74,5,34,94,8,25,0,16,24,29,17,94,8,84,148,89,16,85,0,46,110,39,54,61,13,98,1,8,0,3,2,2,0,15,46,30,6,91,21,99,11,100,16,47,81,66,123,121,25,37,235,76,11,128,121,50,124,4,53,0,9,0,34,1,18,86,0,46,97,128,4,12,25,25,3,21,0,6,0,75,18,90,144,26,102,28,68,2,102,3,99,4,71,24,36,11,94,10,72,66,90,69,84,3,97,90,37,136,17,43,72,124,94,71,9,126,12,52,1,90,7,92,13,122,57,150,4,90,40,98,3,10,35,55,23,98,98,5,129,79,122,118,66,2,94,21,85,121,4,27,0,45,0,68,93,0,47,114,78,1,41,3,5,0,1,0,0,0,39,22,181,58,16,66,39,42,7,42,4,17,1,25,28,141,133,132,46,77,25,7,33,68,58,77,114,2,28,151,90,6,62,114,62,13,119,61,9,50,34,63,52,2,0,0,1,43,0,72,32,137,126,13,127,127,132,91,118,24,87,44,86,18,2,107,96,118,4,29,116,112,1,61,0,51,0,49,4,55,7,0,4,0,32,15,100,31,84,1,22,2,36,6,0,44,17,78,47,108,0,42,2,56,51,0,23,1,3,0,0,98,39,117,17,29,40,0,1,2,0,2,11,80,53,118,83,9,13,0,0,0,1,0,12,2,18,8,31,117,86,28,125,28,21,131,46,0,49,87,89,92,94,51,0,2,1,0,0,0,0,3,58,52,20,133,195,73,25,84,33,3,69,20,5,12,111,3,0,121,29,0,17,2,37,100,54,97,38,143,13,70,71,6,49,0,49,68,2,7,0,99,66,36,58,38,12,2,14,8,54,0,0,19,7,34,17,74,0,13,68,22,0,30,0,3,0,0,60,110,36,4,64,0,4,116,114,3,0,89,8,1,29,55,1,12,8,17,51,91,63,50,46,0,41,1,1,20,63,6,97,54,0,44,9,70,67,54,66,58,92,110,21,88,6,10,60,49

B-factor: mean 36.5, std 18.32, range [13.96, 181.5]

Organism: Mus musculus (NCBI:txid10090)

CATH classification: 2.60.40.10 (+3 more: 2.60.40.10, 2.60.40.10, 2.60.40.10)